Protein AF-A0A1Q3QM34-F1 (afdb_monomer_lite)

Sequence (555 aa):
MDGWGSFLEDLDLDERAAVSDAIVGPKETISMYEAEGIQIRPLLKYAGGWVENLDTGSSSNAEGMRSFNSLGDMFSSVSDQIFGANLDAGKVMGLAPYGKPTIPIEEFLVIEDGHLRFTSLVTQRFPHNQRYPNQLHEYYNLASSVQRALEYAMMYLVRQLRAISNSDNLAMAGGVALNGITNERIVRESGFKNVYIIPAAEDSGTAIGAALFADWQLNSRNRYIRLTRDSLGRSYTSATIRNAIESTPFLVKQETKNSIEAAVDLLCEGKIIGWFSGGCELGPRALGQRSILCDARGADAKNILNSRVKYREDFRPFAPVVLANHAPEWFDLEDVEVESPFMLRVVPVREDKRSLIPAVVHVDGTGRLQTVTKELNGTYYAVVKRFFERTGVPILLNTSLNTRGEPVVETPEDALWCLLMSGLDACVFDGFVVTKEASYPHPLELVPALIGDAVQIEPRPDVPTDLVVSWQTQWGEAVYALPSPLPDRYEVLVAVLREIDGISNGWTILEKINGKPGRALAPESFIGMLAQLRRMGTIAFCVDRPDHRVALASV

Radius of gyration: 25.0 Å; chains: 1; bounding box: 58×66×66 Å

Structure (mmCIF, N/CA/C/O backbone):
data_AF-A0A1Q3QM34-F1
#
_entry.id   AF-A0A1Q3QM34-F1
#
loop_
_atom_site.group_PDB
_atom_site.id
_atom_site.type_symbol
_atom_site.label_atom_id
_atom_site.label_alt_id
_atom_site.label_comp_id
_atom_site.label_asym_id
_atom_site.label_entity_id
_atom_site.label_seq_id
_atom_site.pdbx_PDB_ins_code
_atom_site.Cartn_x
_atom_site.Cartn_y
_atom_site.Cartn_z
_atom_site.occupancy
_atom_site.B_iso_or_equiv
_atom_site.auth_seq_id
_atom_site.auth_comp_id
_atom_site.auth_asym_id
_atom_site.auth_atom_id
_atom_site.pdbx_PDB_model_num
ATOM 1 N N . MET A 1 1 ? 31.290 10.837 0.625 1.00 38.88 1 MET A N 1
ATOM 2 C CA . MET A 1 1 ? 30.000 10.885 -0.076 1.00 38.88 1 MET A CA 1
ATOM 3 C C . MET A 1 1 ? 29.103 11.839 0.681 1.00 38.88 1 MET A C 1
ATOM 5 O O . MET A 1 1 ? 28.551 11.467 1.706 1.00 38.88 1 MET A O 1
ATOM 9 N N . ASP A 1 2 ? 29.071 13.096 0.261 1.00 36.88 2 ASP A N 1
ATOM 10 C CA . ASP A 1 2 ? 28.149 14.108 0.789 1.00 36.88 2 ASP A CA 1
ATOM 11 C C . ASP A 1 2 ? 26.770 14.036 0.106 1.00 36.88 2 ASP A C 1
ATOM 13 O O . ASP A 1 2 ? 25.846 14.709 0.547 1.00 36.88 2 ASP A O 1
ATOM 17 N N . GLY A 1 3 ? 26.611 13.190 -0.923 1.00 39.66 3 GLY A N 1
ATOM 18 C CA . GLY A 1 3 ? 25.370 13.042 -1.689 1.00 39.66 3 GLY A CA 1
ATOM 19 C C . GLY A 1 3 ? 25.139 14.167 -2.703 1.00 39.66 3 GLY A C 1
ATOM 20 O O . GLY A 1 3 ? 24.062 14.233 -3.291 1.00 39.66 3 GLY A O 1
ATOM 21 N N . TRP A 1 4 ? 26.135 15.037 -2.904 1.00 43.22 4 TRP A N 1
ATOM 22 C CA . TRP A 1 4 ? 26.085 16.193 -3.805 1.00 43.22 4 TRP A CA 1
ATOM 23 C C . TRP A 1 4 ? 27.132 16.129 -4.936 1.00 43.22 4 TRP A C 1
ATOM 25 O O . TRP A 1 4 ? 27.200 17.047 -5.753 1.00 43.22 4 TRP A O 1
ATOM 35 N N . GLY A 1 5 ? 27.927 15.054 -5.004 1.00 52.59 5 GLY A N 1
ATOM 36 C CA . GLY A 1 5 ? 28.890 14.783 -6.076 1.00 52.59 5 GLY A CA 1
ATOM 37 C C . GLY A 1 5 ? 28.253 14.287 -7.380 1.00 52.59 5 GLY A C 1
ATOM 38 O O . GLY A 1 5 ? 27.069 13.949 -7.443 1.00 52.59 5 GLY A O 1
ATOM 39 N N . SER A 1 6 ? 29.046 14.251 -8.455 1.00 63.41 6 SER A N 1
ATOM 40 C CA . SER A 1 6 ? 28.640 13.608 -9.709 1.00 63.41 6 SER A CA 1
ATOM 41 C C . SER A 1 6 ? 28.447 12.110 -9.469 1.00 63.41 6 SER A C 1
ATOM 43 O O . SER A 1 6 ? 29.371 11.460 -8.989 1.00 63.41 6 SER A O 1
ATOM 45 N N . PHE A 1 7 ? 27.295 11.543 -9.856 1.00 69.69 7 PHE A N 1
ATOM 46 C CA . PHE A 1 7 ? 27.020 10.098 -9.774 1.00 69.69 7 PHE A CA 1
ATOM 47 C C . PHE A 1 7 ? 28.215 9.250 -10.215 1.00 69.69 7 PHE A C 1
ATOM 49 O O . PHE A 1 7 ? 28.603 8.324 -9.518 1.00 69.69 7 PHE A O 1
ATOM 56 N N . LEU A 1 8 ? 28.840 9.616 -11.338 1.00 70.75 8 LEU A N 1
ATOM 57 C CA . LEU A 1 8 ? 29.972 8.885 -11.906 1.00 70.75 8 LEU A CA 1
ATOM 58 C C . LEU A 1 8 ? 31.236 8.956 -11.043 1.00 70.75 8 LEU A C 1
ATOM 60 O O . LEU A 1 8 ? 32.053 8.040 -11.088 1.00 70.75 8 LEU A O 1
ATOM 64 N N . GLU A 1 9 ? 31.428 10.038 -10.290 1.00 74.75 9 GLU A N 1
ATOM 65 C CA . GLU A 1 9 ? 32.589 10.204 -9.414 1.00 74.75 9 GLU A CA 1
ATOM 66 C C . GLU A 1 9 ? 32.507 9.287 -8.192 1.00 74.75 9 GLU A C 1
ATOM 68 O O . GLU A 1 9 ? 33.543 8.771 -7.773 1.00 74.75 9 GLU A O 1
ATOM 73 N N . ASP A 1 10 ? 31.294 9.020 -7.702 1.00 72.94 10 ASP A N 1
ATOM 74 C CA . ASP A 1 10 ? 31.033 8.127 -6.568 1.00 72.94 10 ASP A CA 1
ATOM 75 C C . ASP A 1 10 ? 31.104 6.629 -6.939 1.00 72.94 10 ASP A C 1
ATOM 77 O O . ASP A 1 10 ? 31.185 5.778 -6.052 1.00 72.94 10 ASP A O 1
ATOM 81 N N . LEU A 1 11 ? 31.113 6.287 -8.235 1.00 79.25 11 LEU A N 1
ATOM 82 C CA . LEU A 1 11 ? 31.228 4.904 -8.710 1.00 79.25 11 LEU A CA 1
ATOM 83 C C . LEU A 1 11 ? 32.679 4.410 -8.746 1.00 79.25 11 LEU A C 1
ATOM 85 O O . LEU A 1 11 ? 33.580 5.123 -9.209 1.00 79.25 11 LEU A O 1
ATOM 89 N N . ASP A 1 12 ? 32.885 3.148 -8.359 1.00 83.88 12 ASP A N 1
ATOM 90 C CA . ASP A 1 12 ? 34.132 2.422 -8.611 1.00 83.88 12 ASP A CA 1
ATOM 91 C C . ASP A 1 12 ? 34.282 2.003 -10.091 1.00 83.88 12 ASP A C 1
ATOM 93 O O . ASP A 1 12 ? 33.466 2.348 -10.948 1.00 83.88 12 ASP A O 1
ATOM 97 N N . LEU A 1 13 ? 35.374 1.310 -10.431 1.00 85.06 13 LEU A N 1
ATOM 98 C CA . LEU A 1 13 ? 35.667 0.938 -11.820 1.00 85.06 13 LEU A CA 1
ATOM 99 C C . LEU A 1 13 ? 34.642 -0.036 -12.419 1.00 85.06 13 LEU A C 1
ATOM 101 O O . LEU A 1 13 ? 34.294 0.121 -13.590 1.00 85.06 13 LEU A O 1
ATOM 105 N N . ASP A 1 14 ? 34.161 -1.004 -11.640 1.00 83.94 14 ASP A N 1
ATOM 106 C CA . ASP A 1 14 ? 33.207 -2.010 -12.113 1.00 83.94 14 ASP A CA 1
ATOM 107 C C . ASP A 1 14 ? 31.819 -1.376 -12.277 1.00 83.94 14 ASP A C 1
ATOM 109 O O . ASP A 1 14 ? 31.135 -1.585 -13.281 1.00 83.94 14 ASP A O 1
ATOM 113 N N . GLU A 1 15 ? 31.438 -0.516 -11.335 1.00 85.94 15 GLU A N 1
ATOM 114 C CA . GLU A 1 15 ? 30.215 0.281 -11.374 1.00 85.94 15 GLU A CA 1
ATOM 115 C C . GLU A 1 15 ? 30.186 1.235 -12.576 1.00 85.94 15 GLU A C 1
ATOM 117 O O . GLU A 1 15 ? 29.173 1.304 -13.275 1.00 85.94 15 GLU A O 1
ATOM 122 N N . ARG A 1 16 ? 31.299 1.922 -12.876 1.00 84.12 16 ARG A N 1
ATOM 123 C CA . ARG A 1 16 ? 31.419 2.784 -14.068 1.00 84.12 16 ARG A CA 1
ATOM 124 C C . ARG A 1 16 ? 31.310 1.992 -15.364 1.00 84.12 16 ARG A C 1
ATOM 126 O O . ARG A 1 16 ? 30.673 2.4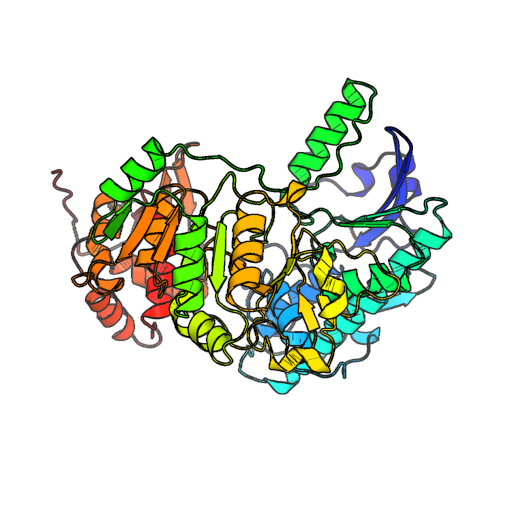69 -16.297 1.00 84.12 16 ARG A O 1
ATOM 133 N N . ALA A 1 17 ? 31.914 0.806 -15.428 1.00 84.31 17 ALA A N 1
ATOM 134 C CA . ALA A 1 17 ? 31.863 -0.047 -16.614 1.00 84.31 17 ALA A CA 1
ATOM 135 C C . ALA A 1 17 ? 30.449 -0.578 -16.910 1.00 84.31 17 ALA A C 1
ATOM 137 O O . ALA A 1 17 ? 30.144 -0.899 -18.055 1.00 84.31 17 ALA A O 1
ATOM 138 N N . ALA A 1 18 ? 29.586 -0.655 -15.894 1.00 84.81 18 ALA A N 1
ATOM 139 C CA . ALA A 1 18 ? 28.189 -1.045 -16.044 1.00 84.81 18 ALA A CA 1
ATOM 140 C C . ALA A 1 18 ? 27.263 0.115 -16.457 1.00 84.81 18 ALA A C 1
ATOM 142 O O . ALA A 1 18 ? 26.093 -0.123 -16.769 1.00 84.81 18 ALA A O 1
ATOM 143 N N . VAL A 1 19 ? 27.733 1.368 -16.447 1.00 81.88 19 VAL A N 1
ATOM 144 C CA . VAL A 1 19 ? 26.929 2.509 -16.905 1.00 81.88 19 VAL A CA 1
ATOM 145 C C . VAL A 1 19 ? 26.725 2.407 -18.408 1.00 81.88 19 VAL A C 1
ATOM 147 O O . VAL A 1 19 ? 27.680 2.331 -19.173 1.00 81.88 19 VAL A O 1
ATOM 150 N N . SER A 1 20 ? 25.464 2.412 -18.838 1.00 74.12 20 SER A N 1
ATOM 151 C CA . SER A 1 20 ? 25.137 2.378 -20.259 1.00 74.12 20 SER A CA 1
ATOM 152 C C . SER A 1 20 ? 25.680 3.631 -20.961 1.00 74.12 20 SER A C 1
ATOM 154 O O . SER A 1 20 ? 25.539 4.729 -20.421 1.00 74.12 20 SER A O 1
ATOM 156 N N . ASP A 1 21 ? 26.212 3.486 -22.180 1.00 60.97 21 ASP A N 1
ATOM 157 C CA . ASP A 1 21 ? 26.862 4.564 -22.953 1.00 60.97 21 ASP A CA 1
ATOM 158 C C . ASP A 1 21 ? 25.979 5.814 -23.182 1.00 60.97 21 ASP A C 1
ATOM 160 O O . ASP A 1 21 ? 26.475 6.902 -23.481 1.00 60.97 21 ASP A O 1
ATOM 164 N N . ALA A 1 22 ? 24.661 5.693 -23.004 1.00 54.59 22 ALA A N 1
ATOM 165 C CA . ALA A 1 22 ? 23.709 6.797 -23.023 1.00 54.59 22 ALA A CA 1
ATOM 166 C C . ALA A 1 22 ? 23.582 7.463 -21.637 1.00 54.59 22 ALA A C 1
ATOM 168 O O . ALA A 1 22 ? 22.594 7.270 -20.927 1.00 54.59 22 ALA A O 1
ATOM 169 N N . ILE A 1 23 ? 24.565 8.277 -21.241 1.00 55.28 23 ILE A N 1
ATOM 170 C CA . ILE A 1 23 ? 24.423 9.149 -20.065 1.00 55.28 23 ILE A CA 1
ATOM 171 C C . ILE A 1 23 ? 23.547 10.343 -20.454 1.00 55.28 23 ILE A C 1
ATOM 173 O O . ILE A 1 23 ? 23.990 11.250 -21.155 1.00 55.28 23 ILE A O 1
ATOM 177 N N . VAL A 1 24 ? 22.301 10.358 -19.979 1.00 54.47 24 VAL A N 1
ATOM 178 C CA . VAL A 1 24 ? 21.372 11.490 -20.174 1.00 54.47 24 VAL A CA 1
ATOM 179 C C . VAL A 1 24 ? 21.304 12.370 -18.913 1.00 54.47 24 VAL A C 1
ATOM 181 O O . VAL A 1 24 ? 20.490 13.288 -18.825 1.00 54.47 24 VAL A O 1
ATOM 184 N N . GLY A 1 25 ? 22.162 12.126 -17.914 1.00 61.66 25 GLY A N 1
ATOM 185 C CA . GLY A 1 25 ? 22.171 12.950 -16.714 1.00 61.66 25 GLY A CA 1
ATOM 186 C C . GLY A 1 25 ? 23.043 12.515 -15.544 1.00 61.66 25 GLY A C 1
ATOM 187 O O . GLY A 1 25 ? 23.755 11.519 -15.640 1.00 61.66 25 GLY A O 1
ATOM 188 N N . PRO A 1 26 ? 23.002 13.277 -14.434 1.00 60.53 26 PRO A N 1
ATOM 189 C CA . PRO A 1 26 ? 23.952 13.137 -13.339 1.00 60.53 26 PRO A CA 1
ATOM 190 C C . PRO A 1 26 ? 23.482 12.218 -12.207 1.00 60.53 26 PRO A C 1
ATOM 192 O O . PRO A 1 26 ? 24.136 12.211 -11.169 1.00 60.53 26 PRO A O 1
ATOM 195 N N . LYS A 1 27 ? 22.362 11.489 -12.342 1.00 69.56 27 LYS A N 1
ATOM 196 C CA . LYS A 1 27 ? 21.857 10.585 -11.293 1.00 69.56 27 LYS A CA 1
ATOM 197 C C . LYS A 1 27 ? 21.493 9.211 -11.835 1.00 69.56 27 LYS A C 1
ATOM 199 O O . LYS A 1 27 ? 20.912 9.086 -12.908 1.00 69.56 27 LYS A O 1
ATOM 204 N N . GLU A 1 28 ? 21.784 8.182 -11.053 1.00 80.19 28 GLU A N 1
ATOM 205 C CA . GLU A 1 28 ? 21.288 6.829 -11.288 1.00 80.19 28 GLU A CA 1
ATOM 206 C C . GLU A 1 28 ? 19.767 6.767 -11.139 1.00 80.19 28 GLU A C 1
ATOM 208 O O . GLU A 1 28 ? 19.211 7.350 -10.210 1.00 80.19 28 GLU A O 1
ATOM 213 N N . THR A 1 29 ? 19.091 6.035 -12.024 1.00 85.31 29 THR A N 1
ATOM 214 C CA . THR A 1 29 ? 17.635 5.817 -11.917 1.00 85.31 29 THR A CA 1
ATOM 215 C C . THR A 1 29 ? 17.243 4.346 -11.966 1.00 85.31 29 THR A C 1
ATOM 217 O O . THR A 1 29 ? 16.207 3.970 -11.419 1.00 85.31 29 THR A O 1
ATOM 220 N N . ILE A 1 30 ? 18.052 3.506 -12.615 1.00 90.25 30 ILE A N 1
ATOM 221 C CA . ILE A 1 30 ? 17.850 2.059 -12.701 1.00 90.25 30 ILE A CA 1
ATOM 222 C C . ILE A 1 30 ? 19.216 1.390 -12.595 1.00 90.25 30 ILE A C 1
ATOM 224 O O . ILE A 1 30 ? 20.129 1.746 -13.341 1.00 90.25 30 ILE A O 1
ATOM 228 N N . SER A 1 31 ? 19.306 0.367 -11.749 1.00 91.50 31 SER A N 1
ATOM 229 C CA . SER A 1 31 ? 20.477 -0.498 -11.646 1.00 91.50 31 SER A CA 1
ATOM 230 C C . SER A 1 31 ? 20.104 -1.964 -11.682 1.00 91.50 31 SER A C 1
ATOM 232 O O . SER A 1 31 ? 19.146 -2.407 -11.048 1.00 91.50 31 SER A O 1
ATOM 234 N N . MET A 1 32 ? 20.904 -2.718 -12.421 1.00 93.94 32 MET A N 1
ATOM 235 C CA . MET A 1 32 ? 20.841 -4.162 -12.527 1.00 93.94 32 MET A CA 1
ATOM 236 C C . MET A 1 32 ? 22.124 -4.749 -11.971 1.00 93.94 32 MET A C 1
ATOM 238 O O . MET A 1 32 ? 23.221 -4.325 -12.336 1.00 93.94 32 MET A O 1
ATOM 242 N N . TYR A 1 33 ? 21.970 -5.759 -11.129 1.00 94.19 33 TYR A N 1
ATOM 243 C CA . TYR A 1 33 ? 23.073 -6.430 -10.467 1.00 94.19 33 TYR A CA 1
ATOM 244 C C . TYR A 1 33 ? 22.939 -7.942 -10.604 1.00 94.19 33 TYR A C 1
ATOM 246 O O . TYR A 1 33 ? 21.831 -8.477 -10.672 1.00 94.19 33 TYR A O 1
ATOM 254 N N . GLU A 1 34 ? 24.074 -8.628 -10.575 1.00 93.88 34 GLU A N 1
ATOM 255 C CA . GLU A 1 34 ? 24.158 -10.047 -10.263 1.00 93.88 34 GLU A CA 1
ATOM 256 C C . GLU A 1 34 ? 24.662 -10.204 -8.831 1.00 93.88 34 GLU A C 1
ATOM 258 O O . GLU A 1 34 ? 25.640 -9.568 -8.442 1.00 93.88 34 GLU A O 1
ATOM 263 N N . ALA A 1 35 ? 24.000 -11.045 -8.041 1.00 90.06 35 ALA A N 1
ATOM 264 C CA . ALA A 1 35 ? 24.425 -11.346 -6.682 1.00 90.06 35 ALA A CA 1
ATOM 265 C C . ALA A 1 35 ? 24.842 -12.816 -6.573 1.00 90.06 35 ALA A C 1
ATOM 267 O O . ALA A 1 35 ? 24.052 -13.710 -6.881 1.00 90.06 35 ALA A O 1
ATOM 268 N N . GLU A 1 36 ? 26.059 -13.063 -6.086 1.00 87.75 36 GLU A N 1
ATOM 269 C CA . GLU A 1 36 ? 26.588 -14.404 -5.824 1.00 87.75 36 GLU A CA 1
ATOM 270 C C . GLU A 1 36 ? 27.336 -14.427 -4.483 1.00 87.75 36 GLU A C 1
ATOM 272 O O . GLU A 1 36 ? 28.314 -13.710 -4.260 1.00 87.75 36 GLU A O 1
ATOM 277 N N . GLY A 1 37 ? 26.866 -15.255 -3.545 1.00 85.88 37 GLY A N 1
ATOM 278 C CA . GLY A 1 37 ? 27.430 -15.322 -2.197 1.00 85.88 37 GLY A CA 1
ATOM 279 C C . GLY A 1 37 ? 27.282 -13.996 -1.444 1.00 85.88 37 GLY A C 1
ATOM 280 O O . GLY A 1 37 ? 26.182 -13.649 -1.021 1.00 85.88 37 GLY A O 1
ATOM 281 N N . ILE A 1 38 ? 28.397 -13.290 -1.239 1.00 84.88 38 ILE A N 1
ATOM 282 C CA . ILE A 1 38 ? 28.466 -11.959 -0.599 1.00 84.88 38 ILE A CA 1
ATOM 283 C C . ILE A 1 38 ? 28.790 -10.836 -1.596 1.00 84.88 38 ILE A C 1
ATOM 285 O O . ILE A 1 38 ? 28.931 -9.684 -1.192 1.00 84.88 38 ILE A O 1
ATOM 289 N N . GLN A 1 39 ? 28.969 -11.177 -2.872 1.00 86.00 39 GLN A N 1
ATOM 290 C CA . GLN A 1 39 ? 29.333 -10.235 -3.921 1.00 86.00 39 GLN A CA 1
ATOM 291 C C . GLN A 1 39 ? 28.073 -9.739 -4.625 1.00 86.00 39 GLN A C 1
ATOM 293 O O . GLN A 1 39 ? 27.174 -10.525 -4.934 1.00 86.00 39 GLN A O 1
ATOM 298 N N . ILE A 1 40 ? 28.031 -8.437 -4.886 1.00 89.00 40 ILE A N 1
ATOM 299 C CA . ILE A 1 40 ? 27.043 -7.793 -5.746 1.00 89.00 40 ILE A CA 1
ATOM 300 C C . ILE A 1 40 ? 27.841 -7.157 -6.876 1.00 89.00 40 ILE A C 1
ATOM 302 O O . ILE A 1 40 ? 28.667 -6.285 -6.627 1.00 89.00 40 ILE A O 1
ATOM 306 N N . ARG A 1 41 ? 27.627 -7.627 -8.102 1.00 91.06 41 ARG A N 1
ATOM 307 C CA . ARG A 1 41 ? 28.327 -7.161 -9.295 1.00 91.06 41 ARG A CA 1
ATOM 308 C C . ARG A 1 41 ? 27.367 -6.351 -10.162 1.00 91.06 41 ARG A C 1
ATOM 310 O O . ARG A 1 41 ? 26.316 -6.887 -10.528 1.00 91.06 41 ARG A O 1
ATOM 317 N N . PRO A 1 42 ? 27.686 -5.099 -10.510 1.00 92.38 42 PRO A N 1
ATOM 318 C CA . PRO A 1 42 ? 26.853 -4.317 -11.410 1.00 92.38 42 PRO A CA 1
ATOM 319 C C . PRO A 1 42 ? 26.893 -4.925 -12.817 1.00 92.38 42 PRO A C 1
ATOM 321 O O . PRO A 1 42 ? 27.940 -5.345 -13.306 1.00 92.38 42 PRO A O 1
ATOM 324 N N . LEU A 1 43 ? 25.726 -5.017 -13.452 1.00 91.25 43 LEU A N 1
ATOM 325 C CA . LEU A 1 43 ? 25.570 -5.530 -14.815 1.00 91.25 43 LEU A CA 1
ATOM 326 C C . LEU A 1 43 ? 25.235 -4.415 -15.798 1.00 91.25 43 LEU A C 1
ATOM 328 O O . LEU A 1 43 ? 25.795 -4.362 -16.888 1.00 91.25 43 LEU A O 1
ATOM 332 N N . LEU A 1 44 ? 24.282 -3.559 -15.424 1.00 89.12 44 LEU A N 1
ATOM 333 C CA . LEU A 1 44 ? 23.804 -2.476 -16.271 1.00 89.12 44 LEU A CA 1
ATOM 334 C C . LEU A 1 44 ? 23.183 -1.371 -15.422 1.00 89.12 44 LEU A C 1
ATOM 336 O O . LEU A 1 44 ? 22.391 -1.649 -14.521 1.00 89.12 44 LEU A O 1
ATOM 340 N N . LYS A 1 45 ? 23.498 -0.119 -15.744 1.00 87.19 45 LYS A N 1
ATOM 341 C CA . LYS A 1 45 ? 22.962 1.066 -15.073 1.00 87.19 45 LYS A CA 1
ATOM 342 C C . LYS A 1 45 ? 22.471 2.089 -16.074 1.00 87.19 45 LYS A C 1
ATOM 344 O O . LYS A 1 45 ? 23.141 2.371 -17.066 1.00 87.19 45 LYS A O 1
ATOM 349 N N . TYR A 1 46 ? 21.324 2.679 -15.769 1.00 81.69 46 TYR A N 1
ATOM 350 C CA . TYR A 1 46 ? 20.764 3.797 -16.516 1.00 81.69 46 TYR A CA 1
ATOM 351 C C . TYR A 1 46 ? 20.838 5.062 -15.666 1.00 81.69 46 TYR A C 1
ATOM 353 O O . TYR A 1 46 ? 20.296 5.121 -14.556 1.00 81.69 46 TYR A O 1
ATOM 361 N N . ALA A 1 47 ? 21.482 6.087 -16.218 1.00 72.50 47 ALA A N 1
ATOM 362 C CA . ALA A 1 47 ? 21.535 7.416 -15.628 1.00 72.50 47 ALA A CA 1
ATOM 363 C C . ALA A 1 47 ? 20.465 8.324 -16.255 1.00 72.50 47 ALA A C 1
ATOM 365 O O . ALA A 1 47 ? 20.336 8.394 -17.478 1.00 72.50 47 ALA A O 1
ATOM 366 N N . GLY A 1 48 ? 19.705 9.017 -15.409 1.00 64.00 48 GLY A N 1
ATOM 367 C CA . GLY A 1 48 ? 18.711 10.017 -15.788 1.00 64.00 48 GLY A CA 1
ATOM 368 C C . GLY A 1 48 ? 19.175 11.446 -15.488 1.00 64.00 48 GLY A C 1
ATOM 369 O O . GLY A 1 48 ? 20.006 11.690 -14.608 1.00 64.00 48 GLY A O 1
ATOM 370 N N . GLY A 1 49 ? 18.635 12.402 -16.247 1.00 52.28 49 GLY A N 1
ATOM 371 C CA . GLY A 1 49 ? 18.789 13.852 -16.054 1.00 52.28 49 GLY A CA 1
ATOM 372 C C . GLY A 1 49 ? 18.042 14.377 -14.840 1.00 52.28 49 GLY A C 1
ATOM 373 O O . GLY A 1 49 ? 16.942 13.913 -14.549 1.00 52.28 49 GLY A O 1
ATOM 374 N N . TRP A 1 50 ? 18.578 15.423 -14.200 1.00 42.97 50 TRP A N 1
ATOM 375 C CA . TRP A 1 50 ? 17.727 16.329 -13.429 1.00 42.97 50 TRP A CA 1
ATOM 376 C C . TRP A 1 50 ? 16.609 16.820 -14.346 1.00 42.97 50 TRP A C 1
ATOM 378 O O . TRP A 1 50 ? 16.871 17.341 -15.430 1.00 42.97 50 TRP A O 1
ATOM 388 N N . VAL A 1 51 ? 15.362 16.681 -13.913 1.00 46.66 51 VAL A N 1
ATOM 389 C CA . VAL A 1 51 ? 14.340 17.619 -14.361 1.00 46.66 51 VAL A CA 1
ATOM 390 C C . VAL A 1 51 ? 14.575 18.871 -13.526 1.00 46.66 51 VAL A C 1
ATOM 392 O O . VAL A 1 51 ? 14.334 18.859 -12.315 1.00 46.66 51 VAL A O 1
ATOM 395 N N . GLU A 1 52 ? 15.081 19.941 -14.140 1.00 41.06 52 GLU A N 1
ATOM 396 C CA . GLU A 1 52 ? 14.939 21.271 -13.548 1.00 41.06 52 GLU A CA 1
ATOM 397 C C . GLU A 1 52 ? 13.445 21.437 -13.215 1.00 41.06 52 GLU A C 1
ATOM 399 O O . GLU A 1 52 ? 12.617 21.378 -14.122 1.00 41.06 52 GLU A O 1
ATOM 404 N N . ASN A 1 53 ? 13.111 21.564 -11.920 1.00 41.94 53 ASN A N 1
ATOM 405 C CA . ASN A 1 53 ? 11.765 21.678 -11.315 1.00 41.94 53 ASN A CA 1
ATOM 406 C C . ASN A 1 53 ? 11.160 20.460 -10.578 1.00 41.94 53 ASN A C 1
ATOM 408 O O . ASN A 1 53 ? 9.997 20.555 -10.185 1.00 41.94 53 ASN A O 1
ATOM 412 N N . LEU A 1 54 ? 11.865 19.353 -10.314 1.00 43.06 54 LEU A N 1
ATOM 413 C CA . LEU A 1 54 ? 11.349 18.339 -9.359 1.00 43.06 54 LEU A CA 1
ATOM 414 C C . LEU A 1 54 ? 11.875 18.522 -7.927 1.00 43.06 54 LEU A C 1
ATOM 416 O O . LEU A 1 54 ? 11.144 18.239 -6.977 1.00 43.06 54 LEU A O 1
ATOM 420 N N . ASP A 1 55 ? 13.065 19.107 -7.765 1.00 36.75 55 ASP A N 1
ATOM 421 C CA . ASP A 1 55 ? 13.597 19.500 -6.458 1.00 36.75 55 ASP A CA 1
ATOM 422 C C . ASP A 1 55 ? 13.111 20.892 -6.076 1.00 36.75 55 ASP A C 1
ATOM 424 O O . ASP A 1 55 ? 13.728 21.925 -6.301 1.00 36.75 55 ASP A O 1
ATOM 428 N N . THR A 1 56 ? 11.915 20.907 -5.527 1.00 35.22 56 THR A N 1
ATOM 429 C CA . THR A 1 56 ? 11.606 21.557 -4.260 1.00 35.22 56 THR A CA 1
ATOM 430 C C . THR A 1 56 ? 10.215 21.061 -3.925 1.00 35.22 56 THR A C 1
ATOM 432 O O . THR A 1 56 ? 9.370 20.899 -4.803 1.00 35.22 56 THR A O 1
ATOM 435 N N . GLY A 1 57 ? 9.898 20.925 -2.645 1.00 38.62 57 GLY A N 1
ATOM 436 C CA . GLY A 1 57 ? 8.508 20.889 -2.207 1.00 38.62 57 GLY A CA 1
ATOM 437 C C . GLY A 1 57 ? 7.707 22.139 -2.615 1.00 38.62 57 GLY A C 1
ATOM 438 O O . GLY A 1 57 ? 6.683 22.388 -1.998 1.00 38.62 57 GLY A O 1
ATOM 439 N N . SER A 1 58 ? 8.121 22.937 -3.605 1.00 37.47 58 SER A N 1
ATOM 440 C CA . SER A 1 58 ? 7.333 23.994 -4.200 1.00 37.47 58 SER A CA 1
ATOM 441 C C . SER A 1 58 ? 6.438 23.419 -5.304 1.00 37.47 58 SER A C 1
ATOM 443 O O . SER A 1 58 ? 6.851 22.868 -6.327 1.00 37.47 58 SER A O 1
ATOM 445 N N . SER A 1 59 ? 5.143 23.593 -5.091 1.00 41.81 59 SER A N 1
ATOM 446 C CA . SER A 1 59 ? 4.227 23.943 -6.163 1.00 41.81 59 SER A CA 1
ATOM 447 C C . SER A 1 59 ? 4.747 25.228 -6.826 1.00 41.81 59 SER A C 1
ATOM 449 O O . SER A 1 59 ? 4.292 26.320 -6.498 1.00 41.81 59 SER A O 1
ATOM 451 N N . SER A 1 60 ? 5.777 25.139 -7.669 1.00 42.19 60 SER A N 1
ATOM 452 C CA . SER A 1 60 ? 6.128 26.246 -8.547 1.00 42.19 60 SER A CA 1
ATOM 453 C C . SER A 1 60 ? 5.038 26.353 -9.610 1.00 42.19 60 SER A C 1
ATOM 455 O O . SER A 1 60 ? 4.542 25.345 -10.113 1.00 42.19 60 SER A O 1
ATOM 457 N N . ASN A 1 61 ? 4.639 27.589 -9.895 1.00 48.34 61 ASN A N 1
ATOM 458 C CA . ASN A 1 61 ? 3.560 28.028 -10.784 1.00 48.34 61 ASN A CA 1
ATOM 459 C C . ASN A 1 61 ? 3.731 27.631 -12.269 1.00 48.34 61 ASN A C 1
ATOM 461 O O . ASN A 1 61 ? 3.302 28.369 -13.153 1.00 48.34 61 ASN A O 1
ATOM 465 N N . ALA A 1 62 ? 4.388 26.511 -12.577 1.00 57.50 62 ALA A N 1
ATOM 466 C CA . ALA A 1 62 ? 4.460 25.994 -13.932 1.00 57.50 62 ALA A CA 1
ATOM 467 C C . ALA A 1 62 ? 3.057 25.539 -14.366 1.00 57.50 62 ALA A C 1
ATOM 469 O O . ALA A 1 62 ? 2.408 24.731 -13.696 1.00 57.50 62 ALA A O 1
ATOM 470 N N . GLU A 1 63 ? 2.560 26.104 -15.464 1.00 74.25 63 GLU A N 1
ATOM 471 C CA . GLU A 1 63 ? 1.341 25.623 -16.105 1.00 74.25 63 GLU A CA 1
ATOM 472 C C . GLU A 1 63 ? 1.621 24.293 -16.811 1.00 74.25 63 GLU A C 1
ATOM 474 O O . GLU A 1 63 ? 2.524 24.203 -17.641 1.00 74.25 63 GLU A O 1
ATOM 479 N N . GLY A 1 64 ? 0.826 23.270 -16.488 1.00 84.38 64 GLY A N 1
ATOM 480 C CA . GLY A 1 64 ? 0.827 21.994 -17.195 1.00 84.38 64 GLY A CA 1
ATOM 481 C C . GLY A 1 64 ? 1.702 20.899 -16.590 1.00 84.38 64 GLY A C 1
ATOM 482 O O . GLY A 1 64 ? 2.331 21.051 -15.542 1.00 84.38 64 GLY A O 1
ATOM 483 N N . MET A 1 65 ? 1.688 19.749 -17.260 1.00 91.25 65 MET A N 1
ATOM 484 C CA . MET A 1 65 ? 2.357 18.533 -16.810 1.00 91.25 65 MET A CA 1
ATOM 485 C C . MET A 1 65 ? 3.879 18.671 -16.919 1.00 91.25 65 MET A C 1
ATOM 487 O O . MET A 1 65 ? 4.404 19.120 -17.937 1.00 91.25 65 MET A O 1
ATOM 491 N N . ARG A 1 66 ? 4.603 18.233 -15.884 1.00 88.44 66 ARG A N 1
ATOM 492 C CA . ARG A 1 66 ? 6.069 18.341 -15.822 1.00 88.44 66 ARG A CA 1
ATOM 493 C C . ARG A 1 66 ? 6.754 17.283 -16.693 1.00 88.44 66 ARG A C 1
ATOM 495 O O . ARG A 1 66 ? 6.295 16.144 -16.781 1.00 88.44 66 ARG A O 1
ATOM 502 N N . SER A 1 67 ? 7.892 17.626 -17.285 1.00 88.50 67 SER A N 1
ATOM 503 C CA . SER A 1 67 ? 8.764 16.635 -17.930 1.00 88.50 67 SER A CA 1
ATOM 504 C C . SER A 1 67 ? 9.327 15.638 -16.913 1.00 88.50 67 SER A C 1
ATOM 506 O O . SER A 1 67 ? 9.339 15.893 -15.708 1.00 88.50 67 SER A O 1
ATOM 508 N N . PHE A 1 68 ? 9.796 14.494 -17.397 1.00 87.81 68 PHE A N 1
ATOM 509 C CA . PHE A 1 68 ? 10.324 13.407 -16.577 1.00 87.81 68 PHE A CA 1
ATOM 510 C C . PHE A 1 68 ? 11.466 12.680 -17.289 1.00 87.81 68 PHE A C 1
ATOM 512 O O . PHE A 1 68 ? 11.456 12.544 -18.510 1.00 87.81 68 PHE A O 1
ATOM 519 N N . ASN A 1 69 ? 12.425 12.180 -16.504 1.00 85.56 69 ASN A N 1
ATOM 520 C CA . ASN A 1 69 ? 13.624 11.491 -17.000 1.00 85.56 69 ASN A CA 1
ATOM 521 C C . ASN A 1 69 ? 13.883 10.145 -16.298 1.00 85.56 69 ASN A C 1
ATOM 523 O O . ASN A 1 69 ? 14.970 9.581 -16.409 1.00 85.56 69 ASN A O 1
ATOM 527 N N . SER A 1 70 ? 12.896 9.630 -15.565 1.00 89.19 70 SER A N 1
ATOM 528 C CA . SER A 1 70 ? 12.939 8.317 -14.924 1.00 89.19 70 SER A CA 1
ATOM 529 C C . SER A 1 70 ? 11.545 7.684 -14.902 1.00 89.19 70 SER A C 1
ATOM 531 O O . SER A 1 70 ? 10.532 8.370 -15.059 1.00 89.19 70 SER A O 1
ATOM 533 N N . LEU A 1 71 ? 11.470 6.367 -14.677 1.00 93.19 71 LEU A N 1
ATOM 534 C CA . LEU A 1 71 ? 10.184 5.668 -14.535 1.00 93.19 71 LEU A CA 1
ATOM 535 C C . LEU A 1 71 ? 9.396 6.156 -13.311 1.00 93.19 71 LEU A C 1
ATOM 537 O O . LEU A 1 71 ? 8.169 6.243 -13.365 1.00 93.19 71 LEU A O 1
ATOM 541 N N . GLY A 1 72 ? 10.103 6.485 -12.224 1.00 92.75 72 GLY A N 1
ATOM 542 C CA . GLY A 1 72 ? 9.508 7.074 -11.026 1.00 92.75 72 GLY A CA 1
ATOM 543 C C . GLY A 1 72 ? 8.932 8.457 -11.319 1.00 92.75 72 GLY A C 1
ATOM 544 O O . GLY A 1 72 ? 7.750 8.689 -11.073 1.00 92.75 72 GLY A O 1
ATOM 545 N N . ASP A 1 73 ? 9.725 9.338 -11.935 1.00 89.88 73 ASP A N 1
ATOM 546 C CA . ASP A 1 73 ? 9.304 10.704 -12.273 1.00 89.88 73 ASP A CA 1
ATOM 547 C C . ASP A 1 73 ? 8.158 10.729 -13.277 1.00 89.88 73 ASP A C 1
ATOM 549 O O . ASP A 1 73 ? 7.282 11.582 -13.184 1.00 89.88 73 ASP A O 1
ATOM 553 N N . MET A 1 74 ? 8.123 9.778 -14.211 1.00 94.12 74 MET A N 1
ATOM 554 C CA . MET A 1 74 ? 7.018 9.623 -15.154 1.00 94.12 74 MET A CA 1
ATOM 555 C C . MET A 1 74 ? 5.686 9.431 -14.416 1.00 94.12 74 MET A C 1
ATOM 557 O O . MET A 1 74 ? 4.700 10.106 -14.715 1.00 94.12 74 MET A O 1
ATOM 561 N N . PHE A 1 75 ? 5.658 8.552 -13.410 1.00 95.50 75 PHE A N 1
ATOM 562 C CA . PHE A 1 75 ? 4.473 8.341 -12.575 1.00 95.50 75 PHE A CA 1
ATOM 563 C C . PHE A 1 75 ? 4.188 9.537 -11.658 1.00 95.50 75 PHE A C 1
ATOM 565 O O . PHE A 1 75 ? 3.029 9.933 -11.515 1.00 95.50 75 PHE A O 1
ATOM 572 N N . SER A 1 76 ? 5.226 10.133 -11.069 1.00 92.81 76 SER A N 1
ATOM 573 C CA . SER A 1 76 ? 5.115 11.316 -10.208 1.00 92.81 76 SER A CA 1
ATOM 574 C C . SER A 1 76 ? 4.573 12.533 -10.959 1.00 92.81 76 SER A C 1
ATOM 576 O O . SER A 1 76 ? 3.738 13.256 -10.422 1.00 92.81 76 SER A O 1
ATOM 578 N N . SER A 1 77 ? 4.981 12.738 -12.213 1.00 93.12 77 SER A N 1
ATOM 579 C CA . SER A 1 77 ? 4.500 13.827 -13.066 1.00 93.12 77 SER A CA 1
ATOM 580 C C . SER A 1 77 ? 3.027 13.649 -13.432 1.00 93.12 77 SER A C 1
ATOM 582 O O . SER A 1 77 ? 2.238 14.586 -13.309 1.00 93.12 77 SER A O 1
ATOM 584 N N . VAL A 1 78 ? 2.609 12.429 -13.792 1.00 96.12 78 VAL A N 1
ATOM 585 C CA . VAL A 1 78 ? 1.182 12.139 -14.006 1.00 96.12 78 VAL A CA 1
ATOM 586 C C . VAL A 1 78 ? 0.386 12.331 -12.715 1.00 96.12 78 VAL A C 1
ATOM 588 O O . VAL A 1 78 ? -0.712 12.884 -12.743 1.00 96.12 78 VAL A O 1
ATOM 591 N N . SER A 1 79 ? 0.938 11.918 -11.573 1.00 94.62 79 SER A N 1
ATOM 592 C CA . SER A 1 79 ? 0.312 12.137 -10.269 1.00 94.62 79 SER A CA 1
ATOM 593 C C . SER A 1 79 ? 0.122 13.626 -9.970 1.00 94.62 79 SER A C 1
ATOM 595 O O . SER A 1 79 ? -0.963 14.030 -9.554 1.00 94.62 79 SER A O 1
ATOM 597 N N . ASP A 1 80 ? 1.133 14.453 -10.234 1.00 91.25 80 ASP A N 1
ATOM 598 C CA . ASP A 1 80 ? 1.050 15.905 -10.069 1.00 91.25 80 ASP A CA 1
ATOM 599 C C . ASP A 1 80 ? 0.024 16.531 -11.026 1.00 91.25 80 ASP A C 1
ATOM 601 O O . ASP A 1 80 ? -0.829 17.311 -10.603 1.00 91.25 80 ASP A O 1
ATOM 605 N N . GLN A 1 81 ? 0.004 16.113 -12.293 1.00 93.94 81 GLN A N 1
ATOM 606 C CA . GLN A 1 81 ? -0.979 16.596 -13.263 1.00 93.94 81 GLN A CA 1
ATOM 607 C C . GLN A 1 81 ? -2.422 16.265 -12.854 1.00 93.94 81 GLN A C 1
ATOM 609 O O . GLN A 1 81 ? -3.309 17.109 -12.995 1.00 93.94 81 GLN A O 1
ATOM 614 N N . ILE A 1 82 ? -2.672 15.047 -12.365 1.00 94.12 82 ILE A N 1
ATOM 615 C CA . ILE A 1 82 ? -4.024 14.593 -12.016 1.00 94.12 82 ILE A CA 1
ATOM 616 C C . ILE A 1 82 ? -4.450 15.141 -10.647 1.00 94.12 82 ILE A C 1
ATOM 618 O O . ILE A 1 82 ? -5.575 15.618 -10.504 1.00 94.12 82 ILE A O 1
ATOM 622 N N . PHE A 1 83 ? -3.582 15.083 -9.636 1.00 90.00 83 PHE A N 1
ATOM 623 C CA . PHE A 1 83 ? -3.949 15.321 -8.233 1.00 90.00 83 PHE A CA 1
ATOM 624 C C . PHE A 1 83 ? -3.303 16.563 -7.608 1.00 90.00 83 PHE A C 1
ATOM 626 O O . PHE A 1 83 ? -3.697 16.952 -6.511 1.00 90.00 83 PHE A O 1
ATOM 633 N N . GLY A 1 84 ? -2.328 17.190 -8.270 1.00 86.81 84 GLY A N 1
ATOM 634 C CA . GLY A 1 84 ? -1.532 18.284 -7.700 1.00 86.81 84 GLY A CA 1
ATOM 635 C C . GLY A 1 84 ? -0.570 17.816 -6.606 1.00 86.81 84 GLY A C 1
ATOM 636 O O . GLY A 1 84 ? -0.211 18.597 -5.726 1.00 86.81 84 GLY A O 1
ATOM 637 N N . ALA A 1 85 ? -0.227 16.525 -6.606 1.00 83.75 85 ALA A N 1
ATOM 638 C CA . ALA A 1 85 ? 0.684 15.911 -5.653 1.00 83.75 85 ALA A CA 1
ATOM 639 C C . ALA A 1 85 ? 1.558 14.864 -6.353 1.00 83.75 85 ALA A C 1
ATOM 641 O O . ALA A 1 85 ? 1.051 13.898 -6.925 1.00 83.75 85 ALA A O 1
ATOM 642 N N . ASN A 1 86 ? 2.877 15.013 -6.253 1.00 80.81 86 ASN A N 1
ATOM 643 C CA . ASN A 1 86 ? 3.858 14.109 -6.861 1.00 80.81 86 ASN A CA 1
ATOM 644 C C . ASN A 1 86 ? 4.039 12.781 -6.095 1.00 80.81 86 ASN A C 1
ATOM 646 O O . ASN A 1 86 ? 4.443 11.787 -6.686 1.00 80.81 86 ASN A O 1
ATOM 650 N N . LEU A 1 87 ? 3.689 12.727 -4.805 1.00 82.62 87 LEU A N 1
ATOM 651 C CA . LEU A 1 87 ? 3.814 11.523 -3.962 1.00 82.62 87 LEU A CA 1
ATOM 652 C C . LEU A 1 87 ? 2.594 10.581 -4.020 1.00 82.62 87 LEU A C 1
ATOM 654 O O . LEU A 1 87 ? 2.539 9.574 -3.316 1.00 82.62 87 LEU A O 1
ATOM 658 N N . ASP A 1 88 ? 1.613 10.881 -4.870 1.00 85.75 88 ASP A N 1
ATOM 659 C CA . ASP A 1 88 ? 0.355 10.136 -4.990 1.00 85.75 88 ASP A CA 1
ATOM 660 C C . ASP A 1 88 ? 0.373 9.100 -6.139 1.00 85.75 88 ASP A C 1
ATOM 662 O O . ASP A 1 88 ? -0.677 8.655 -6.606 1.00 85.75 88 ASP A O 1
ATOM 666 N N . ALA A 1 89 ? 1.551 8.622 -6.560 1.00 89.75 89 ALA A N 1
ATOM 667 C CA . ALA A 1 89 ? 1.715 7.634 -7.639 1.00 89.75 89 ALA A CA 1
ATOM 668 C C . ALA A 1 89 ? 0.850 6.363 -7.457 1.00 89.75 89 ALA A C 1
ATOM 670 O O . ALA A 1 89 ? 0.313 5.805 -8.417 1.00 89.75 89 ALA A O 1
ATOM 671 N N . GLY A 1 90 ? 0.620 5.930 -6.212 1.00 91.31 90 GLY A N 1
ATOM 672 C CA . GLY A 1 90 ? -0.293 4.822 -5.910 1.00 91.31 90 GLY A CA 1
ATOM 673 C C . GLY A 1 90 ? -1.769 5.111 -6.234 1.00 91.31 90 GLY A C 1
ATOM 674 O O . GLY A 1 90 ? -2.532 4.176 -6.478 1.00 91.31 90 GLY A O 1
ATOM 675 N N . LYS A 1 91 ? -2.193 6.384 -6.249 1.00 93.62 91 LYS A N 1
ATOM 676 C CA . LYS A 1 91 ? -3.517 6.797 -6.741 1.00 93.62 91 LYS A CA 1
ATOM 677 C C . LYS A 1 91 ? -3.601 6.674 -8.255 1.00 93.62 91 LYS A C 1
ATOM 679 O O . LYS A 1 91 ? -4.613 6.174 -8.726 1.00 93.62 91 LYS A O 1
ATOM 684 N N . VAL A 1 92 ? -2.550 7.051 -8.988 1.00 96.94 92 VAL A N 1
ATOM 685 C CA . VAL A 1 92 ? -2.483 6.867 -10.450 1.00 96.94 92 VAL A CA 1
ATOM 686 C C . VAL A 1 92 ? -2.663 5.390 -10.801 1.00 96.94 92 VAL A C 1
ATOM 688 O O . VAL A 1 92 ? -3.528 5.054 -11.604 1.00 96.94 92 VAL A O 1
ATOM 691 N N . MET A 1 93 ? -1.949 4.497 -10.105 1.00 96.69 93 MET A N 1
ATOM 692 C CA . MET A 1 93 ? -2.117 3.045 -10.258 1.00 96.69 93 MET A CA 1
ATOM 693 C C . MET A 1 93 ? -3.561 2.590 -9.973 1.00 96.69 93 MET A C 1
ATOM 695 O O . MET A 1 93 ? -4.105 1.774 -10.706 1.00 96.69 93 MET A O 1
ATOM 699 N N . GLY A 1 94 ? -4.205 3.121 -8.926 1.00 95.19 94 GLY A N 1
ATOM 700 C CA . GLY A 1 94 ? -5.604 2.802 -8.606 1.00 95.19 94 GLY A CA 1
ATOM 701 C C . GLY A 1 94 ? -6.631 3.395 -9.579 1.00 95.19 94 GLY A C 1
ATOM 702 O O . GLY A 1 94 ? -7.741 2.878 -9.675 1.00 95.19 94 GLY A O 1
ATOM 703 N N . LEU A 1 95 ? -6.274 4.466 -10.290 1.00 96.69 95 LEU A N 1
ATOM 704 C CA . LEU A 1 95 ? -7.119 5.139 -11.275 1.00 96.69 95 LEU A CA 1
ATOM 705 C C . LEU A 1 95 ? -7.042 4.470 -12.655 1.00 96.69 95 LEU A C 1
ATOM 707 O O . LEU A 1 95 ? -8.023 4.474 -13.392 1.00 96.69 95 LEU A O 1
ATOM 711 N N . ALA A 1 96 ? -5.895 3.876 -12.995 1.00 97.62 96 ALA A N 1
ATOM 712 C CA . ALA A 1 96 ? -5.622 3.285 -14.305 1.00 97.62 96 ALA A CA 1
ATOM 713 C C . ALA A 1 96 ? -6.698 2.297 -14.819 1.00 97.62 96 ALA A C 1
ATOM 715 O O . ALA A 1 96 ? -7.042 2.390 -16.002 1.00 97.62 96 ALA A O 1
ATOM 716 N N . PRO A 1 97 ? -7.298 1.418 -13.985 1.00 97.00 97 PRO A N 1
ATOM 717 C CA . PRO A 1 97 ? -8.361 0.502 -14.418 1.00 97.00 97 PRO A CA 1
ATOM 718 C C . PRO A 1 97 ? -9.661 1.170 -14.894 1.00 97.00 97 PRO A C 1
ATOM 720 O O . PRO A 1 97 ? -10.482 0.522 -15.537 1.00 97.00 97 PRO A O 1
ATOM 723 N N . TYR A 1 98 ? -9.877 2.452 -14.581 1.00 96.94 98 TYR A N 1
ATOM 724 C CA . TYR A 1 98 ? -11.075 3.193 -14.994 1.00 96.94 98 TYR A CA 1
ATOM 725 C C . TYR A 1 98 ? -10.978 3.754 -16.421 1.00 96.94 98 TYR A C 1
ATOM 727 O O . TYR A 1 98 ? -11.980 4.214 -16.974 1.00 96.94 98 TYR A O 1
ATOM 735 N N . GLY A 1 99 ? -9.783 3.747 -17.016 1.00 96.94 99 GLY A N 1
ATOM 736 C CA . GLY A 1 99 ? -9.523 4.308 -18.338 1.00 96.94 99 GLY A CA 1
ATOM 737 C C . GLY A 1 99 ? -9.153 3.284 -19.394 1.00 96.94 99 GLY A C 1
ATOM 738 O O . GLY A 1 99 ? -9.153 2.075 -19.172 1.00 96.94 99 GLY A O 1
ATOM 739 N N . LYS A 1 100 ? -8.807 3.800 -20.572 1.00 97.69 100 LYS A N 1
ATOM 740 C CA . LYS A 1 100 ? -8.213 3.036 -21.670 1.00 97.69 100 LYS A CA 1
ATOM 741 C C . LYS A 1 100 ? -6.840 3.626 -22.010 1.00 97.69 100 LYS A C 1
ATOM 743 O O . LYS A 1 100 ? -6.701 4.849 -21.985 1.00 97.69 100 LYS A O 1
ATOM 748 N N . PRO A 1 101 ? -5.841 2.803 -22.368 1.00 97.56 101 PRO A N 1
ATOM 749 C CA . PRO A 1 101 ? -4.515 3.291 -22.728 1.00 97.56 101 PRO A CA 1
ATOM 750 C C . PRO A 1 101 ? -4.542 3.876 -24.149 1.00 97.56 101 PRO A C 1
ATOM 752 O O . PRO A 1 101 ? -4.218 3.194 -25.118 1.00 97.56 101 PRO A O 1
ATOM 755 N N . THR A 1 102 ? -5.028 5.111 -24.292 1.00 98.00 102 THR A N 1
ATOM 756 C CA . THR A 1 102 ? -5.216 5.781 -25.590 1.00 98.00 102 THR A CA 1
ATOM 757 C C . THR A 1 102 ? -4.028 6.633 -26.024 1.00 98.00 102 THR A C 1
ATOM 759 O O . THR A 1 102 ? -3.974 7.024 -27.187 1.00 98.00 102 THR A O 1
ATOM 762 N N . ILE A 1 103 ? -3.115 6.969 -25.109 1.00 98.44 103 ILE A N 1
ATOM 763 C CA . ILE A 1 103 ? -1.905 7.736 -25.423 1.00 98.44 103 ILE A CA 1
ATOM 764 C C . ILE A 1 103 ? -0.800 6.739 -25.818 1.00 98.44 103 ILE A C 1
ATOM 766 O O . ILE A 1 103 ? -0.568 5.788 -25.064 1.00 98.44 103 ILE A O 1
ATOM 770 N N . PRO A 1 104 ? -0.135 6.920 -26.976 1.00 98.38 104 PRO A N 1
ATOM 771 C CA . PRO A 1 104 ? 0.973 6.070 -27.409 1.00 98.38 104 PRO A CA 1
ATOM 772 C C . PRO A 1 104 ? 2.105 6.010 -26.377 1.00 98.38 104 PRO A C 1
ATOM 774 O O . PRO A 1 104 ? 2.401 6.999 -25.706 1.00 98.38 104 PRO A O 1
ATOM 777 N N . ILE A 1 105 ? 2.764 4.855 -26.266 1.00 98.19 105 ILE A N 1
ATOM 778 C CA . ILE A 1 105 ? 3.871 4.652 -25.314 1.00 98.19 105 ILE A CA 1
ATOM 779 C C . ILE A 1 105 ? 5.041 5.585 -25.649 1.00 98.19 105 ILE A C 1
ATOM 781 O O . ILE A 1 105 ? 5.680 6.112 -24.743 1.00 98.19 105 ILE A O 1
ATOM 785 N N . GLU A 1 106 ? 5.256 5.844 -26.938 1.00 96.56 106 GLU A N 1
ATOM 786 C CA . GLU A 1 106 ? 6.315 6.681 -27.505 1.00 96.56 106 GLU A CA 1
ATOM 787 C C . GLU A 1 106 ? 6.243 8.136 -27.024 1.00 96.56 106 GLU A C 1
ATOM 789 O O . GLU A 1 106 ? 7.249 8.847 -27.027 1.00 96.56 106 GLU A O 1
ATOM 794 N N . GLU A 1 107 ? 5.071 8.588 -26.568 1.00 97.12 107 GLU A N 1
ATOM 795 C CA . GLU A 1 107 ? 4.923 9.912 -25.963 1.00 97.12 107 GLU A CA 1
ATOM 796 C C . GLU A 1 107 ? 5.437 9.994 -24.522 1.00 97.12 107 GLU A C 1
ATOM 798 O O . GLU A 1 107 ? 5.654 11.089 -23.998 1.00 97.12 107 GLU A O 1
ATOM 803 N N . PHE A 1 108 ? 5.632 8.844 -23.882 1.00 96.25 108 PHE A N 1
ATOM 804 C CA . PHE A 1 108 ? 6.270 8.742 -22.579 1.00 96.25 108 PHE A CA 1
ATOM 805 C C . PHE A 1 108 ? 7.747 8.389 -22.736 1.00 96.25 108 PHE A C 1
ATOM 807 O O . PHE A 1 108 ? 8.620 9.071 -22.196 1.00 96.25 108 PHE A O 1
ATOM 814 N N . LEU A 1 109 ? 8.028 7.315 -23.472 1.00 93.50 109 LEU A N 1
ATOM 815 C CA . LEU A 1 109 ? 9.362 6.752 -23.612 1.00 93.50 109 LEU A CA 1
ATOM 816 C C . LEU A 1 109 ? 9.509 5.937 -24.894 1.00 93.50 109 LEU A C 1
ATOM 818 O O . LEU A 1 109 ? 8.545 5.392 -25.425 1.00 93.50 109 LEU A O 1
ATOM 822 N N . VAL A 1 110 ? 10.747 5.796 -25.344 1.00 92.19 110 VAL A N 1
ATOM 823 C CA . VAL A 1 110 ? 11.147 4.952 -26.471 1.00 92.19 110 VAL A CA 1
ATOM 824 C C . VAL A 1 110 ? 12.329 4.074 -26.073 1.00 92.19 110 VAL A C 1
ATOM 826 O O . VAL A 1 110 ? 13.026 4.345 -25.092 1.00 92.19 110 VAL A O 1
ATOM 829 N N . ILE A 1 111 ? 12.544 3.005 -26.836 1.00 89.38 111 ILE A N 1
ATOM 830 C CA . ILE A 1 111 ? 13.763 2.201 -26.763 1.00 89.38 111 ILE A CA 1
ATOM 831 C C . ILE A 1 111 ? 14.564 2.502 -28.026 1.00 89.38 111 ILE A C 1
ATOM 833 O O . ILE A 1 111 ? 14.139 2.138 -29.120 1.00 89.38 111 ILE A O 1
ATOM 837 N N . GLU A 1 112 ? 15.708 3.159 -27.873 1.00 84.06 112 GLU A N 1
ATOM 838 C CA . GLU A 1 112 ? 16.618 3.512 -28.967 1.00 84.06 112 GLU A CA 1
ATOM 839 C C . GLU A 1 112 ? 17.986 2.898 -28.685 1.00 84.06 112 GLU A C 1
ATOM 841 O O . GLU A 1 112 ? 18.527 3.063 -27.593 1.00 84.06 112 GLU A O 1
ATOM 846 N N . ASP A 1 113 ? 18.520 2.144 -29.648 1.00 81.56 113 ASP A N 1
ATOM 847 C CA . ASP A 1 113 ? 19.816 1.454 -29.546 1.00 81.56 113 ASP A CA 1
ATOM 848 C C . ASP A 1 113 ? 19.963 0.560 -28.300 1.00 81.56 113 ASP A C 1
ATOM 850 O O . ASP A 1 113 ? 21.048 0.371 -27.767 1.00 81.56 113 ASP A O 1
ATOM 854 N N . GLY A 1 114 ? 18.854 -0.006 -27.817 1.00 80.00 114 GLY A N 1
ATOM 855 C CA . GLY A 1 114 ? 18.836 -0.832 -26.608 1.00 80.00 114 GLY A CA 1
ATOM 856 C C . GLY A 1 114 ? 18.649 -0.047 -25.301 1.00 80.00 114 GLY A C 1
ATOM 857 O O . GLY A 1 114 ? 18.507 -0.652 -24.236 1.00 80.00 114 GLY A O 1
ATOM 858 N N . HIS A 1 115 ? 18.555 1.281 -25.362 1.00 79.38 115 HIS A N 1
ATOM 859 C CA . HIS A 1 115 ? 18.440 2.145 -24.192 1.00 79.38 115 HIS A CA 1
ATOM 860 C C . HIS A 1 115 ? 17.035 2.730 -24.042 1.00 79.38 115 HIS A C 1
ATOM 862 O O . HIS A 1 115 ? 16.414 3.148 -25.018 1.00 79.38 115 HIS A O 1
ATOM 868 N N . LEU A 1 116 ? 16.547 2.809 -22.800 1.00 85.44 116 LEU A N 1
ATOM 869 C CA . LEU A 1 116 ? 15.343 3.577 -22.486 1.00 85.44 116 LEU A CA 1
ATOM 870 C C . LEU A 1 116 ? 15.639 5.074 -22.586 1.00 85.44 116 LEU A C 1
ATOM 872 O O . LEU A 1 116 ? 16.561 5.570 -21.940 1.00 85.44 116 LEU A O 1
ATOM 876 N N . ARG A 1 117 ? 14.817 5.798 -23.346 1.00 85.94 117 ARG A N 1
ATOM 877 C CA . ARG A 1 117 ? 14.837 7.262 -23.419 1.00 85.94 117 ARG A CA 1
ATOM 878 C C . ARG A 1 117 ? 13.451 7.816 -23.146 1.00 85.94 117 ARG A C 1
ATOM 880 O O . ARG A 1 117 ? 12.474 7.359 -23.731 1.00 85.94 117 ARG A O 1
ATOM 887 N N . PHE A 1 118 ? 13.367 8.806 -22.266 1.00 88.62 118 PHE A N 1
ATOM 888 C CA . PHE A 1 118 ? 12.114 9.472 -21.920 1.00 88.62 118 PHE A CA 1
ATOM 889 C C . PHE A 1 118 ? 11.882 10.641 -22.872 1.00 88.62 118 PHE A C 1
ATOM 891 O O . PHE A 1 118 ? 12.741 11.507 -23.012 1.00 88.62 118 PHE A O 1
ATOM 898 N N . THR A 1 119 ? 10.736 10.657 -23.550 1.00 89.31 119 THR A N 1
ATOM 899 C CA . THR A 1 119 ? 10.429 11.679 -24.561 1.00 89.31 119 THR A CA 1
ATOM 900 C C . THR A 1 119 ? 9.645 12.844 -23.968 1.00 89.31 119 THR A C 1
ATOM 902 O O . THR A 1 119 ? 9.736 13.962 -24.469 1.00 89.31 119 THR A O 1
ATOM 905 N N . SER A 1 120 ? 8.879 12.597 -22.896 1.00 89.38 120 SER A N 1
ATOM 906 C CA . SER A 1 120 ? 7.996 13.579 -22.250 1.00 89.38 120 SER A CA 1
ATOM 907 C C . SER A 1 120 ? 7.018 14.284 -23.209 1.00 89.38 120 SER A C 1
ATOM 909 O O . SER A 1 120 ? 6.432 15.297 -22.835 1.00 89.38 120 SER A O 1
ATOM 911 N N . LEU A 1 121 ? 6.783 13.781 -24.428 1.00 92.75 121 LEU A N 1
ATOM 912 C CA . LEU A 1 121 ? 5.895 14.426 -25.410 1.00 92.75 121 LEU A CA 1
ATOM 913 C C . LEU A 1 121 ? 4.449 14.503 -24.913 1.00 92.75 121 LEU A C 1
ATOM 915 O O . LEU A 1 121 ? 3.746 15.460 -25.231 1.00 92.75 121 LEU A O 1
ATOM 919 N N . VAL A 1 122 ? 4.041 13.552 -24.066 1.00 95.50 122 VAL A N 1
ATOM 920 C CA . VAL A 1 122 ? 2.725 13.536 -23.416 1.00 95.50 122 VAL A CA 1
ATOM 921 C C . VAL A 1 122 ? 2.424 14.844 -22.680 1.00 95.50 122 VAL A C 1
ATOM 923 O O . VAL A 1 122 ? 1.272 15.267 -22.636 1.00 95.50 122 VAL A O 1
ATOM 926 N N . THR A 1 123 ? 3.446 15.530 -22.154 1.00 93.00 123 THR A N 1
ATOM 927 C CA . THR A 1 123 ? 3.289 16.807 -21.434 1.00 93.00 123 THR A CA 1
ATOM 928 C C . THR A 1 123 ? 2.617 17.884 -22.285 1.00 93.00 123 THR A C 1
ATOM 930 O O . THR A 1 123 ? 1.824 18.669 -21.773 1.00 93.00 123 THR A O 1
ATOM 933 N N . GLN A 1 124 ? 2.833 17.863 -23.605 1.00 93.25 124 GLN A N 1
ATOM 934 C CA . GLN A 1 124 ? 2.242 18.816 -24.549 1.00 93.25 124 GLN A CA 1
ATOM 935 C C . GLN A 1 124 ? 0.718 18.669 -24.658 1.00 93.25 124 GLN A C 1
ATOM 937 O O . GLN A 1 124 ? 0.037 19.611 -25.061 1.00 93.25 124 GLN A O 1
ATOM 942 N N . ARG A 1 125 ? 0.167 17.504 -24.287 1.00 94.25 125 ARG A N 1
ATOM 943 C CA . ARG A 1 125 ? -1.285 17.272 -24.228 1.00 94.25 125 ARG A CA 1
ATOM 944 C C . ARG A 1 125 ? -1.936 17.939 -23.022 1.00 94.25 125 ARG A C 1
ATOM 946 O O . ARG A 1 125 ? -3.131 18.201 -23.061 1.00 94.25 125 ARG A O 1
ATOM 953 N N . PHE A 1 126 ? -1.157 18.236 -21.984 1.00 94.00 126 PHE A N 1
ATOM 954 C CA . PHE A 1 126 ? -1.643 18.749 -20.707 1.00 94.00 126 PHE A CA 1
ATOM 955 C C . PHE A 1 126 ? -0.982 20.090 -20.355 1.00 94.00 126 PHE A C 1
ATOM 957 O O . PHE A 1 126 ? -0.303 20.182 -19.335 1.00 94.00 126 PHE A O 1
ATOM 964 N N . PRO A 1 127 ? -1.192 21.165 -21.140 1.00 91.25 127 PRO A N 1
ATOM 965 C CA . PRO A 1 127 ? -0.623 22.489 -20.866 1.00 91.25 127 PRO A CA 1
ATOM 966 C C . PRO A 1 127 ? -1.358 23.236 -19.734 1.00 91.25 127 PRO A C 1
ATOM 968 O O . PRO A 1 127 ? -1.289 24.456 -19.647 1.00 91.25 127 PRO A O 1
ATOM 971 N N . HIS A 1 128 ? -2.140 22.538 -18.904 1.00 89.88 128 HIS A N 1
ATOM 972 C CA . HIS A 1 128 ? -3.058 23.142 -17.940 1.00 89.88 128 HIS A CA 1
ATOM 973 C C . HIS A 1 128 ? -2.936 22.547 -16.538 1.00 89.88 128 HIS A C 1
ATOM 975 O O . HIS A 1 128 ? -2.618 21.372 -16.349 1.00 89.88 128 HIS A O 1
ATOM 981 N N . ASN A 1 129 ? -3.381 23.313 -15.544 1.00 87.19 129 ASN A N 1
ATOM 982 C CA . ASN A 1 129 ? -3.405 22.889 -14.145 1.00 87.19 129 ASN A CA 1
ATOM 983 C C . ASN A 1 129 ? -4.775 22.414 -13.632 1.00 87.19 129 ASN A C 1
ATOM 985 O O . ASN A 1 129 ? -5.031 22.443 -12.431 1.00 87.19 129 ASN A O 1
ATOM 989 N N . GLN A 1 130 ? -5.666 21.956 -14.521 1.00 89.69 130 GLN A N 1
ATOM 990 C CA . GLN A 1 130 ? -6.883 21.261 -14.086 1.00 89.69 130 GLN A CA 1
ATOM 991 C C . GLN A 1 130 ? -6.511 20.004 -13.279 1.00 89.69 130 GLN A C 1
ATOM 993 O O . GLN A 1 130 ? -5.428 19.442 -13.456 1.00 89.69 130 GLN A O 1
ATOM 998 N N . ARG A 1 131 ? -7.382 19.617 -12.342 1.00 89.38 131 ARG A N 1
ATOM 999 C CA . ARG A 1 131 ? -7.163 18.515 -11.391 1.00 89.38 131 ARG A CA 1
ATOM 1000 C C . ARG A 1 131 ? -8.415 17.665 -11.266 1.00 89.38 131 ARG A C 1
ATOM 1002 O O . ARG A 1 131 ? -9.525 18.172 -11.436 1.00 89.38 131 ARG A O 1
ATOM 1009 N N . TYR A 1 132 ? -8.235 16.396 -10.923 1.00 88.88 132 TYR A N 1
ATOM 1010 C CA . TYR A 1 132 ? -9.316 15.473 -10.608 1.00 88.88 132 TYR A CA 1
ATOM 1011 C C . TYR A 1 132 ? -10.274 16.090 -9.567 1.00 88.88 132 TYR A C 1
ATOM 1013 O O . TYR A 1 132 ? -9.804 16.656 -8.577 1.00 88.88 132 TYR A O 1
ATOM 1021 N N . PRO A 1 133 ? -11.605 15.968 -9.742 1.00 88.19 133 PRO A N 1
ATOM 1022 C CA . PRO A 1 133 ? -12.306 15.186 -10.770 1.00 88.19 133 PRO A CA 1
ATOM 1023 C C . PRO A 1 133 ? -12.601 15.937 -12.085 1.00 88.19 133 PRO A C 1
ATOM 1025 O O . PRO A 1 133 ? -13.313 15.401 -12.935 1.00 88.19 133 PRO A O 1
ATOM 1028 N N . ASN A 1 134 ? -12.077 17.151 -12.291 1.00 87.50 134 ASN A N 1
ATOM 1029 C CA . ASN A 1 134 ? -12.185 17.825 -13.592 1.00 87.50 134 ASN A CA 1
ATOM 1030 C C . ASN A 1 134 ? -11.420 17.012 -14.654 1.00 87.50 134 ASN A C 1
ATOM 1032 O O . ASN A 1 134 ? -10.443 16.355 -14.316 1.00 87.50 134 ASN A O 1
ATOM 1036 N N . GLN A 1 135 ? -11.867 17.015 -15.916 1.00 87.50 135 GLN A N 1
ATOM 1037 C CA . GLN A 1 135 ? -11.299 16.181 -16.999 1.00 87.50 135 GLN A CA 1
ATOM 1038 C C . GLN A 1 135 ? -11.281 14.669 -16.710 1.00 87.50 135 GLN A C 1
ATOM 1040 O O . GLN A 1 135 ? -10.380 13.943 -17.127 1.00 87.50 135 GLN A O 1
ATOM 1045 N N . LEU A 1 136 ? -12.304 14.168 -16.011 1.00 91.69 136 LEU A N 1
ATOM 1046 C CA . LEU A 1 136 ? -12.366 12.795 -15.500 1.00 91.69 136 LEU A CA 1
ATOM 1047 C C . LEU A 1 136 ? -11.931 11.714 -16.508 1.00 91.69 136 LEU A C 1
ATOM 1049 O O . LEU A 1 136 ? -11.037 10.921 -16.219 1.00 91.69 136 LEU A O 1
ATOM 1053 N N . HIS A 1 137 ? -12.541 11.689 -17.697 1.00 93.69 137 HIS A N 1
ATOM 1054 C CA . HIS A 1 137 ? -12.243 10.680 -18.720 1.00 93.69 137 HIS A CA 1
ATOM 1055 C C . HIS A 1 137 ? -10.826 10.801 -19.287 1.00 93.69 137 HIS A C 1
ATOM 1057 O O . HIS A 1 137 ? -10.199 9.791 -19.601 1.00 93.69 137 HIS A O 1
ATOM 1063 N N . GLU A 1 138 ? -10.318 12.025 -19.405 1.00 95.44 138 GLU A N 1
ATOM 1064 C CA . GLU A 1 138 ? -8.958 12.272 -19.866 1.00 95.44 138 GLU A CA 1
ATOM 1065 C C . GLU A 1 138 ? -7.943 11.749 -18.846 1.00 95.44 138 GLU A C 1
ATOM 1067 O O . GLU A 1 138 ? -7.018 11.032 -19.218 1.00 95.44 138 GLU A O 1
ATOM 1072 N N . TYR A 1 139 ? -8.162 11.999 -17.552 1.00 96.94 139 TYR A N 1
ATOM 1073 C CA . TYR A 1 139 ? -7.286 11.506 -16.487 1.00 96.94 139 TYR A CA 1
ATOM 1074 C C . TYR A 1 139 ? -7.375 10.004 -16.261 1.00 96.94 139 TYR A C 1
ATOM 1076 O O . TYR A 1 139 ? -6.359 9.381 -15.954 1.00 96.94 139 TYR A O 1
ATOM 1084 N N . TYR A 1 140 ? -8.540 9.395 -16.479 1.00 97.81 140 TYR A N 1
ATOM 1085 C CA . TYR A 1 140 ? -8.644 7.940 -16.549 1.00 97.81 140 TYR A CA 1
ATOM 1086 C C . TYR A 1 140 ? -7.750 7.385 -17.664 1.00 97.81 140 TYR A C 1
ATOM 1088 O O . TYR A 1 140 ? -6.955 6.473 -17.429 1.00 97.81 140 TYR A O 1
ATOM 1096 N N . ASN A 1 141 ? -7.829 7.955 -18.869 1.00 98.38 141 ASN A N 1
ATOM 1097 C CA . ASN A 1 141 ? -7.019 7.505 -19.998 1.00 98.38 141 ASN A CA 1
ATOM 1098 C C . ASN A 1 141 ? -5.525 7.807 -19.811 1.00 98.38 141 ASN A C 1
ATOM 1100 O O . ASN A 1 141 ? -4.699 6.969 -20.166 1.00 98.38 141 ASN A O 1
ATOM 1104 N N . LEU A 1 142 ? -5.159 8.945 -19.211 1.00 98.50 142 LEU A N 1
ATOM 1105 C CA . LEU A 1 142 ? -3.774 9.278 -18.867 1.00 98.50 142 LEU A CA 1
ATOM 1106 C C . LEU A 1 142 ? -3.197 8.268 -17.867 1.00 98.50 142 LEU A C 1
ATOM 1108 O O . LEU A 1 142 ? -2.133 7.707 -18.122 1.00 98.50 142 LEU A O 1
ATOM 1112 N N . ALA A 1 143 ? -3.918 7.981 -16.777 1.00 98.38 143 ALA A N 1
ATOM 1113 C CA . ALA A 1 143 ? -3.506 6.992 -15.782 1.00 98.38 143 ALA A CA 1
ATOM 1114 C C . ALA A 1 143 ? -3.353 5.590 -16.396 1.00 98.38 143 ALA A C 1
ATOM 1116 O O . ALA A 1 143 ? -2.363 4.905 -16.150 1.00 98.38 143 ALA A O 1
ATOM 1117 N N . SER A 1 144 ? -4.297 5.182 -17.249 1.00 98.62 144 SER A N 1
ATOM 1118 C CA . SER A 1 144 ? -4.237 3.906 -17.971 1.00 98.62 144 SER A CA 1
ATOM 1119 C C . SER A 1 144 ? -3.054 3.842 -18.950 1.00 98.62 144 SER A C 1
ATOM 1121 O O . SER A 1 144 ? -2.358 2.829 -19.034 1.00 98.62 144 SER A O 1
ATOM 1123 N N . SER A 1 145 ? -2.773 4.940 -19.658 1.00 98.81 145 SER A N 1
ATOM 1124 C CA . SER A 1 145 ? -1.690 5.008 -20.647 1.00 98.81 145 SER A CA 1
ATOM 1125 C C . SER A 1 145 ? -0.303 5.019 -20.000 1.00 98.81 145 SER A C 1
ATOM 1127 O O . SER A 1 145 ? 0.571 4.279 -20.447 1.00 98.81 145 SER A O 1
ATOM 1129 N N . VAL A 1 146 ? -0.097 5.776 -18.912 1.00 98.69 146 VAL A N 1
ATOM 1130 C CA . VAL A 1 146 ? 1.193 5.769 -18.197 1.00 98.69 146 VAL A CA 1
ATOM 1131 C C . VAL A 1 146 ? 1.456 4.423 -17.523 1.00 98.69 146 VAL A C 1
ATOM 1133 O O . VAL A 1 146 ? 2.587 3.942 -17.530 1.00 98.69 146 VAL A O 1
ATOM 1136 N N . GLN A 1 147 ? 0.412 3.770 -16.999 1.00 98.75 147 GLN A N 1
ATOM 1137 C CA . GLN A 1 147 ? 0.503 2.416 -16.456 1.00 98.75 147 GLN A CA 1
ATOM 1138 C C . GLN A 1 147 ? 0.946 1.429 -17.551 1.00 98.75 147 GLN A C 1
ATOM 1140 O O . GLN A 1 147 ? 1.894 0.672 -17.347 1.00 98.75 147 GLN A O 1
ATOM 1145 N N . ARG A 1 148 ? 0.375 1.523 -18.762 1.00 98.75 148 ARG A N 1
ATOM 1146 C CA . ARG A 1 148 ? 0.812 0.724 -19.918 1.00 98.75 148 ARG A CA 1
ATOM 1147 C C . ARG A 1 148 ? 2.267 1.002 -20.323 1.00 98.75 148 ARG A C 1
ATOM 1149 O O . ARG A 1 148 ? 2.996 0.050 -20.603 1.00 98.75 148 ARG A O 1
ATOM 1156 N N . ALA A 1 149 ? 2.688 2.267 -20.355 1.00 98.62 149 ALA A N 1
ATOM 1157 C CA . ALA A 1 149 ? 4.066 2.648 -20.671 1.00 98.62 149 ALA A CA 1
ATOM 1158 C C . ALA A 1 149 ? 5.063 2.116 -19.627 1.00 98.62 149 ALA A C 1
ATOM 1160 O O . ALA A 1 149 ? 6.110 1.576 -19.992 1.00 98.62 149 ALA A O 1
ATOM 1161 N N . LEU A 1 150 ? 4.710 2.185 -18.338 1.00 98.50 150 LEU A N 1
ATOM 1162 C CA . LEU A 1 150 ? 5.512 1.623 -17.252 1.00 98.50 150 LEU A CA 1
ATOM 1163 C C . LEU A 1 150 ? 5.672 0.111 -17.399 1.00 98.50 150 LEU A C 1
ATOM 1165 O O . LEU A 1 150 ? 6.789 -0.394 -17.311 1.00 98.50 150 LEU A O 1
ATOM 1169 N N . GLU A 1 151 ? 4.579 -0.619 -17.624 1.00 98.56 151 GLU A N 1
ATOM 1170 C CA . GLU A 1 151 ? 4.660 -2.069 -17.788 1.00 98.56 151 GLU A CA 1
ATOM 1171 C C . GLU A 1 151 ? 5.508 -2.455 -19.006 1.00 98.56 151 GLU A C 1
ATOM 1173 O O . GLU A 1 151 ? 6.284 -3.406 -18.934 1.00 98.56 151 GLU A O 1
ATOM 1178 N N . TYR A 1 152 ? 5.399 -1.716 -20.115 1.00 98.31 152 TYR A N 1
ATOM 1179 C CA . TYR A 1 152 ? 6.231 -1.932 -21.299 1.00 98.31 152 TYR A CA 1
ATOM 1180 C C . TYR A 1 152 ? 7.725 -1.766 -20.986 1.00 98.31 152 TYR A C 1
ATOM 1182 O O . TYR A 1 152 ? 8.513 -2.671 -21.265 1.00 98.31 152 TYR A O 1
ATOM 1190 N N . ALA A 1 153 ? 8.108 -0.655 -20.349 1.00 97.00 153 ALA A N 1
ATOM 1191 C CA . ALA A 1 153 ? 9.499 -0.394 -19.988 1.00 97.00 153 ALA A CA 1
ATOM 1192 C C . ALA A 1 153 ? 10.041 -1.400 -18.963 1.00 97.00 153 ALA A C 1
ATOM 1194 O O . ALA A 1 153 ? 11.147 -1.912 -19.123 1.00 97.00 153 ALA A O 1
ATOM 1195 N N . MET A 1 154 ? 9.257 -1.740 -17.938 1.00 97.69 154 MET A N 1
ATOM 1196 C CA . MET A 1 154 ? 9.667 -2.709 -16.921 1.00 97.69 154 MET A CA 1
ATOM 1197 C C . MET A 1 154 ? 9.839 -4.112 -17.507 1.00 97.69 154 MET A C 1
ATOM 1199 O O . MET A 1 154 ? 10.836 -4.771 -17.220 1.00 97.69 154 MET A O 1
ATOM 1203 N N . MET A 1 155 ? 8.936 -4.555 -18.387 1.00 98.06 155 MET A N 1
ATOM 1204 C CA . MET A 1 155 ? 9.098 -5.841 -19.071 1.00 98.06 155 MET A CA 1
ATOM 1205 C C . MET A 1 155 ? 10.311 -5.853 -20.001 1.00 98.06 155 MET A C 1
ATOM 1207 O O . MET A 1 155 ? 10.985 -6.878 -20.099 1.00 98.06 155 MET A O 1
ATOM 1211 N N . TYR A 1 156 ? 10.625 -4.734 -20.656 1.00 96.19 156 TYR A N 1
ATOM 1212 C CA . TYR A 1 156 ? 11.850 -4.601 -21.440 1.00 96.19 156 TYR A CA 1
ATOM 1213 C C . TYR A 1 156 ? 13.107 -4.760 -20.571 1.00 96.19 156 TYR A C 1
ATOM 1215 O O . TYR A 1 156 ? 13.962 -5.593 -20.874 1.00 96.19 156 TYR A O 1
ATOM 1223 N N . LEU A 1 157 ? 13.187 -4.030 -19.454 1.00 95.25 157 LEU A N 1
ATOM 1224 C CA . LEU A 1 157 ? 14.311 -4.085 -18.513 1.00 95.25 157 LEU A CA 1
ATOM 1225 C C . LEU A 1 157 ? 14.497 -5.477 -17.905 1.00 95.25 157 LEU A C 1
ATOM 1227 O O . LEU A 1 157 ? 15.610 -5.993 -17.857 1.00 95.25 157 LEU A O 1
ATOM 1231 N N . VAL A 1 158 ? 13.408 -6.112 -17.475 1.00 96.81 158 VAL A N 1
ATOM 1232 C CA . VAL A 1 158 ? 13.455 -7.448 -16.870 1.00 96.81 158 VAL A CA 1
ATOM 1233 C C . VAL A 1 158 ? 13.872 -8.510 -17.889 1.00 96.81 158 VAL A C 1
ATOM 1235 O O . VAL A 1 158 ? 14.645 -9.405 -17.551 1.00 96.81 158 VAL A O 1
ATOM 1238 N N . ARG A 1 159 ? 13.424 -8.412 -19.148 1.00 95.06 159 ARG A N 1
ATOM 1239 C CA . ARG A 1 159 ? 13.868 -9.322 -20.218 1.00 95.06 159 ARG A CA 1
ATOM 1240 C C . ARG A 1 159 ? 15.341 -9.130 -20.560 1.00 95.06 159 ARG A C 1
ATOM 1242 O O . ARG A 1 159 ? 16.026 -10.124 -20.784 1.00 95.06 159 ARG A O 1
ATOM 1249 N N . GLN A 1 160 ? 15.834 -7.889 -20.565 1.00 93.19 160 GLN A N 1
ATOM 1250 C CA . GLN A 1 160 ? 17.267 -7.627 -20.693 1.00 93.19 160 GLN A CA 1
ATOM 1251 C C . GLN A 1 160 ? 18.049 -8.284 -19.558 1.00 93.19 160 GLN A C 1
ATOM 1253 O O . GLN A 1 160 ? 18.966 -9.052 -19.830 1.00 93.19 160 GLN A O 1
ATOM 1258 N N . LEU A 1 161 ? 17.637 -8.059 -18.304 1.00 94.88 161 LEU A N 1
ATOM 1259 C CA . LEU A 1 161 ? 18.269 -8.680 -17.142 1.00 94.88 161 LEU A CA 1
ATOM 1260 C C . LEU A 1 161 ? 18.265 -10.209 -17.250 1.00 94.88 161 LEU A C 1
ATOM 1262 O O . LEU A 1 161 ? 19.282 -10.846 -16.994 1.00 94.88 161 LEU A O 1
ATOM 1266 N N . ARG A 1 162 ? 17.152 -10.810 -17.689 1.00 95.31 162 ARG A N 1
ATOM 1267 C CA . ARG A 1 162 ? 17.070 -12.259 -17.908 1.00 95.31 162 ARG A CA 1
ATOM 1268 C C . ARG A 1 162 ? 18.031 -12.751 -18.992 1.00 95.31 162 ARG A C 1
ATOM 1270 O O . ARG A 1 162 ? 18.535 -13.859 -18.872 1.00 95.31 162 ARG A O 1
ATOM 1277 N N . ALA A 1 163 ? 18.275 -11.963 -20.038 1.00 94.00 163 ALA A N 1
ATOM 1278 C CA . ALA A 1 163 ? 19.185 -12.331 -21.122 1.00 94.00 163 ALA A CA 1
ATOM 1279 C C . ALA A 1 163 ? 20.667 -12.277 -20.711 1.00 94.00 163 ALA A C 1
ATOM 1281 O O . ALA A 1 163 ? 21.476 -13.005 -21.281 1.00 94.00 163 ALA A O 1
ATOM 1282 N N . ILE A 1 164 ? 21.015 -11.429 -19.737 1.00 92.31 164 ILE A N 1
ATOM 1283 C CA . ILE A 1 164 ? 22.399 -11.236 -19.268 1.00 92.31 164 ILE A CA 1
ATOM 1284 C C . ILE A 1 164 ? 22.695 -11.913 -17.920 1.00 92.31 164 ILE A C 1
ATOM 1286 O O . ILE A 1 164 ? 23.846 -11.934 -17.494 1.00 92.31 164 ILE A O 1
ATOM 1290 N N . SER A 1 165 ? 21.679 -12.459 -17.246 1.00 90.94 165 SER A N 1
ATOM 1291 C CA . SER A 1 165 ? 21.810 -13.165 -15.969 1.00 90.94 165 SER A CA 1
ATOM 1292 C C . SER A 1 165 ? 21.612 -14.670 -16.135 1.00 90.94 165 SER A C 1
ATOM 1294 O O . SER A 1 165 ? 20.716 -15.120 -16.845 1.00 90.94 165 SER A O 1
ATOM 1296 N N . ASN A 1 166 ? 22.397 -15.458 -15.397 1.00 88.06 166 ASN A N 1
ATOM 1297 C CA . ASN A 1 166 ? 22.236 -16.914 -15.321 1.00 88.06 166 ASN A CA 1
ATOM 1298 C C . ASN A 1 166 ? 21.353 -17.372 -14.140 1.00 88.06 166 ASN A C 1
ATOM 1300 O O . ASN A 1 166 ? 21.151 -18.571 -13.947 1.00 88.06 166 ASN A O 1
ATOM 1304 N N . SER A 1 167 ? 20.835 -16.444 -13.327 1.00 94.19 167 SER A N 1
ATOM 1305 C CA . SER A 1 167 ? 20.050 -16.751 -12.125 1.00 94.19 167 SER A CA 1
ATOM 1306 C C . SER A 1 167 ? 18.584 -16.997 -12.457 1.00 94.19 167 SER A C 1
ATOM 1308 O O . SER A 1 167 ? 17.951 -16.174 -13.103 1.00 94.19 167 SER A O 1
ATOM 1310 N N . ASP A 1 168 ? 17.990 -18.064 -11.924 1.00 94.88 168 ASP A N 1
ATOM 1311 C CA . ASP A 1 168 ? 16.534 -18.285 -11.952 1.00 94.88 168 ASP A CA 1
ATOM 1312 C C . ASP A 1 168 ? 15.747 -17.385 -10.979 1.00 94.88 168 ASP A C 1
ATOM 1314 O O . ASP A 1 168 ? 14.514 -17.399 -10.988 1.00 94.88 168 ASP A O 1
ATOM 1318 N N . ASN A 1 169 ? 16.444 -16.594 -10.159 1.00 94.94 169 ASN A N 1
ATOM 1319 C CA . ASN A 1 169 ? 15.869 -15.723 -9.139 1.00 94.94 169 ASN A CA 1
ATOM 1320 C C . ASN A 1 169 ? 16.014 -14.248 -9.527 1.00 94.94 169 ASN A C 1
ATOM 1322 O O . ASN A 1 169 ? 17.116 -13.807 -9.859 1.00 94.94 169 ASN A O 1
ATOM 1326 N N . LEU A 1 170 ? 14.926 -13.495 -9.388 1.00 96.19 170 LEU A N 1
ATOM 1327 C CA . LEU A 1 170 ? 14.876 -12.043 -9.510 1.00 96.19 170 LEU A CA 1
ATOM 1328 C C . LEU A 1 170 ? 14.513 -11.432 -8.155 1.00 96.19 170 LEU A C 1
ATOM 1330 O O . LEU A 1 170 ? 13.492 -11.785 -7.568 1.00 96.19 170 LEU A O 1
ATOM 1334 N N . ALA A 1 171 ? 15.325 -10.492 -7.677 1.00 94.94 171 ALA A N 1
ATOM 1335 C CA . ALA A 1 171 ? 14.994 -9.644 -6.537 1.00 94.94 171 ALA A CA 1
ATOM 1336 C C . ALA A 1 171 ? 14.770 -8.205 -7.016 1.00 94.94 171 ALA A C 1
ATOM 1338 O O . ALA A 1 171 ? 15.522 -7.714 -7.856 1.00 94.94 171 ALA A O 1
ATOM 1339 N N . MET A 1 172 ? 13.745 -7.534 -6.492 1.00 96.44 172 MET A N 1
ATOM 1340 C CA . MET A 1 172 ? 13.395 -6.164 -6.872 1.00 96.44 172 MET A CA 1
ATOM 1341 C C . MET A 1 172 ? 13.218 -5.256 -5.652 1.00 96.44 172 MET A C 1
ATOM 1343 O O . MET A 1 172 ? 12.633 -5.648 -4.639 1.00 96.44 172 MET A O 1
ATOM 1347 N N . ALA A 1 173 ? 13.694 -4.022 -5.800 1.00 95.44 173 ALA A N 1
ATOM 1348 C CA . ALA A 1 173 ? 13.513 -2.896 -4.889 1.00 95.44 173 ALA A CA 1
ATOM 1349 C C . ALA A 1 173 ? 13.424 -1.588 -5.708 1.00 95.44 173 ALA A C 1
ATOM 1351 O O . ALA A 1 173 ? 13.460 -1.619 -6.940 1.00 95.44 173 ALA A O 1
ATOM 1352 N N . GLY A 1 174 ? 13.295 -0.450 -5.029 1.00 94.88 174 GLY A N 1
ATOM 1353 C CA . GLY A 1 174 ? 13.007 0.862 -5.605 1.00 94.88 174 GLY A CA 1
ATOM 1354 C C . GLY A 1 174 ? 11.506 1.163 -5.614 1.00 94.88 174 GLY A C 1
ATOM 1355 O O . GLY A 1 174 ? 10.680 0.263 -5.765 1.00 94.88 174 GLY A O 1
ATOM 1356 N N . GLY A 1 175 ? 11.124 2.439 -5.490 1.00 94.81 175 GLY A N 1
ATOM 1357 C CA . GLY A 1 175 ? 9.714 2.840 -5.355 1.00 94.81 175 GLY A CA 1
ATOM 1358 C C . GLY A 1 175 ? 8.796 2.357 -6.490 1.00 94.81 175 GLY A C 1
ATOM 1359 O O . GLY A 1 175 ? 7.627 2.051 -6.258 1.00 94.81 175 GLY A O 1
ATOM 1360 N N . VAL A 1 176 ? 9.328 2.194 -7.708 1.00 96.62 176 VAL A N 1
ATOM 1361 C CA . VAL A 1 176 ? 8.594 1.626 -8.856 1.00 96.62 176 VAL A CA 1
ATOM 1362 C C . VAL A 1 176 ? 8.179 0.167 -8.615 1.00 96.62 176 VAL A C 1
ATOM 1364 O O . VAL A 1 176 ? 7.114 -0.250 -9.072 1.00 96.62 176 VAL A O 1
ATOM 1367 N N . ALA A 1 177 ? 8.952 -0.599 -7.839 1.00 97.19 177 ALA A N 1
ATOM 1368 C CA . ALA A 1 177 ? 8.639 -1.985 -7.489 1.00 97.19 177 ALA A CA 1
ATOM 1369 C C . ALA A 1 177 ? 7.455 -2.118 -6.506 1.00 97.19 177 ALA A C 1
ATOM 1371 O O . ALA A 1 177 ? 7.008 -3.228 -6.226 1.00 97.19 177 ALA A O 1
ATOM 1372 N N . LEU A 1 178 ? 6.865 -1.012 -6.033 1.00 96.75 178 LEU A N 1
ATOM 1373 C CA . LEU A 1 178 ? 5.564 -1.028 -5.350 1.00 96.75 178 LEU A CA 1
ATOM 1374 C C . LEU A 1 178 ? 4.365 -1.178 -6.302 1.00 96.75 178 LEU A C 1
ATOM 1376 O O . LEU A 1 178 ? 3.224 -1.311 -5.833 1.00 96.75 178 LEU A O 1
ATOM 1380 N N . ASN A 1 179 ? 4.583 -1.118 -7.622 1.00 97.81 179 ASN A N 1
ATOM 1381 C CA . ASN A 1 179 ? 3.519 -1.234 -8.611 1.00 97.81 179 ASN A CA 1
ATOM 1382 C C . ASN A 1 179 ? 3.071 -2.695 -8.769 1.00 97.81 179 ASN A C 1
ATOM 1384 O O . ASN A 1 179 ? 3.630 -3.468 -9.544 1.00 97.81 179 ASN A O 1
ATOM 1388 N N . GLY A 1 180 ? 2.020 -3.064 -8.034 1.00 97.06 180 GLY A N 1
ATOM 1389 C CA . GLY A 1 180 ? 1.524 -4.439 -8.005 1.00 97.06 180 GLY A CA 1
ATOM 1390 C C . GLY A 1 180 ? 0.920 -4.943 -9.320 1.00 97.06 180 GLY A C 1
ATOM 1391 O O . GLY A 1 180 ? 0.853 -6.156 -9.508 1.00 97.06 180 GLY A O 1
ATOM 1392 N N . ILE A 1 181 ? 0.504 -4.042 -10.221 1.00 97.62 181 ILE A N 1
ATOM 1393 C CA . ILE A 1 181 ? 0.026 -4.402 -11.568 1.00 97.62 181 ILE A CA 1
ATOM 1394 C C . ILE A 1 181 ? 1.217 -4.873 -12.406 1.00 97.62 181 ILE A C 1
ATOM 1396 O O . ILE A 1 181 ? 1.206 -5.973 -12.956 1.00 97.62 181 ILE A O 1
ATOM 1400 N N . THR A 1 182 ? 2.286 -4.076 -12.438 1.00 98.19 182 THR A N 1
ATOM 1401 C CA . THR A 1 182 ? 3.519 -4.419 -13.151 1.00 98.19 182 THR A CA 1
ATOM 1402 C C . THR A 1 182 ? 4.200 -5.649 -12.552 1.00 98.19 182 THR A C 1
ATOM 1404 O O . THR A 1 182 ? 4.657 -6.516 -13.295 1.00 98.19 182 THR A O 1
ATOM 1407 N N . ASN A 1 183 ? 4.229 -5.770 -11.223 1.00 97.94 183 ASN A N 1
ATOM 1408 C CA . ASN A 1 183 ? 4.818 -6.928 -10.549 1.00 97.94 183 ASN A CA 1
ATOM 1409 C C . ASN A 1 183 ? 4.117 -8.235 -10.925 1.00 97.94 183 ASN A C 1
ATOM 1411 O O . ASN A 1 183 ? 4.793 -9.234 -11.152 1.00 97.94 183 ASN A O 1
ATOM 1415 N N . GLU A 1 184 ? 2.783 -8.242 -11.031 1.00 97.38 184 GLU A N 1
ATOM 1416 C CA . GLU A 1 184 ? 2.058 -9.450 -11.437 1.00 97.38 184 GLU A CA 1
ATOM 1417 C C . GLU A 1 184 ? 2.432 -9.883 -12.860 1.00 97.38 184 GLU A C 1
ATOM 1419 O O . GLU A 1 184 ? 2.637 -11.072 -13.114 1.00 97.38 184 GLU A O 1
ATOM 1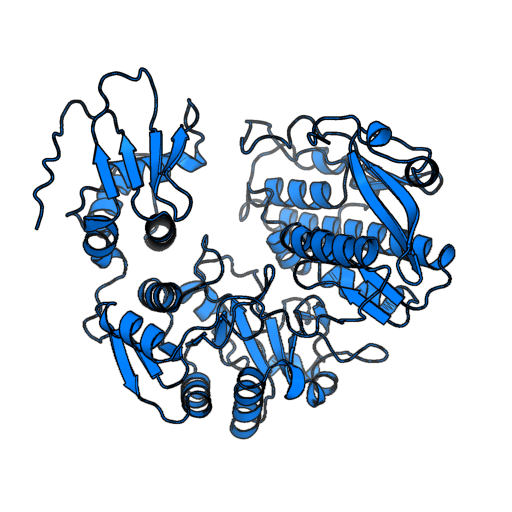424 N N . ARG A 1 185 ? 2.606 -8.925 -13.778 1.00 96.88 185 ARG A N 1
ATOM 1425 C CA . ARG A 1 185 ? 3.105 -9.217 -15.127 1.00 96.88 185 ARG A CA 1
ATOM 1426 C C . ARG A 1 185 ? 4.519 -9.782 -15.105 1.00 96.88 185 ARG A C 1
ATOM 1428 O O . ARG A 1 185 ? 4.785 -10.760 -15.791 1.00 96.88 185 ARG A O 1
ATOM 1435 N N . ILE A 1 186 ? 5.416 -9.222 -14.293 1.00 97.62 186 ILE A N 1
ATOM 1436 C CA . ILE A 1 186 ? 6.789 -9.730 -14.143 1.00 97.62 186 ILE A CA 1
ATOM 1437 C C . ILE A 1 186 ? 6.780 -11.172 -13.624 1.00 97.62 186 ILE A C 1
ATOM 1439 O O . ILE A 1 186 ? 7.464 -12.021 -14.192 1.00 97.62 186 ILE A O 1
ATOM 1443 N N . VAL A 1 187 ? 5.983 -11.474 -12.597 1.00 96.50 187 VAL A N 1
ATOM 1444 C CA . VAL A 1 187 ? 5.861 -12.833 -12.040 1.00 96.50 187 VAL A CA 1
ATOM 1445 C C . VAL A 1 187 ? 5.440 -13.843 -13.115 1.00 96.50 187 VAL A C 1
ATOM 1447 O O . VAL A 1 187 ? 5.973 -14.947 -13.148 1.00 96.50 187 VAL A O 1
ATOM 1450 N N . ARG A 1 188 ? 4.534 -13.463 -14.023 1.00 95.00 188 ARG A N 1
ATOM 1451 C CA . ARG A 1 188 ? 4.013 -14.350 -15.079 1.00 95.00 188 ARG A CA 1
ATOM 1452 C C . ARG A 1 188 ? 4.887 -14.437 -16.324 1.00 95.00 188 ARG A C 1
ATOM 1454 O O . ARG A 1 188 ? 5.029 -15.500 -16.915 1.00 95.00 188 ARG A O 1
ATOM 1461 N N . GLU A 1 189 ? 5.415 -13.304 -16.772 1.00 95.88 189 GLU A N 1
ATOM 1462 C CA . GLU A 1 189 ? 5.925 -13.135 -18.136 1.00 95.88 189 GLU A CA 1
ATOM 1463 C C . GLU A 1 189 ? 7.456 -12.997 -18.202 1.00 95.88 189 GLU A C 1
ATOM 1465 O O . GLU A 1 189 ? 8.017 -12.978 -19.300 1.00 95.88 189 GLU A O 1
ATOM 1470 N N . SER A 1 190 ? 8.152 -12.840 -17.069 1.00 95.06 190 SER A N 1
ATOM 1471 C CA . SER A 1 190 ? 9.592 -12.524 -17.069 1.00 95.06 190 SER A CA 1
ATOM 1472 C C . SER A 1 190 ? 10.507 -13.698 -17.415 1.00 95.06 190 SER A C 1
ATOM 1474 O O . SER A 1 190 ? 11.630 -13.481 -17.870 1.00 95.06 190 SER A O 1
ATOM 1476 N N . GLY A 1 191 ? 10.055 -14.933 -17.179 1.00 93.31 191 GLY A N 1
ATOM 1477 C CA . GLY A 1 191 ? 10.874 -16.141 -17.312 1.00 93.31 191 GLY A CA 1
ATOM 1478 C C . GLY A 1 191 ? 11.806 -16.423 -16.126 1.00 93.31 191 GLY A C 1
ATOM 1479 O O . GLY A 1 191 ? 12.551 -17.403 -16.174 1.00 93.31 191 GLY A O 1
ATOM 1480 N N . PHE A 1 192 ? 11.776 -15.611 -15.062 1.00 95.56 192 PHE A N 1
ATOM 1481 C CA . PHE A 1 192 ? 12.379 -15.980 -13.778 1.00 95.56 192 PHE A CA 1
ATOM 1482 C C . PHE A 1 192 ? 11.476 -16.975 -13.042 1.00 95.56 192 PHE A C 1
ATOM 1484 O O . PHE A 1 192 ? 10.255 -16.855 -13.084 1.00 95.56 192 PHE A O 1
ATOM 1491 N N . LYS A 1 193 ? 12.071 -17.958 -12.356 1.00 93.19 193 LYS A N 1
ATOM 1492 C CA . LYS A 1 193 ? 11.314 -18.969 -11.596 1.00 93.19 193 LYS A CA 1
ATOM 1493 C C . LYS A 1 193 ? 10.858 -18.442 -10.244 1.00 93.19 193 LYS A C 1
ATOM 1495 O O . LYS A 1 193 ? 9.779 -18.798 -9.790 1.00 93.19 193 LYS A O 1
ATOM 1500 N N . ASN A 1 194 ? 11.689 -17.617 -9.608 1.00 93.50 194 ASN A N 1
ATOM 1501 C CA . ASN A 1 194 ? 11.399 -17.026 -8.307 1.00 93.50 194 ASN A CA 1
ATOM 1502 C C . ASN A 1 194 ? 11.538 -15.509 -8.409 1.00 93.50 194 ASN A C 1
ATOM 1504 O O . ASN A 1 194 ? 12.601 -15.010 -8.780 1.00 93.50 194 ASN A O 1
ATOM 1508 N N . VAL A 1 195 ? 10.484 -14.780 -8.054 1.00 95.06 195 VAL A N 1
ATOM 1509 C CA . VAL A 1 195 ? 10.488 -13.314 -8.024 1.00 95.06 195 VAL A CA 1
ATOM 1510 C C . VAL A 1 195 ? 10.219 -12.863 -6.598 1.00 95.06 195 VAL A C 1
ATOM 1512 O O . VAL A 1 195 ? 9.190 -13.189 -6.013 1.00 95.06 195 VAL A O 1
ATOM 1515 N N . TYR A 1 196 ? 11.143 -12.098 -6.033 1.00 94.44 196 TYR A N 1
ATOM 1516 C CA . TYR A 1 196 ? 11.028 -11.553 -4.691 1.00 94.44 196 TYR A CA 1
ATOM 1517 C C . TYR A 1 196 ? 11.049 -10.028 -4.738 1.00 94.44 196 TYR A C 1
ATOM 1519 O O . TYR A 1 196 ? 12.012 -9.423 -5.203 1.00 94.44 196 TYR A O 1
ATOM 1527 N N . ILE A 1 197 ? 9.997 -9.402 -4.215 1.00 94.81 197 ILE A N 1
ATOM 1528 C CA . ILE A 1 197 ? 9.946 -7.955 -4.010 1.00 94.81 197 ILE A CA 1
ATOM 1529 C C . ILE A 1 197 ? 9.919 -7.696 -2.506 1.00 94.81 197 ILE A C 1
ATOM 1531 O O . ILE A 1 197 ? 9.092 -8.266 -1.789 1.00 94.81 197 ILE A O 1
ATOM 1535 N N . ILE A 1 198 ? 10.834 -6.858 -2.023 1.00 93.00 198 ILE A N 1
ATOM 1536 C CA . ILE A 1 198 ? 10.883 -6.482 -0.607 1.00 93.00 198 ILE A CA 1
ATOM 1537 C C . ILE A 1 198 ? 9.655 -5.607 -0.251 1.00 93.00 198 ILE A C 1
ATOM 1539 O O . ILE A 1 198 ? 9.304 -4.729 -1.036 1.00 93.00 198 ILE A O 1
ATOM 1543 N N . PRO A 1 199 ? 8.972 -5.822 0.895 1.00 92.31 199 PRO A N 1
ATOM 1544 C CA . PRO A 1 199 ? 7.758 -5.076 1.271 1.00 92.31 199 PRO A CA 1
ATOM 1545 C C . PRO A 1 199 ? 7.963 -3.557 1.344 1.00 92.31 199 PRO A C 1
ATOM 1547 O O . PRO A 1 199 ? 7.115 -2.797 0.878 1.00 92.31 199 PRO A O 1
ATOM 1550 N N . ALA A 1 200 ? 9.113 -3.131 1.865 1.00 93.06 200 ALA A N 1
ATOM 1551 C CA . ALA A 1 200 ? 9.589 -1.753 1.839 1.00 93.06 200 ALA A CA 1
ATOM 1552 C C . ALA A 1 200 ? 10.521 -1.552 0.640 1.00 93.06 200 ALA A C 1
ATOM 1554 O O . ALA A 1 200 ? 11.734 -1.430 0.795 1.00 93.06 200 ALA A O 1
ATOM 1555 N N . ALA A 1 201 ? 9.960 -1.652 -0.566 1.00 94.56 201 ALA A N 1
ATOM 1556 C CA . ALA A 1 201 ? 10.723 -1.490 -1.801 1.00 94.56 201 ALA A CA 1
ATOM 1557 C C . ALA A 1 201 ? 11.179 -0.047 -2.004 1.00 94.56 201 ALA A C 1
ATOM 1559 O O . ALA A 1 201 ? 12.237 0.176 -2.586 1.00 94.56 201 ALA A O 1
ATOM 1560 N N . GLU A 1 202 ? 10.398 0.925 -1.538 1.00 92.31 202 GLU A N 1
ATOM 1561 C CA . GLU A 1 202 ? 10.808 2.321 -1.520 1.00 92.31 202 GLU A CA 1
ATOM 1562 C C . GLU A 1 202 ? 11.931 2.593 -0.507 1.00 92.31 202 GLU A C 1
ATOM 1564 O O . GLU A 1 202 ? 12.387 1.714 0.224 1.00 92.31 202 GLU A O 1
ATOM 1569 N N . ASP A 1 203 ? 12.366 3.848 -0.447 1.00 91.88 203 ASP A N 1
ATOM 1570 C CA . ASP A 1 203 ? 13.563 4.280 0.277 1.00 91.88 203 ASP A CA 1
ATOM 1571 C C . ASP A 1 203 ? 13.565 3.923 1.774 1.00 91.88 203 ASP A C 1
ATOM 1573 O O . ASP A 1 203 ? 14.633 3.832 2.382 1.00 91.88 203 ASP A O 1
ATOM 1577 N N . SER A 1 204 ? 12.402 3.633 2.368 1.00 88.19 204 SER A N 1
ATOM 1578 C CA . SER A 1 204 ? 12.282 3.129 3.742 1.00 88.19 204 SER A CA 1
ATOM 1579 C C . SER A 1 204 ? 13.019 1.795 3.965 1.00 88.19 204 SER A C 1
ATOM 1581 O O . SER A 1 204 ? 13.481 1.531 5.076 1.00 88.19 204 SER A O 1
ATOM 1583 N N . GLY A 1 205 ? 13.205 0.975 2.924 1.00 91.31 205 GLY A N 1
ATOM 1584 C CA . GLY A 1 205 ? 13.955 -0.284 2.990 1.00 91.31 205 GLY A CA 1
ATOM 1585 C C . GLY A 1 205 ? 15.478 -0.141 2.898 1.00 91.31 205 GLY A C 1
ATOM 1586 O O . GLY A 1 205 ? 16.201 -1.087 3.228 1.00 91.31 205 GLY A O 1
ATOM 1587 N N . THR A 1 206 ? 15.995 1.025 2.491 1.00 91.88 206 THR A N 1
ATOM 1588 C CA . THR A 1 206 ? 17.439 1.237 2.248 1.00 91.88 206 THR A CA 1
ATOM 1589 C C . THR A 1 206 ? 18.284 1.022 3.502 1.00 91.88 206 THR A C 1
ATOM 1591 O O . THR A 1 206 ? 19.362 0.436 3.423 1.00 91.88 206 THR A O 1
ATOM 1594 N N . ALA A 1 207 ? 17.769 1.401 4.676 1.00 90.06 207 ALA A N 1
ATOM 1595 C CA . ALA A 1 207 ? 18.446 1.205 5.956 1.00 90.06 207 ALA A CA 1
ATOM 1596 C C . ALA A 1 207 ? 18.721 -0.281 6.251 1.00 90.06 207 ALA A C 1
ATOM 1598 O O . ALA A 1 207 ? 19.802 -0.633 6.727 1.00 90.06 207 ALA A O 1
ATOM 1599 N N . ILE A 1 208 ? 17.772 -1.167 5.925 1.00 87.88 208 ILE A N 1
ATOM 1600 C CA . ILE A 1 208 ? 17.947 -2.618 6.088 1.00 87.88 208 ILE A CA 1
ATOM 1601 C C . ILE A 1 208 ? 18.966 -3.141 5.079 1.00 87.88 208 ILE A C 1
ATOM 1603 O O . ILE A 1 208 ? 19.850 -3.909 5.456 1.00 87.88 208 ILE A O 1
ATOM 1607 N N . GLY A 1 209 ? 18.878 -2.704 3.819 1.00 88.75 209 GLY A N 1
ATOM 1608 C CA . GLY A 1 209 ? 19.847 -3.065 2.783 1.00 88.75 209 GLY A CA 1
ATOM 1609 C C . GLY A 1 209 ? 21.279 -2.690 3.172 1.00 88.75 209 GLY A C 1
ATOM 1610 O O . GLY A 1 209 ? 22.170 -3.535 3.120 1.00 88.75 209 GLY A O 1
ATOM 1611 N N . ALA A 1 210 ? 21.485 -1.461 3.654 1.00 91.00 210 ALA A N 1
ATOM 1612 C CA . ALA A 1 210 ? 22.784 -0.970 4.106 1.00 91.00 210 ALA A CA 1
ATOM 1613 C C . ALA A 1 210 ? 23.325 -1.762 5.308 1.00 91.00 210 ALA A C 1
ATOM 1615 O O . ALA A 1 210 ? 24.498 -2.136 5.325 1.00 91.00 210 ALA A O 1
ATOM 1616 N N . ALA A 1 211 ? 22.475 -2.065 6.295 1.00 89.62 211 ALA A N 1
ATOM 1617 C CA . ALA A 1 211 ? 22.870 -2.855 7.460 1.00 89.62 211 ALA A CA 1
ATOM 1618 C C . ALA A 1 211 ? 23.254 -4.299 7.087 1.00 89.62 211 ALA A C 1
ATOM 1620 O O . ALA A 1 211 ? 24.258 -4.815 7.582 1.00 89.62 211 ALA A O 1
ATOM 1621 N N . LEU A 1 212 ? 22.488 -4.942 6.197 1.00 87.00 212 LEU A N 1
ATOM 1622 C CA . LEU A 1 212 ? 22.794 -6.286 5.696 1.00 87.00 212 LEU A CA 1
ATOM 1623 C C . LEU A 1 212 ? 24.092 -6.298 4.889 1.00 87.00 212 LEU A C 1
ATOM 1625 O O . LEU A 1 212 ? 24.940 -7.157 5.121 1.00 87.00 212 LEU A O 1
ATOM 1629 N N . PHE A 1 213 ? 24.276 -5.321 4.000 1.00 87.75 213 PHE A N 1
ATOM 1630 C CA . PHE A 1 213 ? 25.503 -5.187 3.222 1.00 87.75 213 PHE A CA 1
ATOM 1631 C C . PHE A 1 213 ? 26.725 -4.998 4.131 1.00 87.75 213 PHE A C 1
ATOM 1633 O O . PHE A 1 213 ? 27.728 -5.690 3.964 1.00 87.75 213 PHE A O 1
ATOM 1640 N N . ALA A 1 214 ? 26.627 -4.146 5.157 1.00 89.31 214 ALA A N 1
ATOM 1641 C CA . ALA A 1 214 ? 27.690 -3.978 6.143 1.00 89.31 214 ALA A CA 1
ATOM 1642 C C . ALA A 1 214 ? 27.993 -5.279 6.918 1.00 89.31 214 ALA A C 1
ATOM 1644 O O . ALA A 1 214 ? 29.165 -5.617 7.080 1.00 89.31 214 ALA A O 1
ATOM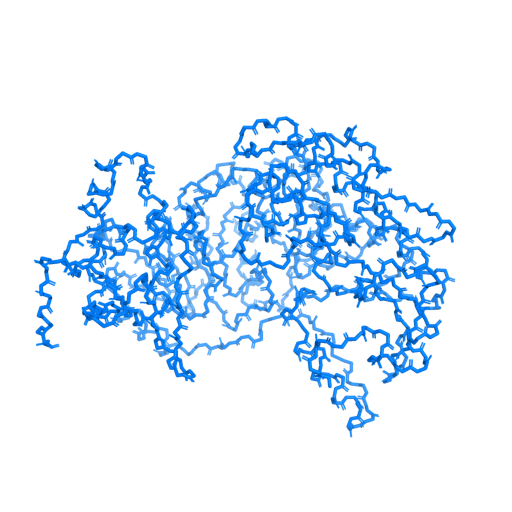 1645 N N . ASP A 1 215 ? 26.980 -6.046 7.358 1.00 86.94 215 ASP A N 1
ATOM 1646 C CA . ASP A 1 215 ? 27.201 -7.352 8.015 1.00 86.94 215 ASP A CA 1
ATOM 1647 C C . ASP A 1 215 ? 27.921 -8.333 7.079 1.00 86.94 215 ASP A C 1
ATOM 1649 O O . ASP A 1 215 ? 28.838 -9.026 7.532 1.00 86.94 215 ASP A O 1
ATOM 1653 N N . TRP A 1 216 ? 27.563 -8.360 5.789 1.00 88.06 216 TRP A N 1
ATOM 1654 C CA . TRP A 1 216 ? 28.213 -9.216 4.792 1.00 88.06 216 TRP A CA 1
ATOM 1655 C C . TRP A 1 216 ? 29.688 -8.868 4.614 1.00 88.06 216 TRP A C 1
ATOM 1657 O O . TRP A 1 216 ? 30.525 -9.771 4.668 1.00 88.06 216 TRP A O 1
ATOM 1667 N N . GLN A 1 217 ? 30.008 -7.579 4.465 1.00 85.38 217 GLN A N 1
ATOM 1668 C CA . GLN A 1 217 ? 31.384 -7.108 4.285 1.00 85.38 217 GLN A CA 1
ATOM 1669 C C . GLN A 1 217 ? 32.235 -7.344 5.540 1.00 85.38 217 GLN A C 1
ATOM 1671 O O . GLN A 1 217 ? 33.346 -7.863 5.455 1.00 85.38 217 GLN A O 1
ATOM 1676 N N . LEU A 1 218 ? 31.703 -7.031 6.724 1.00 89.81 218 LEU A N 1
ATOM 1677 C CA . LEU A 1 218 ? 32.451 -7.131 7.981 1.00 89.81 218 LEU A CA 1
ATOM 1678 C C . LEU A 1 218 ? 32.656 -8.575 8.454 1.00 89.81 218 LEU A C 1
ATOM 1680 O O . LEU A 1 218 ? 33.657 -8.867 9.103 1.00 89.81 218 LEU A O 1
ATOM 1684 N N . ASN A 1 219 ? 31.723 -9.482 8.150 1.00 88.44 219 ASN A N 1
ATOM 1685 C CA . ASN A 1 219 ? 31.771 -10.864 8.637 1.00 88.44 219 ASN A CA 1
ATOM 1686 C C . ASN A 1 219 ? 32.063 -11.894 7.540 1.00 88.44 219 ASN A C 1
ATOM 1688 O O . ASN A 1 219 ? 32.100 -13.087 7.843 1.00 88.44 219 ASN A O 1
ATOM 1692 N N . SER A 1 220 ? 32.227 -11.462 6.283 1.00 85.38 220 SER A N 1
ATOM 1693 C CA . SER A 1 220 ? 32.448 -12.338 5.122 1.00 85.38 220 SER A CA 1
ATOM 1694 C C . SER A 1 220 ? 31.431 -13.485 5.035 1.00 85.38 220 SER A C 1
ATOM 1696 O O . SER A 1 220 ? 31.763 -14.615 4.676 1.00 85.38 220 SER A O 1
ATOM 1698 N N . ARG A 1 221 ? 30.177 -13.215 5.417 1.00 82.94 221 ARG A N 1
ATOM 1699 C CA . ARG A 1 221 ? 29.099 -14.210 5.450 1.00 82.94 221 ARG A CA 1
ATOM 1700 C C . ARG A 1 221 ? 27.808 -13.611 4.919 1.00 82.94 221 ARG A C 1
ATOM 1702 O O . ARG A 1 221 ? 27.414 -12.527 5.333 1.00 82.94 221 ARG A O 1
ATOM 1709 N N . ASN A 1 222 ? 27.105 -14.367 4.085 1.00 76.12 222 ASN A N 1
ATOM 1710 C CA . ASN A 1 222 ? 25.717 -14.073 3.763 1.00 76.12 222 ASN A CA 1
ATOM 1711 C C . ASN A 1 222 ? 24.820 -14.905 4.686 1.00 76.12 222 ASN A C 1
ATOM 1713 O O . ASN A 1 222 ? 24.833 -16.138 4.641 1.00 76.12 222 ASN A O 1
ATOM 1717 N N . ARG A 1 223 ? 24.056 -14.240 5.555 1.00 72.56 223 ARG A N 1
ATOM 1718 C CA . ARG A 1 223 ? 22.956 -14.894 6.264 1.00 72.56 223 ARG A CA 1
ATOM 1719 C C . ARG A 1 223 ? 21.732 -14.863 5.359 1.00 72.56 223 ARG A C 1
ATOM 1721 O O . ARG A 1 223 ? 21.110 -13.818 5.202 1.00 72.56 223 ARG A O 1
ATOM 1728 N N . TYR A 1 224 ? 21.362 -16.026 4.831 1.00 70.81 224 TYR A N 1
ATOM 1729 C CA . TYR A 1 224 ? 20.126 -16.201 4.071 1.00 70.81 224 TYR A CA 1
ATOM 1730 C C . TYR A 1 224 ? 18.908 -16.024 4.983 1.00 70.81 224 TYR A C 1
ATOM 1732 O O . TYR A 1 224 ? 18.404 -16.978 5.573 1.00 70.81 224 TYR A O 1
ATOM 1740 N N . ILE A 1 225 ? 18.440 -14.786 5.115 1.00 73.38 225 ILE A N 1
ATOM 1741 C CA . ILE A 1 225 ? 17.210 -14.452 5.827 1.00 73.38 225 ILE A CA 1
ATOM 1742 C C . ILE A 1 225 ? 16.224 -13.938 4.782 1.00 73.38 225 ILE A C 1
ATOM 1744 O O . ILE A 1 225 ? 16.254 -12.766 4.413 1.00 73.38 225 ILE A O 1
ATOM 1748 N N . ARG A 1 226 ? 15.341 -14.816 4.288 1.00 77.06 226 ARG A N 1
ATOM 1749 C CA . ARG A 1 226 ? 14.171 -14.360 3.525 1.00 77.06 226 ARG A CA 1
ATOM 1750 C C . ARG A 1 226 ? 13.261 -13.642 4.511 1.00 77.06 226 ARG A C 1
ATOM 1752 O O . ARG A 1 226 ? 12.761 -14.264 5.452 1.00 77.06 226 ARG A O 1
ATOM 1759 N N . LEU A 1 227 ? 13.051 -12.344 4.306 1.00 81.31 227 LEU A N 1
ATOM 1760 C CA . LEU A 1 227 ? 12.034 -11.621 5.053 1.00 81.31 227 LEU A CA 1
ATOM 1761 C C . LEU A 1 227 ? 10.683 -12.197 4.621 1.00 81.31 227 LEU A C 1
ATOM 1763 O O . LEU A 1 227 ? 10.257 -12.044 3.482 1.00 81.31 227 LEU A O 1
ATOM 1767 N N . THR A 1 228 ? 10.063 -12.956 5.515 1.00 75.81 228 THR A N 1
ATOM 1768 C CA . THR A 1 228 ? 8.749 -13.585 5.305 1.00 75.81 228 THR A CA 1
ATOM 1769 C C . THR A 1 228 ? 7.661 -12.919 6.146 1.00 75.81 228 THR A C 1
ATOM 1771 O O . THR A 1 228 ? 6.475 -13.168 5.952 1.00 75.81 228 THR A O 1
ATOM 1774 N N . ARG A 1 229 ? 8.076 -12.041 7.066 1.00 80.44 229 ARG A N 1
ATOM 1775 C CA . ARG A 1 229 ? 7.243 -11.133 7.850 1.00 80.44 229 ARG A CA 1
ATOM 1776 C C . ARG A 1 229 ? 7.964 -9.808 7.957 1.00 80.44 229 ARG A C 1
ATOM 1778 O O . ARG A 1 229 ? 9.157 -9.786 8.238 1.00 80.44 229 ARG A O 1
ATOM 1785 N N . ASP A 1 230 ? 7.225 -8.734 7.796 1.00 83.44 230 ASP A N 1
ATOM 1786 C CA . ASP A 1 230 ? 7.708 -7.362 7.864 1.00 83.44 230 ASP A CA 1
ATOM 1787 C C . ASP A 1 230 ? 7.312 -6.669 9.175 1.00 83.44 230 ASP A C 1
ATOM 1789 O O . ASP A 1 230 ? 7.588 -5.491 9.354 1.00 83.44 230 ASP A O 1
ATOM 1793 N N . SER A 1 231 ? 6.710 -7.408 10.111 1.00 89.69 231 SER A N 1
ATOM 1794 C CA . SER A 1 231 ? 6.307 -6.944 11.440 1.00 89.69 231 SER A CA 1
ATOM 1795 C C . SER A 1 231 ? 7.515 -6.698 12.364 1.00 89.69 231 SER A C 1
ATOM 1797 O O . SER A 1 231 ? 7.712 -7.421 13.345 1.00 89.69 231 SER A O 1
ATOM 1799 N N . LEU A 1 232 ? 8.377 -5.749 11.996 1.00 88.38 232 LEU A N 1
ATOM 1800 C CA . LEU A 1 232 ? 9.655 -5.435 12.648 1.00 88.38 232 LEU A CA 1
ATOM 1801 C C . LEU A 1 232 ? 9.543 -4.298 13.677 1.00 88.38 232 LEU A C 1
ATOM 1803 O O . LEU A 1 232 ? 10.506 -4.030 14.397 1.00 88.38 232 LEU A O 1
ATOM 1807 N N . GLY A 1 233 ? 8.387 -3.631 13.746 1.00 90.62 233 GLY A N 1
ATOM 1808 C CA . GLY A 1 233 ? 8.134 -2.541 14.680 1.00 90.62 233 GLY A CA 1
ATOM 1809 C C . GLY A 1 233 ? 7.998 -2.964 16.140 1.00 90.62 233 GLY A C 1
ATOM 1810 O O . GLY A 1 233 ? 8.093 -4.139 16.513 1.00 90.62 233 GLY A O 1
ATOM 1811 N N . ARG A 1 234 ? 7.727 -1.983 17.006 1.00 92.25 234 ARG A N 1
ATOM 1812 C CA . ARG A 1 234 ? 7.643 -2.217 18.448 1.00 92.25 234 ARG A CA 1
ATOM 1813 C C . ARG A 1 234 ? 6.395 -3.027 18.801 1.00 92.25 234 ARG A C 1
ATOM 1815 O O . ARG A 1 234 ? 5.281 -2.710 18.394 1.00 92.25 234 ARG A O 1
ATOM 1822 N N . SER A 1 235 ? 6.576 -4.054 19.629 1.00 94.00 235 SER A N 1
ATOM 1823 C CA . SER A 1 235 ? 5.466 -4.747 20.292 1.00 94.00 235 SER A CA 1
ATOM 1824 C C . SER A 1 235 ? 5.140 -4.088 21.633 1.00 94.00 235 SER A C 1
ATOM 1826 O O . SER A 1 235 ? 6.037 -3.642 22.354 1.00 94.00 235 SER A O 1
ATOM 1828 N N . TYR A 1 236 ? 3.855 -4.053 21.982 1.00 95.25 236 TYR A N 1
ATOM 1829 C CA . TYR A 1 236 ? 3.350 -3.395 23.187 1.00 95.25 236 TYR A CA 1
ATOM 1830 C C . TYR A 1 236 ? 2.797 -4.419 24.175 1.00 95.25 236 TYR A C 1
ATOM 1832 O O . TYR A 1 236 ? 2.112 -5.363 23.790 1.00 95.25 236 TYR A O 1
ATOM 1840 N N . THR A 1 237 ? 3.105 -4.236 25.459 1.00 95.44 237 THR A N 1
ATOM 1841 C CA . THR A 1 237 ? 2.610 -5.127 26.518 1.00 95.44 237 THR A CA 1
ATOM 1842 C C . THR A 1 237 ? 1.140 -4.851 26.820 1.00 95.44 237 THR A C 1
ATOM 1844 O O . THR A 1 237 ? 0.670 -3.724 26.651 1.00 95.44 237 THR A O 1
ATOM 1847 N N . SER A 1 238 ? 0.424 -5.838 27.366 1.00 94.00 238 SER A N 1
ATOM 1848 C CA . SER A 1 238 ? -0.965 -5.656 27.808 1.00 94.00 238 SER A CA 1
ATOM 1849 C C . SER A 1 238 ? -1.110 -4.539 28.851 1.00 94.00 238 SER A C 1
ATOM 1851 O O . SER A 1 238 ? -2.138 -3.871 28.881 1.00 94.00 238 SER A O 1
ATOM 1853 N N . ALA A 1 239 ? -0.086 -4.297 29.681 1.00 95.69 239 ALA A N 1
ATOM 1854 C CA . ALA A 1 239 ? -0.071 -3.184 30.633 1.00 95.69 239 ALA A CA 1
ATOM 1855 C C . ALA A 1 239 ? 0.015 -1.825 29.922 1.00 95.69 239 ALA A C 1
ATOM 1857 O O . ALA A 1 239 ? -0.726 -0.910 30.261 1.00 95.69 239 ALA A O 1
ATOM 1858 N N . THR A 1 240 ? 0.865 -1.705 28.896 1.00 96.12 240 THR A N 1
ATOM 1859 C CA . THR A 1 240 ? 0.954 -0.484 28.079 1.00 96.12 240 THR A CA 1
ATOM 1860 C C . THR A 1 240 ? -0.358 -0.206 27.350 1.00 96.12 240 THR A C 1
ATOM 1862 O O . THR A 1 240 ? -0.847 0.916 27.393 1.00 96.12 240 THR A O 1
ATOM 1865 N N . ILE A 1 241 ? -0.962 -1.233 26.744 1.00 96.81 241 ILE A N 1
ATOM 1866 C CA . ILE A 1 241 ? -2.260 -1.115 26.064 1.00 96.81 241 ILE A CA 1
ATOM 1867 C C . ILE A 1 241 ? -3.350 -0.694 27.057 1.00 96.81 241 ILE A C 1
ATOM 1869 O O . ILE A 1 241 ? -4.103 0.234 26.781 1.00 96.81 241 ILE A O 1
ATOM 1873 N N . ARG A 1 242 ? -3.416 -1.332 28.232 1.00 96.50 242 ARG A N 1
ATOM 1874 C CA . ARG A 1 242 ? -4.379 -0.977 29.283 1.00 96.50 242 ARG A CA 1
ATOM 1875 C C . ARG A 1 242 ? -4.230 0.481 29.714 1.00 96.50 242 ARG A C 1
ATOM 1877 O O . ARG A 1 242 ? -5.234 1.181 29.770 1.00 96.50 242 ARG A O 1
ATOM 1884 N N . ASN A 1 243 ? -3.002 0.932 29.966 1.00 95.69 243 ASN A N 1
ATOM 1885 C CA . ASN A 1 243 ? -2.737 2.315 30.356 1.00 95.69 243 ASN A CA 1
ATOM 1886 C C . ASN A 1 243 ? -3.181 3.301 29.269 1.00 95.69 243 ASN A C 1
ATOM 1888 O O . ASN A 1 243 ? -3.809 4.297 29.600 1.00 95.69 243 ASN A O 1
ATOM 1892 N N . ALA A 1 244 ? -2.913 3.005 27.993 1.00 94.56 244 ALA A N 1
ATOM 1893 C CA . ALA A 1 244 ? -3.354 3.832 26.868 1.00 94.56 244 ALA A CA 1
ATOM 1894 C C . ALA A 1 244 ? -4.887 3.938 26.786 1.00 94.56 244 ALA A C 1
ATOM 1896 O O . ALA A 1 244 ? -5.430 5.010 26.532 1.00 94.56 244 ALA A O 1
ATOM 1897 N N . ILE A 1 245 ? -5.593 2.825 27.017 1.00 95.44 245 ILE A N 1
ATOM 1898 C CA . ILE A 1 245 ? -7.061 2.795 27.052 1.00 95.44 245 ILE A CA 1
ATOM 1899 C C . ILE A 1 245 ? -7.587 3.627 28.224 1.00 95.44 245 ILE A C 1
ATOM 1901 O O . ILE A 1 245 ? -8.539 4.376 28.060 1.00 95.44 245 ILE A O 1
ATOM 1905 N N . GLU A 1 246 ? -6.976 3.500 29.402 1.00 92.81 246 GLU A N 1
ATOM 1906 C CA . GLU A 1 246 ? -7.403 4.200 30.620 1.00 92.81 246 GLU A CA 1
ATOM 1907 C C . GLU A 1 246 ? -7.085 5.700 30.595 1.00 92.81 246 GLU A C 1
ATOM 1909 O O . GLU A 1 246 ? -7.798 6.477 31.225 1.00 92.81 246 GLU A O 1
ATOM 1914 N N . SER A 1 247 ? -6.052 6.116 29.860 1.00 87.31 247 SER A N 1
ATOM 1915 C CA . SER A 1 247 ? -5.693 7.526 29.684 1.00 87.31 247 SER A CA 1
ATOM 1916 C C . SER A 1 247 ? -6.440 8.218 28.543 1.00 87.31 247 SER A C 1
ATOM 1918 O O . SER A 1 247 ? -6.397 9.445 28.454 1.00 87.31 247 SER A O 1
ATOM 1920 N N . THR A 1 248 ? -7.121 7.468 27.671 1.00 87.50 248 THR A N 1
ATOM 1921 C CA . THR A 1 248 ? -7.840 8.034 26.526 1.00 87.50 248 THR A CA 1
ATOM 1922 C C . THR A 1 248 ? -9.331 8.198 26.858 1.00 87.50 248 THR A C 1
ATOM 1924 O O . THR A 1 248 ? -9.993 7.214 27.191 1.00 87.50 248 THR A O 1
ATOM 1927 N N . PRO A 1 249 ? -9.895 9.416 26.766 1.00 86.31 249 PRO A N 1
ATOM 1928 C CA . PRO A 1 249 ? -11.273 9.676 27.172 1.00 86.31 249 PRO A CA 1
ATOM 1929 C C . PRO A 1 249 ? -12.305 9.140 26.168 1.00 86.31 249 PRO A C 1
ATOM 1931 O O . PRO A 1 249 ? -12.007 8.926 24.993 1.00 86.31 249 PRO A O 1
ATOM 1934 N N . PHE A 1 250 ? -13.553 9.015 26.631 1.00 89.88 250 PHE A N 1
ATOM 1935 C CA . PHE A 1 250 ? -14.732 8.640 25.837 1.00 89.88 250 PHE A CA 1
ATOM 1936 C C . PHE A 1 250 ? -14.692 7.239 25.211 1.00 89.88 250 PHE A C 1
ATOM 1938 O O . PHE A 1 250 ? -15.279 6.989 24.148 1.00 89.88 250 PHE A O 1
ATOM 1945 N N . LEU A 1 251 ? -14.003 6.314 25.874 1.00 93.94 251 LEU A N 1
ATOM 1946 C CA . LEU A 1 251 ? -13.860 4.933 25.442 1.00 93.94 251 LEU A CA 1
ATOM 1947 C C . LEU A 1 251 ? -14.550 3.980 26.412 1.00 93.94 251 LEU A C 1
ATOM 1949 O O . LEU A 1 251 ? -14.364 4.037 27.625 1.00 93.94 251 LEU A O 1
ATOM 1953 N N . VAL A 1 252 ? -15.260 3.006 25.854 1.00 96.06 252 VAL A N 1
ATOM 1954 C CA . VAL A 1 252 ? -15.746 1.841 26.588 1.00 96.06 252 VAL A CA 1
ATOM 1955 C C . VAL A 1 252 ? -14.787 0.694 26.327 1.00 96.06 252 VAL A C 1
ATOM 1957 O O . VAL A 1 252 ? -14.630 0.254 25.187 1.00 96.06 252 VAL A O 1
ATOM 1960 N N . LYS A 1 253 ? -14.153 0.188 27.389 1.00 96.00 253 LYS A N 1
ATOM 1961 C CA . LYS A 1 253 ? -13.341 -1.029 27.317 1.00 96.00 253 LYS A CA 1
ATOM 1962 C C . LYS A 1 253 ? -14.160 -2.244 27.732 1.00 96.00 253 LYS A C 1
ATOM 1964 O O . LYS A 1 253 ? -14.785 -2.254 28.791 1.00 96.00 253 LYS A O 1
ATOM 1969 N N . GLN A 1 254 ? -14.070 -3.298 26.937 1.00 97.00 254 GLN A N 1
ATOM 1970 C CA . GLN A 1 254 ? -14.555 -4.627 27.267 1.00 97.00 254 GLN A CA 1
ATOM 1971 C C . GLN A 1 254 ? -13.369 -5.591 27.274 1.00 97.00 254 GLN A C 1
ATOM 1973 O O . GLN A 1 254 ? -12.690 -5.768 26.263 1.00 97.00 254 GLN A O 1
ATOM 1978 N N . GLU A 1 255 ? -13.115 -6.231 28.414 1.00 96.25 255 GLU A N 1
ATOM 1979 C CA . GLU A 1 255 ? -12.108 -7.290 28.483 1.00 96.25 255 GLU A CA 1
ATOM 1980 C C . GLU A 1 255 ? -12.604 -8.544 27.753 1.00 96.25 255 GLU A C 1
ATOM 1982 O O . GLU A 1 255 ? -13.768 -8.937 27.864 1.00 96.25 255 GLU A O 1
ATOM 1987 N N . THR A 1 256 ? -11.711 -9.199 27.016 1.00 95.50 256 THR A N 1
ATOM 1988 C CA . THR A 1 256 ? -11.987 -10.462 26.332 1.00 95.50 256 THR A CA 1
ATOM 1989 C C . THR A 1 256 ? -10.854 -11.449 26.569 1.00 95.50 256 THR A C 1
ATOM 1991 O O . THR A 1 256 ? -9.682 -11.094 26.579 1.00 95.50 256 THR A O 1
ATOM 1994 N N . LYS A 1 257 ? -11.201 -12.726 26.749 1.00 94.31 257 LYS A N 1
ATOM 1995 C CA . LYS A 1 257 ? -10.215 -13.819 26.815 1.00 94.31 257 LYS A CA 1
ATOM 1996 C C . LYS A 1 257 ? -9.841 -14.351 25.432 1.00 94.31 257 LYS A C 1
ATOM 1998 O O . LYS A 1 257 ? -8.941 -15.176 25.323 1.00 94.31 257 LYS A O 1
ATOM 2003 N N . ASN A 1 258 ? -10.568 -13.935 24.395 1.00 96.44 258 ASN A N 1
ATOM 2004 C CA . ASN A 1 258 ? -10.369 -14.390 23.030 1.00 96.44 258 ASN A CA 1
ATOM 2005 C C . ASN A 1 258 ? -10.656 -13.242 22.053 1.00 96.44 258 ASN A C 1
ATOM 2007 O O . ASN A 1 258 ? -11.775 -13.081 21.562 1.00 96.44 258 ASN A O 1
ATOM 2011 N N . SER A 1 259 ? -9.631 -12.434 21.782 1.00 97.00 259 SER A N 1
ATOM 2012 C CA . SER A 1 259 ? -9.725 -11.311 20.843 1.00 97.00 259 SER A CA 1
ATOM 2013 C C . SER A 1 259 ? -10.029 -11.750 19.409 1.00 97.00 259 SER A C 1
ATOM 2015 O O . SER A 1 259 ? -10.604 -10.974 18.653 1.00 97.00 259 SER A O 1
ATOM 2017 N N . ILE A 1 260 ? -9.689 -12.989 19.033 1.00 98.06 260 ILE A N 1
ATOM 2018 C CA . ILE A 1 260 ? -9.965 -13.530 17.696 1.00 98.06 260 ILE A CA 1
ATOM 2019 C C . ILE A 1 260 ? -11.471 -13.735 17.507 1.00 98.06 260 ILE A C 1
ATOM 2021 O O . ILE A 1 260 ? -12.022 -13.245 16.526 1.00 98.06 260 ILE A O 1
ATOM 2025 N N . GLU A 1 261 ? -12.146 -14.413 18.443 1.00 98.06 261 GLU A N 1
ATOM 2026 C CA . GLU A 1 261 ? -13.607 -14.590 18.364 1.00 98.06 261 GLU A CA 1
ATOM 2027 C C . GLU A 1 261 ? -14.322 -13.244 18.407 1.00 98.06 261 GLU A C 1
ATOM 2029 O O . GLU A 1 261 ? -15.180 -12.994 17.570 1.00 98.06 261 GLU A O 1
ATOM 2034 N N . ALA A 1 262 ? -13.910 -12.349 19.310 1.00 98.06 262 ALA A N 1
ATOM 2035 C CA . ALA A 1 262 ? -14.525 -11.032 19.425 1.00 98.06 262 ALA A CA 1
ATOM 2036 C C . ALA A 1 262 ? -14.386 -10.205 18.132 1.00 98.06 262 ALA A C 1
ATOM 2038 O O . ALA A 1 262 ? -15.347 -9.574 17.697 1.00 98.06 262 ALA A O 1
ATOM 2039 N N . ALA A 1 263 ? -13.218 -10.243 17.480 1.00 98.31 263 ALA A N 1
ATOM 2040 C CA . ALA A 1 263 ? -13.028 -9.613 16.176 1.00 98.31 263 ALA A CA 1
ATOM 2041 C C . ALA A 1 263 ? -13.938 -10.234 15.105 1.00 98.31 263 ALA A C 1
ATOM 2043 O O . ALA A 1 263 ? -14.567 -9.506 14.342 1.00 98.31 263 ALA A O 1
ATOM 2044 N N . VAL A 1 264 ? -14.033 -11.566 15.047 1.00 98.44 264 VAL A N 1
ATOM 2045 C CA . VAL A 1 264 ? -14.863 -12.260 14.050 1.00 98.44 264 VAL A CA 1
ATOM 2046 C C . VAL A 1 264 ? -16.355 -12.025 14.273 1.00 98.44 264 VAL A C 1
ATOM 2048 O O . VAL A 1 264 ? -17.076 -11.876 13.289 1.00 98.44 264 VAL A O 1
ATOM 2051 N N . ASP A 1 265 ? -16.820 -11.949 15.520 1.00 98.19 265 ASP A N 1
ATOM 2052 C CA . ASP A 1 265 ? -18.209 -11.608 15.836 1.00 98.19 265 ASP A CA 1
ATOM 2053 C C . ASP A 1 265 ? -18.558 -10.210 15.314 1.00 98.19 265 ASP A C 1
ATOM 2055 O O . ASP A 1 265 ? -19.502 -10.073 14.536 1.00 98.19 265 ASP A O 1
ATOM 2059 N N . LEU A 1 266 ? -17.722 -9.206 15.607 1.00 98.06 266 LEU A N 1
ATOM 2060 C CA . LEU A 1 266 ? -17.888 -7.846 15.084 1.00 98.06 266 LEU A CA 1
ATOM 2061 C C . LEU A 1 266 ? -17.872 -7.812 13.546 1.00 98.06 266 LEU A C 1
ATOM 2063 O O . LEU A 1 266 ? -18.717 -7.166 12.927 1.00 98.06 266 LEU A O 1
ATOM 2067 N N . LEU A 1 267 ? -16.949 -8.536 12.908 1.00 97.69 267 LEU A N 1
ATOM 2068 C CA . LEU A 1 267 ? -16.886 -8.626 11.445 1.00 97.69 267 LEU A CA 1
ATOM 2069 C C . LEU A 1 267 ? -18.151 -9.270 10.857 1.00 97.69 267 LEU A C 1
ATOM 2071 O O . LEU A 1 267 ? -18.673 -8.782 9.858 1.00 97.69 267 LEU A O 1
ATOM 2075 N N . CYS A 1 268 ? -18.676 -10.330 11.480 1.00 96.69 268 CYS A N 1
ATOM 2076 C CA . CYS A 1 268 ? -19.916 -10.984 11.050 1.00 96.69 268 CYS A CA 1
ATOM 2077 C C . CYS A 1 268 ? -21.154 -10.093 11.238 1.00 96.69 268 CYS A C 1
ATOM 2079 O O . CYS A 1 268 ? -22.126 -10.246 10.502 1.00 96.69 268 CYS A O 1
ATOM 2081 N N . GLU A 1 269 ? -21.118 -9.159 12.189 1.00 95.75 269 GLU A N 1
ATOM 2082 C CA . GLU A 1 269 ? -22.127 -8.107 12.374 1.00 95.75 269 GLU A CA 1
ATOM 2083 C C . GLU A 1 269 ? -21.990 -6.950 11.364 1.00 95.75 269 GLU A C 1
ATOM 2085 O O . GLU A 1 269 ? -22.767 -5.993 11.404 1.00 95.75 269 GLU A O 1
ATOM 2090 N N . GLY A 1 270 ? -21.007 -7.009 10.459 1.00 93.44 270 GLY A N 1
ATOM 2091 C CA . GLY A 1 270 ? -20.739 -5.967 9.469 1.00 93.44 270 GLY A CA 1
ATOM 2092 C C . GLY A 1 270 ? -20.035 -4.734 10.042 1.00 93.44 270 GLY A C 1
ATOM 2093 O O . GLY A 1 270 ? -20.076 -3.670 9.423 1.00 93.44 270 GLY A O 1
ATOM 2094 N N . LYS A 1 271 ? -19.409 -4.851 11.220 1.00 95.62 271 LYS A N 1
ATOM 2095 C CA . LYS A 1 271 ? -18.644 -3.764 11.841 1.00 95.62 271 LYS A CA 1
ATOM 2096 C C . LYS A 1 271 ? -17.294 -3.572 11.155 1.00 95.62 271 LYS A C 1
ATOM 2098 O O . LYS A 1 271 ? -16.661 -4.524 10.699 1.00 95.62 271 LYS A O 1
ATOM 2103 N N . ILE A 1 272 ? -16.837 -2.326 11.140 1.00 95.88 272 ILE A N 1
ATOM 2104 C CA . ILE A 1 272 ? -15.505 -1.922 10.707 1.00 95.88 272 ILE A CA 1
ATOM 2105 C C . ILE A 1 272 ? -14.617 -1.845 11.943 1.00 95.88 272 ILE A C 1
ATOM 2107 O O . ILE A 1 272 ? -14.816 -0.978 12.801 1.00 95.88 272 ILE A O 1
ATOM 2111 N N . ILE A 1 273 ? -13.621 -2.725 12.025 1.00 97.62 273 ILE A N 1
ATOM 2112 C CA . ILE A 1 273 ? -12.760 -2.818 13.206 1.00 97.62 273 ILE A CA 1
ATOM 2113 C C . ILE A 1 273 ? -11.326 -2.403 12.894 1.00 97.62 273 ILE A C 1
ATOM 2115 O O . ILE A 1 273 ? -10.757 -2.798 11.878 1.00 97.62 273 ILE A O 1
ATOM 2119 N N . GLY A 1 274 ? -10.718 -1.635 13.794 1.00 98.25 274 GLY A N 1
ATOM 2120 C CA . GLY A 1 274 ? -9.268 -1.532 13.885 1.00 98.25 274 GLY A CA 1
ATOM 2121 C C . GLY A 1 274 ? -8.709 -2.775 14.574 1.00 98.25 274 GLY A C 1
ATOM 2122 O O . GLY A 1 274 ? -9.192 -3.178 15.626 1.00 98.25 274 GLY A O 1
ATOM 2123 N N . TRP A 1 275 ? -7.697 -3.393 13.988 1.00 98.25 275 TRP A N 1
ATOM 2124 C CA . TRP A 1 275 ? -6.984 -4.551 14.509 1.00 98.25 275 TRP A CA 1
ATOM 2125 C C . TRP A 1 275 ? -5.542 -4.153 14.815 1.00 98.25 275 TRP A C 1
ATOM 2127 O O . TRP A 1 275 ? -4.789 -3.764 13.913 1.00 98.25 275 TRP A O 1
ATOM 2137 N N . PHE A 1 276 ? -5.176 -4.249 16.093 1.00 97.81 276 PHE A N 1
ATOM 2138 C CA . PHE A 1 276 ? -3.855 -3.903 16.602 1.00 97.81 276 PHE A CA 1
ATOM 2139 C C . PHE A 1 276 ? -3.215 -5.126 17.265 1.00 97.81 276 PHE A C 1
ATOM 2141 O O . PHE A 1 276 ? -3.649 -5.582 18.324 1.00 97.81 276 PHE A O 1
ATOM 2148 N N . SER A 1 277 ? -2.163 -5.659 16.649 1.00 94.62 277 SER A N 1
ATOM 2149 C CA . SER A 1 277 ? -1.469 -6.868 17.104 1.00 94.62 277 SER A CA 1
ATOM 2150 C C . SER A 1 277 ? 0.030 -6.763 16.831 1.00 94.62 277 SER A C 1
ATOM 2152 O O . SER A 1 277 ? 0.423 -6.199 15.821 1.00 94.62 277 SER A O 1
ATOM 2154 N N . GLY A 1 278 ? 0.874 -7.305 17.714 1.00 92.88 278 GLY A N 1
ATOM 2155 C CA . GLY A 1 278 ? 2.320 -7.433 17.477 1.00 92.88 278 GLY A CA 1
ATOM 2156 C C . GLY A 1 278 ? 3.063 -6.126 17.149 1.00 92.88 278 GLY A C 1
ATOM 2157 O O . GLY A 1 278 ? 2.617 -5.024 17.486 1.00 92.88 278 GLY A O 1
ATOM 2158 N N . GLY A 1 279 ? 4.227 -6.264 16.508 1.00 93.12 279 GLY A N 1
ATOM 2159 C CA . GLY A 1 279 ? 5.002 -5.151 15.949 1.00 93.12 279 GLY A CA 1
ATOM 2160 C C . GLY A 1 279 ? 4.434 -4.674 14.615 1.00 93.12 279 GLY A C 1
ATOM 2161 O O . GLY A 1 279 ? 3.899 -5.489 13.867 1.00 93.12 279 GLY A O 1
ATOM 2162 N N . CYS A 1 280 ? 4.531 -3.376 14.320 1.00 92.81 280 CYS A N 1
ATOM 2163 C CA . CYS A 1 280 ? 4.051 -2.833 13.049 1.00 92.81 280 CYS A CA 1
ATOM 2164 C C . CYS A 1 280 ? 4.832 -3.371 11.842 1.00 92.81 280 CYS A C 1
ATOM 2166 O O . CYS A 1 280 ? 5.984 -3.801 11.960 1.00 92.81 280 CYS A O 1
ATOM 2168 N N . GLU A 1 281 ? 4.156 -3.338 10.700 1.00 93.31 281 GLU A N 1
ATOM 2169 C CA . GLU A 1 281 ? 4.668 -3.625 9.365 1.00 93.31 281 GLU A CA 1
ATOM 2170 C C . GLU A 1 281 ? 5.767 -2.643 8.924 1.00 93.31 281 GLU A C 1
ATOM 2172 O O . GLU A 1 281 ? 5.772 -1.474 9.312 1.00 93.31 281 GLU A O 1
ATOM 2177 N N . LEU A 1 282 ? 6.670 -3.101 8.055 1.00 90.38 282 LEU A N 1
ATOM 2178 C CA . LEU A 1 282 ? 7.695 -2.276 7.425 1.00 90.38 282 LEU A CA 1
ATOM 2179 C C . LEU A 1 282 ? 7.262 -1.946 5.995 1.00 90.38 282 LEU A C 1
ATOM 2181 O O . LEU A 1 282 ? 7.057 -2.836 5.172 1.00 90.38 282 LEU A O 1
ATOM 2185 N N . GLY A 1 283 ? 7.231 -0.654 5.677 1.00 89.81 283 GLY A N 1
ATOM 2186 C CA . GLY A 1 283 ? 6.829 -0.156 4.366 1.00 89.81 283 GLY A CA 1
ATOM 2187 C C . GLY A 1 283 ? 5.388 0.363 4.367 1.00 89.81 283 GLY A C 1
ATOM 2188 O O . GLY A 1 283 ? 4.831 0.685 5.420 1.00 89.81 283 GLY A O 1
ATOM 2189 N N . PRO A 1 284 ? 4.746 0.485 3.195 1.00 90.56 284 PRO A N 1
ATOM 2190 C CA . PRO A 1 284 ? 3.557 1.319 3.045 1.00 90.56 284 PRO A CA 1
ATOM 2191 C C . PRO A 1 284 ? 2.241 0.537 3.183 1.00 90.56 284 PRO A C 1
ATOM 2193 O O . PRO A 1 284 ? 1.162 1.071 2.897 1.00 90.56 284 PRO A O 1
ATOM 2196 N N . ARG A 1 285 ? 2.297 -0.757 3.522 1.00 93.50 285 ARG A N 1
ATOM 2197 C CA . ARG A 1 285 ? 1.140 -1.663 3.550 1.00 93.50 285 ARG A CA 1
ATOM 2198 C C . ARG A 1 285 ? 0.896 -2.154 4.970 1.00 93.50 285 ARG A C 1
ATOM 2200 O O . ARG A 1 285 ? 1.820 -2.587 5.635 1.00 93.50 285 ARG A O 1
ATOM 2207 N N . ALA A 1 286 ? -0.366 -2.147 5.394 1.00 95.12 286 ALA A N 1
ATOM 2208 C CA . ALA A 1 286 ? -0.766 -2.930 6.554 1.00 95.12 286 ALA A CA 1
ATOM 2209 C C . ALA A 1 286 ? -1.077 -4.359 6.122 1.00 95.12 286 ALA A C 1
ATOM 2211 O O . ALA A 1 286 ? -1.816 -4.580 5.161 1.00 95.12 286 ALA A O 1
ATOM 2212 N N . LEU A 1 287 ? -0.517 -5.314 6.847 1.00 95.44 287 LEU A N 1
ATOM 2213 C CA . LEU A 1 287 ? -0.459 -6.733 6.520 1.00 95.44 287 LEU A CA 1
ATOM 2214 C C . LEU A 1 287 ? -0.924 -7.602 7.699 1.00 95.44 287 LEU A C 1
ATOM 2216 O O . LEU A 1 287 ? -0.612 -8.794 7.756 1.00 95.44 287 LEU A O 1
ATOM 2220 N N . GLY A 1 288 ? -1.704 -7.024 8.615 1.00 95.06 288 GLY A N 1
ATOM 2221 C CA . GLY A 1 288 ? -2.372 -7.738 9.702 1.00 95.06 288 GLY A CA 1
ATOM 2222 C C . GLY A 1 288 ? -1.939 -7.367 11.115 1.00 95.06 288 GLY A C 1
ATOM 2223 O O . GLY A 1 288 ? -2.386 -8.016 12.059 1.00 95.06 288 GLY A O 1
ATOM 2224 N N . GLN A 1 289 ? -1.083 -6.359 11.284 1.00 95.44 289 GLN A N 1
ATOM 2225 C CA . GLN A 1 289 ? -0.620 -5.886 12.594 1.00 95.44 289 GLN A CA 1
ATOM 2226 C C . GLN A 1 289 ? -1.215 -4.521 12.948 1.00 95.44 289 GLN A C 1
ATOM 2228 O O . GLN A 1 289 ? -1.539 -4.281 14.113 1.00 95.44 289 GLN A O 1
ATOM 2233 N N . ARG A 1 290 ? -1.386 -3.640 11.954 1.00 96.81 290 ARG A N 1
ATOM 2234 C CA . ARG A 1 290 ? -2.014 -2.312 12.087 1.00 96.81 290 ARG A CA 1
ATOM 2235 C C . ARG A 1 290 ? -3.062 -2.116 10.999 1.00 96.81 290 ARG A C 1
ATOM 2237 O O . ARG A 1 290 ? -2.893 -1.335 10.063 1.00 96.81 290 ARG A O 1
ATOM 2244 N N . SER A 1 291 ? -4.137 -2.892 11.074 1.00 97.81 291 SER A N 1
ATOM 2245 C CA . SER A 1 291 ? -5.081 -3.068 9.962 1.00 97.81 291 SER A CA 1
ATOM 2246 C C . SER A 1 291 ? -6.492 -2.626 10.323 1.00 97.81 291 SER A C 1
ATOM 2248 O O . SER A 1 291 ? -6.922 -2.791 11.454 1.00 97.81 291 SER A O 1
ATOM 2250 N N . ILE A 1 292 ? -7.235 -2.092 9.362 1.00 97.75 292 ILE A N 1
ATOM 2251 C CA . ILE A 1 292 ? -8.694 -2.020 9.427 1.00 97.75 292 ILE A CA 1
ATOM 2252 C C . ILE A 1 292 ? -9.226 -3.228 8.678 1.00 97.75 292 ILE A C 1
ATOM 2254 O O . ILE A 1 292 ? -8.878 -3.435 7.511 1.00 97.75 292 ILE A O 1
ATOM 2258 N N . LEU A 1 293 ? -10.056 -4.008 9.360 1.00 97.81 293 LEU A N 1
ATOM 2259 C CA . LEU A 1 293 ? -10.655 -5.223 8.835 1.00 97.81 293 LEU A CA 1
ATOM 2260 C C . LEU A 1 293 ? -12.153 -5.014 8.626 1.00 97.81 293 LEU A C 1
ATOM 2262 O O . LEU A 1 293 ? -12.837 -4.478 9.502 1.00 97.81 293 LEU A O 1
ATOM 2266 N N . CYS A 1 294 ? -12.649 -5.474 7.478 1.00 96.06 294 CYS A N 1
ATOM 2267 C CA . CYS A 1 294 ? -14.078 -5.517 7.173 1.00 96.06 294 CYS A CA 1
ATOM 2268 C C . CYS A 1 294 ? -14.460 -6.852 6.530 1.00 96.06 294 CYS A C 1
ATOM 2270 O O . CYS A 1 294 ? -13.635 -7.521 5.900 1.00 96.06 294 CYS A O 1
ATOM 2272 N N . ASP A 1 295 ? -15.743 -7.189 6.620 1.00 96.25 295 ASP A N 1
ATOM 2273 C CA . ASP A 1 295 ? -16.339 -8.255 5.821 1.00 96.25 295 ASP A CA 1
ATOM 2274 C C . ASP A 1 295 ? -16.273 -7.905 4.323 1.00 96.25 295 ASP A C 1
ATOM 2276 O O . ASP A 1 295 ? -16.767 -6.862 3.886 1.00 96.25 295 ASP A O 1
ATOM 2280 N N . ALA A 1 296 ? -15.659 -8.782 3.527 1.00 95.25 296 ALA A N 1
ATOM 2281 C CA . ALA A 1 296 ? -15.494 -8.585 2.090 1.00 95.25 296 ALA A CA 1
ATOM 2282 C C . ALA A 1 296 ? -16.783 -8.825 1.276 1.00 95.25 296 ALA A C 1
ATOM 2284 O O . ALA A 1 296 ? -16.857 -8.426 0.112 1.00 95.25 296 ALA A O 1
ATOM 2285 N N . ARG A 1 297 ? -17.789 -9.486 1.865 1.00 95.25 297 ARG A N 1
ATOM 2286 C CA . ARG A 1 297 ? -19.007 -9.953 1.179 1.00 95.25 297 ARG A CA 1
ATOM 2287 C C . ARG A 1 297 ? -20.035 -8.845 0.951 1.00 95.25 297 ARG A C 1
ATOM 2289 O O . ARG A 1 297 ? -20.854 -8.941 0.041 1.00 95.25 297 ARG A O 1
ATOM 2296 N N . GLY A 1 298 ? -20.018 -7.800 1.779 1.00 87.88 298 GLY A N 1
ATOM 2297 C CA . GLY A 1 298 ? -20.971 -6.694 1.692 1.00 87.88 298 GLY A CA 1
ATOM 2298 C C . GLY A 1 298 ? -20.677 -5.766 0.512 1.00 87.88 298 GLY A C 1
ATOM 2299 O O . GLY A 1 298 ? -19.596 -5.188 0.438 1.00 87.88 298 GLY A O 1
ATOM 2300 N N . ALA A 1 299 ? -21.652 -5.565 -0.380 1.00 80.06 299 ALA A N 1
ATOM 2301 C CA . ALA A 1 299 ? -21.506 -4.688 -1.550 1.00 80.06 299 ALA A CA 1
ATOM 2302 C C . ALA A 1 299 ? -21.189 -3.227 -1.176 1.00 80.06 299 ALA A C 1
ATOM 2304 O O . ALA A 1 299 ? -20.369 -2.584 -1.829 1.00 80.06 299 ALA A O 1
ATOM 2305 N N . ASP A 1 300 ? -21.767 -2.731 -0.079 1.00 81.81 300 ASP A N 1
ATOM 2306 C CA . ASP A 1 300 ? -21.570 -1.351 0.371 1.00 81.81 300 ASP A CA 1
ATOM 2307 C C . ASP A 1 300 ? -20.335 -1.159 1.258 1.00 81.81 300 ASP A C 1
ATOM 2309 O O . ASP A 1 300 ? -19.982 -0.022 1.566 1.00 81.81 300 ASP A O 1
ATOM 2313 N N . ALA A 1 301 ? -19.634 -2.229 1.656 1.00 82.06 301 ALA A N 1
ATOM 2314 C CA . ALA A 1 301 ? -18.528 -2.132 2.612 1.00 82.06 301 ALA A CA 1
ATOM 2315 C C . ALA A 1 301 ? -17.412 -1.192 2.119 1.00 82.06 301 ALA A C 1
ATOM 2317 O O . ALA A 1 301 ? -16.867 -0.417 2.904 1.00 82.06 301 ALA A O 1
ATOM 2318 N N . LYS A 1 302 ? -17.131 -1.186 0.807 1.00 82.25 302 LYS A N 1
ATOM 2319 C CA . LYS A 1 302 ? -16.185 -0.247 0.184 1.00 82.25 302 LYS A CA 1
ATOM 2320 C C . LYS A 1 302 ? -16.636 1.209 0.351 1.00 82.25 302 LYS A C 1
ATOM 2322 O O . LYS A 1 302 ? -15.843 2.049 0.776 1.00 82.25 302 LYS A O 1
ATOM 2327 N N . ASN A 1 303 ? -17.897 1.498 0.031 1.00 80.75 303 ASN A N 1
ATOM 2328 C CA . ASN A 1 303 ? -18.455 2.851 0.075 1.00 80.75 303 ASN A CA 1
ATOM 2329 C C . ASN A 1 303 ? -18.538 3.362 1.515 1.00 80.75 303 ASN A C 1
ATOM 2331 O O . ASN A 1 303 ? -18.112 4.477 1.799 1.00 80.75 303 ASN A O 1
ATOM 2335 N N . ILE A 1 304 ? -19.008 2.517 2.435 1.00 82.56 304 ILE A N 1
ATOM 2336 C CA . ILE A 1 304 ? -19.090 2.806 3.870 1.00 82.56 304 ILE A CA 1
ATOM 2337 C C . ILE A 1 304 ? -17.693 3.094 4.433 1.00 82.56 304 ILE A C 1
ATOM 2339 O O . ILE A 1 304 ? -17.514 4.068 5.159 1.00 82.56 304 ILE A O 1
ATOM 2343 N N . LEU A 1 305 ? -16.680 2.296 4.084 1.00 84.38 305 LEU A N 1
ATOM 2344 C CA . LEU A 1 305 ? -15.317 2.496 4.577 1.00 84.38 305 LEU A CA 1
ATOM 2345 C C . LEU A 1 305 ? -14.673 3.773 4.013 1.00 84.38 305 LEU A C 1
ATOM 2347 O O . LEU A 1 305 ? -14.008 4.509 4.749 1.00 84.38 305 LEU A O 1
ATOM 2351 N N . ASN A 1 306 ? -14.880 4.062 2.724 1.00 83.06 306 ASN A N 1
ATOM 2352 C CA . ASN A 1 306 ? -14.395 5.297 2.108 1.00 83.06 306 ASN A CA 1
ATOM 2353 C C . ASN A 1 306 ? -15.071 6.542 2.697 1.00 83.06 306 ASN A C 1
ATOM 2355 O O . ASN A 1 306 ? -14.365 7.510 2.966 1.00 83.06 306 ASN A O 1
ATOM 2359 N N . SER A 1 307 ? -16.380 6.510 2.960 1.00 78.25 307 SER A N 1
ATOM 2360 C CA . SER A 1 307 ? -17.124 7.673 3.461 1.00 78.25 307 SER A CA 1
ATOM 2361 C C . SER A 1 307 ? -16.992 7.893 4.967 1.00 78.25 307 SER A C 1
ATOM 2363 O O . SER A 1 307 ? -16.889 9.035 5.396 1.00 78.25 307 SER A O 1
ATOM 2365 N N . ARG A 1 308 ? -16.970 6.826 5.778 1.00 80.12 308 ARG A N 1
ATOM 2366 C CA . ARG A 1 308 ? -16.950 6.935 7.247 1.00 80.12 308 ARG A CA 1
ATOM 2367 C C 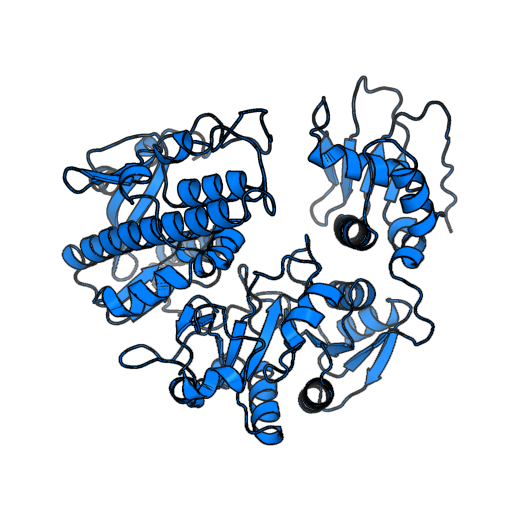. ARG A 1 308 ? -15.553 6.976 7.844 1.00 80.12 308 ARG A C 1
ATOM 2369 O O . ARG A 1 308 ? -15.398 7.470 8.951 1.00 80.12 308 ARG A O 1
ATOM 2376 N N . VAL A 1 309 ? -14.552 6.381 7.196 1.00 78.00 309 VAL A N 1
ATOM 2377 C CA . VAL A 1 309 ? -13.243 6.153 7.837 1.00 78.00 309 VAL A CA 1
ATOM 2378 C C . VAL A 1 309 ? -12.101 6.760 7.046 1.00 78.00 309 VAL A C 1
ATOM 2380 O O . VAL A 1 309 ? -11.247 7.442 7.608 1.00 78.00 309 VAL A O 1
ATOM 2383 N N . LYS A 1 310 ? -12.053 6.494 5.738 1.00 81.19 310 LYS A N 1
ATOM 2384 C CA . LYS A 1 310 ? -10.914 6.901 4.911 1.00 81.19 310 LYS A CA 1
ATOM 2385 C C . LYS A 1 310 ? -11.038 8.290 4.313 1.00 81.19 310 LYS A C 1
ATOM 2387 O O . LYS A 1 310 ? -10.000 8.840 3.961 1.00 81.19 310 LYS A O 1
ATOM 2392 N N . TYR A 1 311 ? -12.249 8.824 4.177 1.00 73.88 311 TYR A N 1
ATOM 2393 C CA . TYR A 1 311 ? -12.539 10.142 3.604 1.00 73.88 311 TYR A CA 1
ATOM 2394 C C . TYR A 1 311 ? -11.756 10.404 2.300 1.00 73.88 311 TYR A C 1
ATOM 2396 O O . TYR A 1 311 ? -11.140 11.459 2.101 1.00 73.88 311 TYR A O 1
ATOM 2404 N N . ARG A 1 312 ? -11.699 9.379 1.437 1.00 79.12 312 ARG A N 1
ATOM 2405 C CA . ARG A 1 312 ? -10.883 9.343 0.211 1.00 79.12 312 ARG A CA 1
ATOM 2406 C C . ARG A 1 312 ? -11.731 8.995 -1.009 1.00 79.12 312 ARG A C 1
ATOM 2408 O O . ARG A 1 312 ? -12.866 8.560 -0.877 1.00 79.12 312 ARG A O 1
ATOM 2415 N N . GLU A 1 313 ? -11.142 9.172 -2.182 1.00 80.94 313 GLU A N 1
ATOM 2416 C CA . GLU A 1 313 ? -11.792 9.036 -3.481 1.00 80.94 313 GLU A CA 1
ATOM 2417 C C . GLU A 1 313 ? -12.310 7.603 -3.739 1.00 80.94 313 GLU A C 1
ATOM 2419 O O . GLU A 1 313 ? -11.610 6.622 -3.467 1.00 80.94 313 GLU A O 1
ATOM 2424 N N . ASP A 1 314 ? -13.504 7.469 -4.332 1.00 80.94 314 ASP A N 1
ATOM 2425 C CA . ASP A 1 314 ? -14.203 6.178 -4.504 1.00 80.94 314 ASP A CA 1
ATOM 2426 C C . ASP A 1 314 ? -13.472 5.169 -5.404 1.00 80.94 314 ASP A C 1
ATOM 2428 O O . ASP A 1 314 ? -13.664 3.951 -5.292 1.00 80.94 314 ASP A O 1
ATOM 2432 N N . PHE A 1 315 ? -12.592 5.653 -6.283 1.00 85.06 315 PHE A N 1
ATOM 2433 C CA . PHE A 1 315 ? -11.798 4.791 -7.156 1.00 85.06 315 PHE A CA 1
ATOM 2434 C C . PHE A 1 315 ? -10.721 4.007 -6.398 1.00 85.06 315 PHE A C 1
ATOM 2436 O O . PHE A 1 315 ? -10.216 3.010 -6.906 1.00 85.06 315 PHE A O 1
ATOM 2443 N N . ARG A 1 316 ? -10.359 4.422 -5.175 1.00 84.94 316 ARG A N 1
ATOM 2444 C CA . ARG A 1 316 ? -9.267 3.798 -4.423 1.00 84.94 316 ARG A CA 1
ATOM 2445 C C . ARG A 1 316 ? -9.662 2.372 -4.011 1.00 84.94 316 ARG A C 1
ATOM 2447 O O . ARG A 1 316 ? -10.616 2.207 -3.243 1.00 84.94 316 ARG A O 1
ATOM 2454 N N . PRO A 1 317 ? -8.931 1.339 -4.465 1.00 86.69 317 PRO A N 1
ATOM 2455 C CA . PRO A 1 317 ? -9.269 -0.035 -4.128 1.00 86.69 317 PRO A CA 1
ATOM 2456 C C . PRO A 1 317 ? -8.893 -0.388 -2.683 1.00 86.69 317 PRO A C 1
ATOM 2458 O O . PRO A 1 317 ? -8.086 0.295 -2.033 1.00 86.69 317 PRO A O 1
ATOM 2461 N N . PHE A 1 318 ? -9.470 -1.486 -2.202 1.00 92.31 318 PHE A N 1
ATOM 2462 C CA . PHE A 1 318 ? -9.077 -2.174 -0.975 1.00 92.31 318 PHE A CA 1
ATOM 2463 C C . PHE A 1 318 ? -8.532 -3.562 -1.306 1.00 92.31 318 PHE A C 1
ATOM 2465 O O . PHE A 1 318 ? -8.768 -4.079 -2.394 1.00 92.31 318 PHE A O 1
ATOM 2472 N N . ALA A 1 319 ? -7.759 -4.136 -0.388 1.00 96.00 319 ALA A N 1
ATOM 2473 C CA . ALA A 1 319 ? -7.031 -5.367 -0.646 1.00 96.00 319 ALA A CA 1
ATOM 2474 C C . ALA A 1 319 ? -7.751 -6.582 -0.036 1.00 96.00 319 ALA A C 1
ATOM 2476 O O . ALA A 1 319 ? -8.138 -6.520 1.136 1.00 96.00 319 ALA A O 1
ATOM 2477 N N . PRO A 1 320 ? -7.907 -7.686 -0.785 1.00 98.00 320 PRO A N 1
ATOM 2478 C CA . PRO A 1 320 ? -8.299 -8.963 -0.211 1.00 98.00 320 PRO A CA 1
ATOM 2479 C C . PRO A 1 320 ? -7.138 -9.593 0.566 1.00 98.00 320 PRO A C 1
ATOM 2481 O O . PRO A 1 320 ? -6.037 -9.750 0.032 1.00 98.00 320 PRO A O 1
ATOM 2484 N N . VAL A 1 321 ? -7.412 -10.024 1.796 1.00 98.31 321 VAL A N 1
ATOM 2485 C CA . VAL A 1 321 ? -6.583 -11.004 2.505 1.00 98.31 321 VAL A CA 1
ATOM 2486 C C . VAL A 1 321 ? -7.249 -12.374 2.443 1.00 98.31 321 VAL A C 1
ATOM 2488 O O . VAL A 1 321 ? -8.446 -12.469 2.693 1.00 98.31 321 VAL A O 1
ATOM 2491 N N . VAL A 1 322 ? -6.498 -13.427 2.115 1.00 98.50 322 VAL A N 1
ATOM 2492 C CA . VAL A 1 322 ? -7.015 -14.795 1.948 1.00 98.50 322 VAL A CA 1
ATOM 2493 C C . VAL A 1 322 ? -6.110 -15.835 2.601 1.00 98.50 322 VAL A C 1
ATOM 2495 O O . VAL A 1 322 ? -4.889 -15.683 2.632 1.00 98.50 322 VAL A O 1
ATOM 2498 N N . LEU A 1 323 ? -6.690 -16.931 3.091 1.00 98.25 323 LEU A N 1
ATOM 2499 C CA . LEU A 1 323 ? -5.916 -18.112 3.487 1.00 98.25 323 LEU A CA 1
ATOM 2500 C C . LEU A 1 323 ? -5.162 -18.672 2.271 1.00 98.25 323 LEU A C 1
ATOM 2502 O O . LEU A 1 323 ? -5.782 -18.973 1.252 1.00 98.25 323 LEU A O 1
ATOM 2506 N N . ALA A 1 324 ? -3.839 -18.835 2.369 1.00 97.00 324 ALA A N 1
ATOM 2507 C CA . ALA A 1 324 ? -3.003 -19.202 1.219 1.00 97.00 324 ALA A CA 1
ATOM 2508 C C . ALA A 1 324 ? -3.469 -20.493 0.520 1.00 97.00 324 ALA A C 1
ATOM 2510 O O . ALA A 1 324 ? -3.517 -20.555 -0.703 1.00 97.00 324 ALA A O 1
ATOM 2511 N N . ASN A 1 325 ? -3.898 -21.496 1.292 1.00 96.88 325 ASN A N 1
ATOM 2512 C CA . ASN A 1 325 ? -4.393 -22.773 0.774 1.00 96.88 325 ASN A CA 1
ATOM 2513 C C . ASN A 1 325 ? -5.719 -22.667 -0.001 1.00 96.88 325 ASN A C 1
ATOM 2515 O O . ASN A 1 325 ? -6.028 -23.574 -0.763 1.00 96.88 325 ASN A O 1
ATOM 2519 N N . HIS A 1 326 ? -6.482 -21.586 0.180 1.00 98.00 326 HIS A N 1
ATOM 2520 C CA . HIS A 1 326 ? -7.714 -21.317 -0.566 1.00 98.00 326 HIS A CA 1
ATOM 2521 C C . HIS A 1 326 ? -7.519 -20.293 -1.688 1.00 98.00 326 HIS A C 1
ATOM 2523 O O . HIS A 1 326 ? -8.401 -20.148 -2.528 1.00 98.00 326 HIS A O 1
ATOM 2529 N N . ALA A 1 327 ? -6.387 -19.584 -1.749 1.00 98.00 327 ALA A N 1
ATOM 2530 C CA . ALA A 1 327 ? -6.172 -18.530 -2.739 1.00 98.00 327 ALA A CA 1
ATOM 2531 C C . ALA A 1 327 ? -6.410 -18.986 -4.202 1.00 98.00 327 ALA A C 1
ATOM 2533 O O . ALA A 1 327 ? -7.101 -18.253 -4.914 1.00 98.00 327 ALA A O 1
ATOM 2534 N N . PRO A 1 328 ? -5.969 -20.185 -4.654 1.00 97.75 328 PRO A N 1
ATOM 2535 C CA . PRO A 1 328 ? -6.199 -20.644 -6.033 1.00 97.75 328 PRO A CA 1
ATOM 2536 C C . PRO A 1 328 ? -7.676 -20.858 -6.414 1.00 97.75 328 PRO A C 1
ATOM 2538 O O . PRO A 1 328 ? -8.024 -20.842 -7.596 1.00 97.75 328 PRO A O 1
ATOM 2541 N N . GLU A 1 329 ? -8.563 -21.047 -5.430 1.00 97.81 329 GLU A N 1
ATOM 2542 C CA . GLU A 1 329 ? -10.010 -21.186 -5.659 1.00 97.81 329 GLU A CA 1
ATOM 2543 C C . GLU A 1 329 ? -10.686 -19.837 -5.965 1.00 97.81 329 GLU A C 1
ATOM 2545 O O . GLU A 1 329 ? -11.780 -19.803 -6.530 1.00 97.81 329 GLU A O 1
ATOM 2550 N N . TRP A 1 330 ? -10.048 -18.729 -5.578 1.00 98.38 330 TRP A N 1
ATOM 2551 C CA . TRP A 1 330 ? -10.612 -17.376 -5.626 1.00 98.38 330 TRP A CA 1
ATOM 2552 C C . TRP A 1 330 ? -9.903 -16.461 -6.619 1.00 98.38 330 TRP A C 1
ATOM 2554 O O . TRP A 1 330 ? -10.535 -15.588 -7.215 1.00 98.38 330 TRP A O 1
ATOM 2564 N N . PHE A 1 331 ? -8.609 -16.677 -6.823 1.00 98.44 331 PHE A N 1
ATOM 2565 C CA . PHE A 1 331 ? -7.759 -15.883 -7.696 1.00 98.44 331 PHE A CA 1
ATOM 2566 C C . PHE A 1 331 ? -7.183 -16.761 -8.803 1.00 98.44 331 PHE A C 1
ATOM 2568 O O . PHE A 1 331 ? -6.953 -17.956 -8.613 1.00 98.44 331 PHE A O 1
ATOM 2575 N N . ASP A 1 332 ? -6.955 -16.161 -9.965 1.00 97.25 332 ASP A N 1
ATOM 2576 C CA . ASP A 1 332 ? -6.184 -16.791 -11.027 1.00 97.25 332 ASP A CA 1
ATOM 2577 C C . ASP A 1 332 ? -4.716 -16.825 -10.597 1.00 97.25 332 ASP A C 1
ATOM 2579 O O . ASP A 1 332 ? -4.003 -15.831 -10.684 1.00 97.25 332 ASP A O 1
ATOM 2583 N N . LEU A 1 333 ? -4.280 -17.962 -10.071 1.00 95.69 333 LEU A N 1
ATOM 2584 C CA . LEU A 1 333 ? -2.899 -18.223 -9.666 1.00 95.69 333 LEU A CA 1
ATOM 2585 C C . LEU A 1 333 ? -2.340 -19.429 -10.426 1.00 95.69 333 LEU A C 1
ATOM 2587 O O . LEU A 1 333 ? -1.470 -20.137 -9.925 1.00 95.69 333 LEU A O 1
ATOM 2591 N N . GLU A 1 334 ? -2.875 -19.692 -11.619 1.00 90.44 334 GLU A N 1
ATOM 2592 C CA . GLU A 1 334 ? -2.402 -20.783 -12.465 1.00 90.44 334 GLU A CA 1
ATOM 2593 C C . GLU A 1 334 ? -0.961 -20.488 -12.914 1.00 90.44 334 GLU A C 1
ATOM 2595 O O . GLU A 1 334 ? -0.634 -19.363 -13.302 1.00 90.44 334 GLU A O 1
ATOM 2600 N N . ASP A 1 335 ? -0.091 -21.493 -12.778 1.00 85.94 335 ASP A N 1
ATOM 2601 C CA . ASP A 1 335 ? 1.328 -21.467 -13.161 1.00 85.94 335 ASP A CA 1
ATOM 2602 C C . ASP A 1 335 ? 2.208 -20.399 -12.479 1.00 85.94 335 ASP A C 1
ATOM 2604 O O . ASP A 1 335 ? 3.312 -20.108 -12.942 1.00 85.94 335 ASP A O 1
ATOM 2608 N N . VAL A 1 336 ? 1.768 -19.843 -11.345 1.00 89.00 336 VAL A N 1
ATOM 2609 C CA . VAL A 1 336 ? 2.537 -18.872 -10.546 1.00 89.00 336 VAL A CA 1
ATOM 2610 C C . VAL A 1 336 ? 2.576 -19.233 -9.060 1.00 89.00 336 VAL A C 1
ATOM 2612 O O . VAL A 1 336 ? 1.790 -20.043 -8.572 1.00 89.00 336 VAL A O 1
ATOM 2615 N N . GLU A 1 337 ? 3.500 -18.620 -8.310 1.00 87.31 337 GLU A N 1
ATOM 2616 C CA . GLU A 1 337 ? 3.588 -18.789 -6.854 1.00 87.31 337 GLU A CA 1
ATOM 2617 C C . GLU A 1 337 ? 2.263 -18.373 -6.194 1.00 87.31 337 GLU A C 1
ATOM 2619 O O . GLU A 1 337 ? 1.702 -17.315 -6.490 1.00 87.31 337 GLU A O 1
ATOM 2624 N N . VAL A 1 338 ? 1.748 -19.215 -5.294 1.00 89.12 338 VAL A N 1
ATOM 2625 C CA . VAL A 1 338 ? 0.503 -18.928 -4.563 1.00 89.12 338 VAL A CA 1
ATOM 2626 C C . VAL A 1 338 ? 0.725 -17.829 -3.529 1.00 89.12 338 VAL A C 1
ATOM 2628 O O . VAL A 1 338 ? -0.152 -16.996 -3.311 1.00 89.12 338 VAL A O 1
ATOM 2631 N N . GLU A 1 339 ? 1.895 -17.812 -2.892 1.00 91.62 339 GLU A N 1
ATOM 2632 C CA . GLU A 1 339 ? 2.194 -16.860 -1.832 1.00 91.62 339 GLU A CA 1
ATOM 2633 C C . GLU A 1 339 ? 2.339 -15.425 -2.373 1.00 91.62 339 GLU A C 1
ATOM 2635 O O . GLU A 1 339 ? 3.058 -15.132 -3.328 1.00 91.62 339 GLU A O 1
ATOM 2640 N N . SER A 1 340 ? 1.636 -14.503 -1.722 1.00 94.38 340 SER A N 1
ATOM 2641 C CA . SER A 1 340 ? 1.714 -13.054 -1.898 1.00 94.38 340 SER A CA 1
ATOM 2642 C C . SER A 1 340 ? 1.578 -12.388 -0.521 1.00 94.38 340 SER A C 1
ATOM 2644 O O . SER A 1 340 ? 0.532 -11.821 -0.203 1.00 94.38 340 SER A O 1
ATOM 2646 N N . PRO A 1 341 ? 2.589 -12.481 0.361 1.00 93.50 341 PRO A N 1
ATOM 2647 C CA . PRO A 1 341 ? 2.455 -12.047 1.755 1.00 93.50 341 PRO A CA 1
ATOM 2648 C C . PRO A 1 341 ? 2.370 -10.521 1.932 1.00 93.50 341 PRO A C 1
ATOM 2650 O O . PRO A 1 341 ? 1.877 -10.059 2.959 1.00 93.50 341 PRO A O 1
ATOM 2653 N N . PHE A 1 342 ? 2.813 -9.738 0.937 1.00 95.31 342 PHE A N 1
ATOM 2654 C CA . PHE A 1 342 ? 3.097 -8.303 1.092 1.00 95.31 342 PHE A CA 1
ATOM 2655 C C . PHE A 1 342 ? 2.162 -7.348 0.330 1.00 95.31 342 PHE A C 1
ATOM 2657 O O . PHE A 1 342 ? 2.442 -6.155 0.254 1.00 95.31 342 PHE A O 1
ATOM 2664 N N . MET A 1 343 ? 1.058 -7.827 -0.261 1.00 96.19 343 MET A N 1
ATOM 2665 C CA . MET A 1 343 ? 0.182 -6.998 -1.118 1.00 96.19 343 MET A CA 1
ATOM 2666 C C . MET A 1 343 ? 0.911 -6.313 -2.291 1.00 96.19 343 MET A C 1
ATOM 2668 O O . MET A 1 343 ? 0.549 -5.206 -2.705 1.00 96.19 343 MET A O 1
ATOM 2672 N N . LEU A 1 344 ? 1.940 -6.961 -2.837 1.00 96.12 344 LEU A N 1
ATOM 2673 C CA . LEU A 1 344 ? 2.743 -6.445 -3.952 1.00 96.12 344 LEU A CA 1
ATOM 2674 C C . LEU A 1 344 ? 2.356 -7.045 -5.308 1.00 96.12 344 LEU A C 1
ATOM 2676 O O . LEU A 1 344 ? 3.056 -6.819 -6.289 1.00 96.12 344 LEU A O 1
ATOM 2680 N N . ARG A 1 345 ? 1.238 -7.775 -5.369 1.00 97.00 345 ARG A N 1
ATOM 2681 C CA . ARG A 1 345 ? 0.690 -8.388 -6.584 1.00 97.00 345 ARG A CA 1
ATOM 2682 C C . ARG A 1 345 ? -0.786 -8.033 -6.735 1.00 97.00 345 ARG A C 1
ATOM 2684 O O . ARG A 1 345 ? -1.543 -8.101 -5.765 1.00 97.00 345 ARG A O 1
ATOM 2691 N N . VAL A 1 346 ? -1.190 -7.624 -7.935 1.00 97.56 346 VAL A N 1
ATOM 2692 C CA . VAL A 1 346 ? -2.592 -7.375 -8.302 1.00 97.56 346 VAL A CA 1
ATOM 2693 C C . VAL A 1 346 ? -3.034 -8.496 -9.229 1.00 97.56 346 VAL A C 1
ATOM 2695 O O . VAL A 1 346 ? -2.637 -8.536 -10.385 1.00 97.56 346 VAL A O 1
ATOM 2698 N N . VAL A 1 347 ? -3.824 -9.423 -8.694 1.00 97.75 347 VAL A N 1
ATOM 2699 C CA . VAL A 1 347 ? -4.127 -10.711 -9.327 1.00 97.75 347 VAL A CA 1
ATOM 2700 C C . VAL A 1 347 ? -5.583 -10.725 -9.801 1.00 97.75 347 VAL A C 1
ATOM 2702 O O . VAL A 1 347 ? -6.447 -10.211 -9.081 1.00 97.75 347 VAL A O 1
ATOM 2705 N N . PRO A 1 348 ? -5.907 -11.304 -10.972 1.00 97.81 348 PRO A N 1
ATOM 2706 C CA . PRO A 1 348 ? -7.294 -11.484 -11.388 1.00 97.81 348 PRO A CA 1
ATOM 2707 C C . PRO A 1 348 ? -8.091 -12.322 -10.381 1.00 97.81 348 PRO A C 1
ATOM 2709 O O . PRO A 1 348 ? -7.649 -13.382 -9.939 1.00 97.81 348 PRO A O 1
ATOM 2712 N N . VAL A 1 349 ? -9.292 -11.862 -10.031 1.00 98.50 349 VAL A N 1
ATOM 2713 C CA . VAL A 1 349 ? -10.267 -12.651 -9.268 1.00 98.50 349 VAL A CA 1
ATOM 2714 C C . VAL A 1 349 ? -11.033 -13.525 -10.254 1.00 98.50 349 VAL A C 1
ATOM 2716 O O . VAL A 1 349 ? -11.492 -13.026 -11.295 1.00 98.50 349 VAL A O 1
ATOM 2719 N N . ARG A 1 350 ? -11.202 -14.814 -9.929 1.00 98.25 350 ARG A N 1
ATOM 2720 C CA . ARG A 1 350 ? -11.968 -15.754 -10.761 1.00 98.25 350 ARG A CA 1
ATOM 2721 C C . ARG A 1 350 ? -13.388 -15.227 -10.953 1.00 98.25 350 ARG A C 1
ATOM 2723 O O . ARG A 1 350 ? -14.022 -14.759 -10.007 1.00 98.25 350 ARG A O 1
ATOM 2730 N N . GLU A 1 351 ? -13.868 -15.257 -12.191 1.00 97.69 351 GLU A N 1
ATOM 2731 C CA . GLU A 1 351 ? -15.097 -14.567 -12.595 1.00 97.69 351 GLU A CA 1
ATOM 2732 C C . GLU A 1 351 ? -16.325 -15.006 -11.783 1.00 97.69 351 GLU A C 1
ATOM 2734 O O . GLU A 1 351 ? -17.082 -14.154 -11.318 1.00 97.69 351 GLU A O 1
ATOM 2739 N N . ASP A 1 352 ? -16.452 -16.307 -11.506 1.00 97.56 352 ASP A N 1
ATOM 2740 C CA . ASP A 1 352 ? -17.539 -16.905 -10.720 1.00 97.56 352 ASP A CA 1
ATOM 2741 C C . ASP A 1 352 ? -17.508 -16.537 -9.225 1.00 97.56 352 ASP A C 1
ATOM 2743 O O . ASP A 1 352 ? -18.468 -16.801 -8.499 1.00 97.56 352 ASP A O 1
ATOM 2747 N N . LYS A 1 353 ? -16.419 -15.925 -8.746 1.00 97.88 353 LYS A N 1
ATOM 2748 C CA . LYS A 1 353 ? -16.231 -15.539 -7.339 1.00 97.88 353 LYS A CA 1
ATOM 2749 C C . LYS A 1 353 ? -16.415 -14.052 -7.079 1.00 97.88 353 LYS A C 1
ATOM 2751 O O . LYS A 1 353 ? -16.646 -13.665 -5.935 1.00 97.88 353 LYS A O 1
ATOM 2756 N N . ARG A 1 354 ? -16.339 -13.205 -8.111 1.00 96.94 354 ARG A N 1
ATOM 2757 C CA . ARG A 1 354 ? -16.309 -11.737 -7.963 1.00 96.94 354 ARG A CA 1
ATOM 2758 C C . ARG A 1 354 ? -17.500 -11.194 -7.174 1.00 96.94 354 ARG A C 1
ATOM 2760 O O . ARG A 1 354 ? -17.325 -10.365 -6.286 1.00 96.94 354 ARG A O 1
ATOM 2767 N N . SER A 1 355 ? -18.704 -11.695 -7.447 1.00 96.44 355 SER A N 1
ATOM 2768 C CA . SER A 1 355 ? -19.929 -11.245 -6.775 1.00 96.44 355 SER A CA 1
ATOM 2769 C C . SER A 1 355 ? -20.035 -11.673 -5.308 1.00 96.44 355 SER A C 1
ATOM 2771 O O . SER A 1 355 ? -20.892 -11.158 -4.599 1.00 96.44 355 SER A O 1
ATOM 2773 N N . LEU A 1 356 ? -19.202 -12.612 -4.847 1.00 97.19 356 LEU A N 1
ATOM 2774 C CA . LEU A 1 356 ? -19.212 -13.100 -3.463 1.00 97.19 356 LEU A CA 1
ATOM 2775 C C . LEU A 1 356 ? -18.381 -12.218 -2.520 1.00 97.19 356 LEU A C 1
ATOM 2777 O O . LEU A 1 356 ? -18.580 -12.275 -1.310 1.00 97.19 356 LEU A O 1
ATOM 2781 N N . ILE A 1 357 ? -17.450 -11.429 -3.064 1.00 97.00 357 ILE A N 1
ATOM 2782 C CA . ILE A 1 357 ? -16.521 -10.569 -2.311 1.00 97.00 357 ILE A CA 1
ATOM 2783 C C . ILE A 1 357 ? -16.417 -9.151 -2.914 1.00 97.00 357 ILE A C 1
ATOM 2785 O O . ILE A 1 357 ? -15.314 -8.635 -3.115 1.00 97.00 357 ILE A O 1
ATOM 2789 N N . PRO A 1 358 ? -17.544 -8.487 -3.232 1.00 95.44 358 PRO A N 1
ATOM 2790 C CA . PRO A 1 358 ? -17.553 -7.249 -4.013 1.00 95.44 358 PRO A CA 1
ATOM 2791 C C . PRO A 1 358 ? -16.736 -6.104 -3.391 1.00 95.44 358 PRO A C 1
ATOM 2793 O O . PRO A 1 358 ? -16.281 -5.222 -4.115 1.00 95.44 358 PRO A O 1
ATOM 2796 N N . ALA A 1 359 ? -16.500 -6.106 -2.074 1.00 94.38 359 ALA A N 1
ATOM 2797 C CA . ALA A 1 359 ? -15.790 -5.021 -1.394 1.00 94.38 359 ALA A CA 1
ATOM 2798 C C . ALA A 1 359 ? -14.290 -4.931 -1.738 1.00 94.38 359 ALA A C 1
ATOM 2800 O O . ALA A 1 359 ? -13.670 -3.885 -1.529 1.00 94.38 359 ALA A O 1
ATOM 2801 N N . VAL A 1 360 ? -13.702 -6.023 -2.234 1.00 96.19 360 VAL A N 1
ATOM 2802 C CA . VAL A 1 360 ? -12.256 -6.164 -2.500 1.00 96.19 360 VAL A CA 1
ATOM 2803 C C . VAL A 1 360 ? -11.938 -6.453 -3.969 1.00 96.19 360 VAL A C 1
ATOM 2805 O O . VAL A 1 360 ? -10.770 -6.598 -4.326 1.00 96.19 360 VAL A O 1
ATOM 2808 N N . VAL A 1 361 ? -12.963 -6.519 -4.822 1.00 96.69 361 VAL A N 1
ATOM 2809 C CA . VAL A 1 361 ? -12.814 -6.674 -6.272 1.00 96.69 361 VAL A CA 1
ATOM 2810 C C . VAL A 1 361 ? -12.686 -5.288 -6.900 1.00 96.69 361 VAL A C 1
ATOM 2812 O O . VAL A 1 361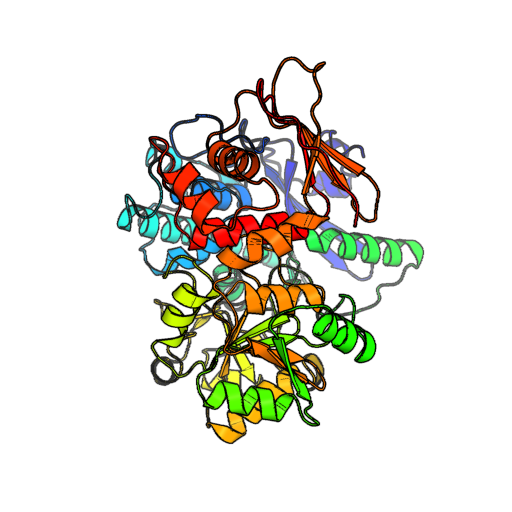 ? -13.519 -4.404 -6.698 1.00 96.69 361 VAL A O 1
ATOM 2815 N N . HIS A 1 362 ? -11.610 -5.078 -7.646 1.00 95.56 362 HIS A N 1
ATOM 2816 C CA . HIS A 1 362 ? -11.376 -3.864 -8.413 1.00 95.56 362 HIS A CA 1
ATOM 2817 C C . HIS A 1 362 ? -12.331 -3.785 -9.614 1.00 95.56 362 HIS A C 1
ATOM 2819 O O . HIS A 1 362 ? -12.924 -4.778 -10.031 1.00 95.56 362 HIS A O 1
ATOM 2825 N N . VAL A 1 363 ? -12.459 -2.595 -10.209 1.00 95.06 363 VAL A N 1
ATOM 2826 C CA . VAL A 1 363 ? -13.367 -2.357 -11.349 1.00 95.06 363 VAL A CA 1
ATOM 2827 C C . VAL A 1 363 ? -13.040 -3.218 -12.580 1.00 95.06 363 VAL A C 1
ATOM 2829 O O . VAL A 1 363 ? -13.936 -3.539 -13.354 1.00 95.06 363 VAL A O 1
ATOM 2832 N N . ASP A 1 364 ? -11.785 -3.644 -12.733 1.00 96.12 364 ASP A N 1
ATOM 2833 C CA . ASP A 1 364 ? -11.308 -4.537 -13.796 1.00 96.12 364 ASP A CA 1
ATOM 2834 C C . ASP A 1 364 ? -11.366 -6.034 -13.422 1.00 96.12 364 ASP A C 1
ATOM 2836 O O . ASP A 1 364 ? -10.895 -6.886 -14.174 1.00 96.12 364 ASP A O 1
ATOM 2840 N N . GLY A 1 365 ? -11.947 -6.381 -12.267 1.00 97.56 365 GLY A N 1
ATOM 2841 C CA . GLY A 1 365 ? -12.056 -7.763 -11.798 1.00 97.56 365 GLY A CA 1
ATOM 2842 C C . GLY A 1 365 ? -10.789 -8.319 -11.145 1.00 97.56 365 GLY A C 1
ATOM 2843 O O . GLY A 1 365 ? -10.716 -9.528 -10.927 1.00 97.56 365 GLY A O 1
ATOM 2844 N N . THR A 1 366 ? -9.801 -7.479 -10.830 1.00 98.00 366 THR A N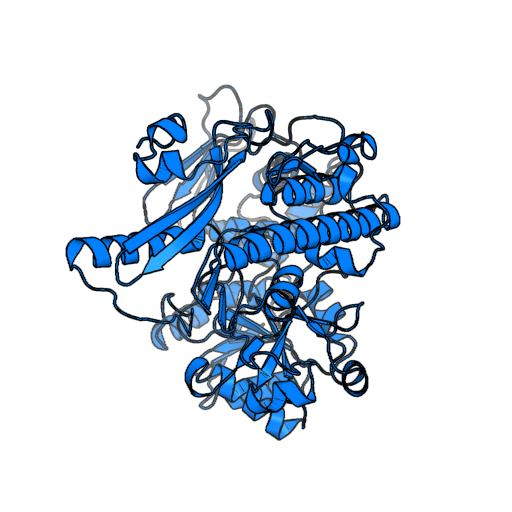 1
ATOM 2845 C CA . THR A 1 366 ? -8.589 -7.872 -10.092 1.00 98.00 366 THR A CA 1
ATOM 2846 C C . THR A 1 366 ? -8.705 -7.602 -8.587 1.00 98.00 366 THR A C 1
ATOM 2848 O O . THR A 1 366 ? -9.677 -7.015 -8.118 1.00 98.00 366 THR A O 1
ATOM 2851 N N . GLY A 1 367 ? -7.723 -8.043 -7.802 1.00 97.31 367 GLY A N 1
ATOM 2852 C CA . GLY A 1 367 ? -7.593 -7.719 -6.384 1.00 97.31 367 GLY A CA 1
ATOM 2853 C C . GLY A 1 367 ? -6.127 -7.683 -5.955 1.00 97.31 367 GLY A C 1
ATOM 2854 O O . GLY A 1 367 ? -5.319 -8.505 -6.390 1.00 97.31 367 GLY A O 1
ATOM 2855 N N . ARG A 1 368 ? -5.755 -6.723 -5.099 1.00 97.44 368 ARG A N 1
ATOM 2856 C CA . ARG A 1 368 ? -4.384 -6.624 -4.565 1.00 97.44 368 ARG A CA 1
ATOM 2857 C C . ARG A 1 368 ? -4.152 -7.640 -3.446 1.00 97.44 368 ARG A C 1
ATOM 2859 O O . ARG A 1 368 ? -4.400 -7.350 -2.280 1.00 97.44 368 ARG A O 1
ATOM 2866 N N . LEU A 1 369 ? -3.699 -8.825 -3.828 1.00 97.50 369 LEU A N 1
ATOM 2867 C CA . LEU A 1 369 ? -3.732 -10.031 -3.014 1.00 97.50 369 LEU A CA 1
ATOM 2868 C C . LEU A 1 369 ? -2.745 -10.009 -1.840 1.00 97.50 369 LEU A C 1
ATOM 2870 O O . LEU A 1 369 ? -1.537 -9.852 -2.037 1.00 97.50 369 LEU A O 1
ATOM 2874 N N . GLN A 1 370 ? -3.257 -10.279 -0.637 1.00 97.62 370 GLN A N 1
ATOM 2875 C CA . GLN A 1 370 ? -2.473 -10.758 0.497 1.00 97.62 370 GLN A CA 1
ATOM 2876 C C . GLN A 1 370 ? -2.827 -12.216 0.807 1.00 97.62 370 GLN A C 1
ATOM 2878 O O . GLN A 1 370 ? -3.971 -12.514 1.139 1.00 97.62 370 GLN A O 1
ATOM 2883 N N . THR A 1 371 ? -1.857 -13.125 0.779 1.00 97.19 371 THR A N 1
ATOM 2884 C CA . THR A 1 371 ? -2.047 -14.481 1.314 1.00 97.19 371 THR A CA 1
ATOM 2885 C C . THR A 1 371 ? -1.526 -14.578 2.736 1.00 97.19 371 THR A C 1
ATOM 2887 O O . THR A 1 371 ? -0.444 -14.069 3.027 1.00 97.19 371 THR A O 1
ATOM 2890 N N . VAL A 1 372 ? -2.245 -15.295 3.597 1.00 96.62 372 VAL A N 1
ATOM 2891 C CA . VAL A 1 372 ? -1.818 -15.558 4.974 1.00 96.62 372 VAL A CA 1
ATOM 2892 C C . VAL A 1 372 ? -1.655 -17.046 5.251 1.00 96.62 372 VAL A C 1
ATOM 2894 O O . VAL A 1 372 ? -2.458 -17.873 4.811 1.00 96.62 372 VAL A O 1
ATOM 2897 N N . THR A 1 373 ? -0.634 -17.377 6.038 1.00 94.81 373 THR A N 1
ATOM 2898 C CA . THR A 1 373 ? -0.386 -18.724 6.568 1.00 94.81 373 THR A CA 1
ATOM 2899 C C . THR A 1 373 ? -0.269 -18.673 8.085 1.00 94.81 373 THR A C 1
ATOM 2901 O O . THR A 1 373 ? -0.043 -17.614 8.683 1.00 94.81 373 THR A O 1
ATOM 2904 N N . LYS A 1 374 ? -0.421 -19.828 8.738 1.00 93.62 374 LYS A N 1
ATOM 2905 C CA . LYS A 1 374 ? -0.294 -19.919 10.195 1.00 93.62 374 LYS A CA 1
ATOM 2906 C C . LYS A 1 374 ? 1.108 -19.514 10.641 1.00 93.62 374 LYS A C 1
ATOM 2908 O O . LYS A 1 374 ? 1.266 -18.790 11.623 1.00 93.62 374 LYS A O 1
ATOM 2913 N N . GLU A 1 375 ? 2.106 -19.976 9.900 1.00 88.81 375 GLU A N 1
ATOM 2914 C CA . GLU A 1 375 ? 3.521 -19.801 10.184 1.00 88.81 375 GLU A CA 1
ATOM 2915 C C . GLU A 1 375 ? 3.903 -18.330 10.091 1.00 88.81 375 GLU A C 1
ATOM 2917 O O . GLU A 1 375 ? 4.601 -17.850 10.978 1.00 88.81 375 GLU A O 1
ATOM 2922 N N . LEU A 1 376 ? 3.419 -17.610 9.073 1.00 85.50 376 LEU A N 1
ATOM 2923 C CA . LEU A 1 376 ? 3.804 -16.224 8.816 1.00 85.50 376 LEU A CA 1
ATOM 2924 C C . LEU A 1 376 ? 2.963 -15.216 9.602 1.00 85.50 376 LEU A C 1
ATOM 2926 O O . LEU A 1 376 ? 3.508 -14.250 10.127 1.00 85.50 376 LEU A O 1
ATOM 2930 N N . ASN A 1 377 ? 1.658 -15.438 9.757 1.00 91.25 377 ASN A N 1
ATOM 2931 C CA . ASN A 1 377 ? 0.756 -14.380 10.225 1.00 91.25 377 ASN A CA 1
ATOM 2932 C C . ASN A 1 377 ? 0.163 -14.620 11.621 1.00 91.25 377 ASN A C 1
ATOM 2934 O O . ASN A 1 377 ? -0.485 -13.722 12.157 1.00 91.25 377 ASN A O 1
ATOM 2938 N N . GLY A 1 378 ? 0.385 -15.786 12.241 1.00 90.69 378 GLY A N 1
ATOM 2939 C CA . GLY A 1 378 ? 0.024 -16.042 13.640 1.00 90.69 378 GLY A CA 1
ATOM 2940 C C . GLY A 1 378 ? -1.445 -15.738 13.968 1.00 90.69 378 GLY A C 1
ATOM 2941 O O . GLY A 1 378 ? -2.355 -16.381 13.441 1.00 90.69 378 GLY A O 1
ATOM 2942 N N . THR A 1 379 ? -1.681 -14.756 14.845 1.00 92.81 379 THR A N 1
ATOM 2943 C CA . THR A 1 379 ? -3.027 -14.321 15.264 1.00 92.81 379 THR A CA 1
ATOM 2944 C C . THR A 1 379 ? -3.854 -13.779 14.102 1.00 92.81 379 THR A C 1
ATOM 2946 O O . THR A 1 379 ? -5.052 -14.039 14.045 1.00 92.81 379 THR A O 1
ATOM 2949 N N . TYR A 1 380 ? -3.231 -13.106 13.133 1.00 95.75 380 TYR A N 1
ATOM 2950 C CA . TYR A 1 380 ? -3.944 -12.576 11.975 1.00 95.75 380 TYR A CA 1
ATOM 2951 C C . TYR A 1 380 ? -4.479 -13.690 11.068 1.00 95.75 380 TYR A C 1
ATOM 2953 O O . TYR A 1 380 ? -5.645 -13.667 10.678 1.00 95.75 380 TYR A O 1
ATOM 2961 N N . TYR A 1 381 ? -3.680 -14.739 10.830 1.00 97.31 381 TYR A N 1
ATOM 2962 C CA . TYR A 1 381 ? -4.167 -15.956 10.170 1.00 97.31 381 TYR A CA 1
ATOM 2963 C C . TYR A 1 381 ? -5.339 -16.579 10.934 1.00 97.31 381 TYR A C 1
ATOM 2965 O O . TYR A 1 381 ? -6.308 -17.020 10.322 1.00 97.31 381 TYR A O 1
ATOM 2973 N N . ALA A 1 382 ? -5.277 -16.599 12.269 1.00 97.88 382 ALA A N 1
ATOM 2974 C CA . ALA A 1 382 ? -6.349 -17.155 13.085 1.00 97.88 382 ALA A CA 1
ATOM 2975 C C . ALA A 1 382 ? -7.665 -16.368 12.950 1.00 97.88 382 ALA A C 1
ATOM 2977 O O . ALA A 1 382 ? -8.716 -17.000 12.889 1.00 97.88 382 ALA A O 1
ATOM 2978 N N . VAL A 1 383 ? -7.621 -15.034 12.816 1.00 98.25 383 VAL A N 1
ATOM 2979 C CA . VAL A 1 383 ? -8.806 -14.206 12.512 1.00 98.25 383 VAL A CA 1
ATOM 2980 C C . VAL A 1 383 ? -9.407 -14.582 11.159 1.00 98.25 383 VAL A C 1
ATOM 2982 O O . VAL A 1 383 ? -10.592 -14.902 11.093 1.00 98.25 383 VAL A O 1
ATOM 2985 N N . VAL A 1 384 ? -8.600 -14.624 10.092 1.00 98.56 384 VAL A N 1
ATOM 2986 C CA . VAL A 1 384 ? -9.086 -14.974 8.741 1.00 98.56 384 VAL A CA 1
ATOM 2987 C C . VAL A 1 384 ? -9.637 -16.405 8.710 1.00 98.56 384 VAL A C 1
ATOM 2989 O O . VAL A 1 384 ? -10.715 -16.651 8.170 1.00 98.56 384 VAL A O 1
ATOM 2992 N N . LYS A 1 385 ? -8.945 -17.357 9.349 1.00 98.69 385 LYS A N 1
ATOM 2993 C CA . LYS A 1 385 ? -9.386 -18.755 9.449 1.00 98.69 385 LYS A CA 1
ATOM 2994 C C . LYS A 1 385 ? -10.692 -18.878 10.217 1.00 98.69 385 LYS A C 1
ATOM 2996 O O . LYS A 1 385 ? -11.578 -19.623 9.808 1.00 98.69 385 LYS A O 1
ATOM 3001 N N . ARG A 1 386 ? -10.828 -18.158 11.326 1.00 98.62 386 ARG A N 1
ATOM 3002 C CA . ARG A 1 386 ? -12.038 -18.220 12.136 1.00 98.62 386 ARG A CA 1
ATOM 3003 C C . ARG A 1 386 ? -13.227 -17.565 11.432 1.00 98.62 386 ARG A C 1
ATOM 3005 O O . ARG A 1 386 ? -14.334 -18.095 11.480 1.00 98.62 386 ARG A O 1
ATOM 3012 N N . PHE A 1 387 ? -12.991 -16.471 10.711 1.00 98.62 387 PHE A N 1
ATOM 3013 C CA . PHE A 1 387 ? -13.991 -15.873 9.833 1.00 98.62 387 PHE A CA 1
ATOM 3014 C C . PHE A 1 387 ? -14.441 -16.853 8.739 1.00 98.62 387 PHE A C 1
ATOM 3016 O O . PHE A 1 387 ? -15.643 -17.017 8.527 1.00 98.62 387 PHE A O 1
ATOM 3023 N N . PHE A 1 388 ? -13.507 -17.576 8.111 1.00 98.62 388 PHE A N 1
ATOM 3024 C CA . PHE A 1 388 ? -13.826 -18.619 7.133 1.00 98.62 388 PHE A CA 1
ATOM 3025 C C . PHE A 1 388 ? -14.742 -19.703 7.712 1.00 98.62 388 PHE A C 1
ATOM 3027 O O . PHE A 1 388 ? -15.781 -20.001 7.131 1.00 98.62 388 PHE A O 1
ATOM 3034 N N . GLU A 1 389 ? -14.411 -20.248 8.885 1.00 98.50 389 GLU A N 1
ATOM 3035 C CA . GLU A 1 389 ? -15.224 -21.276 9.556 1.00 98.50 389 GLU A CA 1
ATOM 3036 C C . GLU A 1 389 ? -16.662 -20.817 9.837 1.00 98.50 389 GLU A C 1
ATOM 3038 O O . GLU A 1 389 ? -17.586 -21.627 9.838 1.00 98.50 389 GLU A O 1
ATOM 3043 N N . ARG A 1 390 ? -16.855 -19.518 10.088 1.00 98.12 390 ARG A N 1
ATOM 3044 C CA . ARG A 1 390 ? -18.159 -18.921 10.398 1.00 98.12 390 ARG A CA 1
ATOM 3045 C C . ARG A 1 390 ? -18.984 -18.585 9.162 1.00 98.12 390 ARG A C 1
ATOM 3047 O O . ARG A 1 390 ? -20.209 -18.558 9.248 1.00 98.12 390 ARG A O 1
ATOM 3054 N N . THR A 1 391 ? -18.331 -18.286 8.044 1.00 97.81 391 THR A N 1
ATOM 3055 C CA . THR A 1 391 ? -18.977 -17.645 6.888 1.00 97.81 391 THR A CA 1
ATOM 3056 C C . THR A 1 391 ? -18.901 -18.449 5.597 1.00 97.81 391 THR A C 1
ATOM 3058 O O . THR A 1 391 ? -19.651 -18.157 4.667 1.00 97.81 391 THR A O 1
ATOM 3061 N N . GLY A 1 392 ? -17.994 -19.425 5.513 1.00 97.94 392 GLY A N 1
ATOM 3062 C CA . GLY A 1 392 ? -17.652 -20.130 4.279 1.00 97.94 392 GLY A CA 1
ATOM 3063 C C . GLY A 1 392 ? -16.828 -19.304 3.282 1.00 97.94 392 GLY A C 1
ATOM 3064 O O . GLY A 1 392 ? -16.501 -19.816 2.216 1.00 97.94 392 GLY A O 1
ATOM 3065 N N . VAL A 1 393 ? -16.465 -18.054 3.602 1.00 98.00 393 VAL A N 1
ATOM 3066 C CA . VAL A 1 393 ? -15.651 -17.181 2.738 1.00 98.00 393 VAL A CA 1
ATOM 3067 C C . VAL A 1 393 ? -14.290 -16.930 3.398 1.00 98.00 393 VAL A C 1
ATOM 3069 O O . VAL A 1 393 ? -14.241 -16.329 4.469 1.00 98.00 393 VAL A O 1
ATOM 3072 N N . PRO A 1 394 ? -13.165 -17.367 2.799 1.00 98.00 394 PRO A N 1
ATOM 3073 C CA . PRO A 1 394 ? -11.844 -17.286 3.420 1.00 98.00 394 PRO A CA 1
ATOM 3074 C C . PRO A 1 394 ? -11.169 -15.924 3.232 1.00 98.00 394 PRO A C 1
ATOM 3076 O O . PRO A 1 394 ? -9.941 -15.854 3.226 1.00 98.00 394 PRO A O 1
ATOM 3079 N N . ILE A 1 395 ? -11.957 -14.861 3.027 1.00 98.56 395 ILE A N 1
ATOM 3080 C CA . ILE A 1 395 ? -11.480 -13.551 2.584 1.00 98.56 395 ILE A CA 1
ATOM 3081 C C . ILE A 1 395 ? -12.035 -12.441 3.469 1.00 98.56 395 ILE A C 1
ATOM 3083 O O . ILE A 1 395 ? -13.245 -12.341 3.669 1.00 98.56 395 ILE A O 1
ATOM 3087 N N . LEU A 1 396 ? -11.139 -11.572 3.932 1.00 98.31 396 LEU A N 1
ATOM 3088 C CA . LEU A 1 396 ? -11.478 -10.293 4.551 1.00 98.31 396 LEU A CA 1
ATOM 3089 C C . LEU A 1 396 ? -10.970 -9.140 3.685 1.00 98.31 396 LEU A C 1
ATOM 3091 O O . LEU A 1 396 ? -10.036 -9.286 2.892 1.00 98.31 396 LEU A O 1
ATOM 3095 N N . LEU A 1 397 ? -11.572 -7.972 3.870 1.00 97.75 397 LEU A N 1
ATOM 3096 C CA . LEU A 1 397 ? -11.002 -6.716 3.411 1.00 97.75 397 LEU A CA 1
ATOM 3097 C C . LEU A 1 397 ? -9.941 -6.269 4.415 1.00 97.75 397 LEU A C 1
ATOM 3099 O O . LEU A 1 397 ? -10.220 -6.194 5.611 1.00 97.75 397 LEU A O 1
ATOM 3103 N N . ASN A 1 398 ? -8.753 -5.930 3.918 1.00 97.56 398 ASN A N 1
ATOM 3104 C CA . ASN A 1 398 ? -7.683 -5.327 4.703 1.00 97.56 398 ASN A CA 1
ATOM 3105 C C . ASN A 1 398 ? -7.274 -3.962 4.114 1.00 97.56 398 ASN A C 1
ATOM 3107 O O . ASN A 1 398 ? -7.076 -3.799 2.905 1.00 97.56 398 ASN A O 1
ATOM 3111 N N . THR A 1 399 ? -7.126 -2.964 4.984 1.00 95.44 399 THR A N 1
ATOM 3112 C CA . THR A 1 399 ? -6.479 -1.686 4.676 1.00 95.44 399 THR A CA 1
ATOM 3113 C C . THR A 1 399 ? -5.685 -1.177 5.877 1.00 95.44 399 THR A C 1
ATOM 3115 O O . THR A 1 399 ? -5.909 -1.602 7.000 1.00 95.44 399 THR A O 1
ATOM 3118 N N . SER A 1 400 ? -4.788 -0.212 5.664 1.00 94.75 400 SER A N 1
ATOM 3119 C CA . SER A 1 400 ? -4.039 0.449 6.742 1.00 94.75 400 SER A CA 1
ATOM 3120 C C . SER A 1 400 ? -4.927 0.969 7.867 1.00 94.75 400 SER A C 1
ATOM 3122 O O . SER A 1 400 ? -5.966 1.557 7.592 1.00 94.75 400 SER A O 1
ATOM 3124 N N . LEU A 1 401 ? -4.523 0.814 9.125 1.00 95.62 401 LEU A N 1
ATOM 3125 C CA . LEU A 1 401 ? -5.138 1.512 10.253 1.00 95.62 401 LEU A CA 1
ATOM 3126 C C . LEU A 1 401 ? -4.556 2.920 10.330 1.00 95.62 401 LEU A C 1
ATOM 3128 O O . LEU A 1 401 ? -3.443 3.113 10.799 1.00 95.62 401 LEU A O 1
ATOM 3132 N N . ASN A 1 402 ? -5.287 3.868 9.749 1.00 90.25 402 ASN A N 1
ATOM 3133 C CA . ASN A 1 402 ? -5.010 5.304 9.720 1.00 90.25 402 ASN A CA 1
ATOM 3134 C C . ASN A 1 402 ? -6.209 6.064 9.140 1.00 90.25 402 ASN A C 1
ATOM 3136 O O . ASN A 1 402 ? -7.095 5.465 8.516 1.00 90.25 402 ASN A O 1
ATOM 3140 N N . THR A 1 403 ? -6.202 7.385 9.276 1.00 80.44 403 THR A N 1
ATOM 3141 C CA . THR A 1 403 ? -7.093 8.276 8.526 1.00 80.44 403 THR A CA 1
ATOM 3142 C C . THR A 1 403 ? -6.345 8.936 7.360 1.00 80.44 403 THR A C 1
ATOM 3144 O O . THR A 1 403 ? -5.157 8.679 7.132 1.00 80.44 403 THR A O 1
ATOM 3147 N N . ARG A 1 404 ? -7.043 9.721 6.533 1.00 73.62 404 ARG A N 1
ATOM 3148 C CA . ARG A 1 404 ? -6.418 10.427 5.405 1.00 73.62 404 ARG A CA 1
ATOM 3149 C C . ARG A 1 404 ? -5.372 11.417 5.914 1.00 73.62 404 ARG A C 1
ATOM 3151 O O . ARG A 1 404 ? -5.662 12.234 6.773 1.00 73.62 404 ARG A O 1
ATOM 3158 N N . GLY A 1 405 ? -4.188 11.383 5.305 1.00 72.69 405 GLY A N 1
ATOM 3159 C CA . GLY A 1 405 ? -3.099 12.301 5.641 1.00 72.69 405 GLY A CA 1
ATOM 3160 C C . GLY A 1 405 ? -2.259 11.865 6.842 1.00 72.69 405 GLY A C 1
ATOM 3161 O O . GLY A 1 405 ? -1.321 12.577 7.185 1.00 72.69 405 GLY A O 1
ATOM 3162 N N . GLU A 1 406 ? -2.546 10.707 7.443 1.00 79.81 406 GLU A N 1
ATOM 3163 C CA . GLU A 1 406 ? -1.748 10.138 8.528 1.00 79.81 406 GLU A CA 1
ATOM 3164 C C . GLU A 1 406 ? -0.957 8.895 8.085 1.00 79.81 406 GLU A C 1
ATOM 3166 O O . GLU A 1 406 ? -1.440 8.111 7.252 1.00 79.81 406 GLU A O 1
ATOM 3171 N N . PRO A 1 407 ? 0.230 8.650 8.674 1.00 86.81 407 PRO A N 1
ATOM 3172 C CA . PRO A 1 407 ? 0.898 7.359 8.558 1.00 86.81 407 PRO A CA 1
ATOM 3173 C C . PRO A 1 407 ? 0.067 6.253 9.227 1.00 86.81 407 PRO A C 1
ATOM 3175 O O . PRO A 1 407 ? -0.886 6.521 9.963 1.00 86.81 407 PRO A O 1
ATOM 3178 N N . VAL A 1 408 ? 0.432 4.996 8.970 1.00 91.94 408 VAL A N 1
ATOM 3179 C CA . VAL A 1 408 ? -0.118 3.845 9.705 1.00 91.94 408 VAL A CA 1
ATOM 3180 C C . VAL A 1 408 ? 0.115 4.049 11.207 1.00 91.94 408 VAL A C 1
ATOM 3182 O O . VAL A 1 408 ? 1.158 4.563 11.606 1.00 91.94 408 VAL A O 1
ATOM 3185 N N . VAL A 1 409 ? -0.872 3.713 12.041 1.00 92.62 409 VAL A N 1
ATOM 3186 C CA . VAL A 1 409 ? -0.740 3.833 13.502 1.00 92.62 409 VAL A CA 1
ATOM 3187 C C . VAL A 1 409 ? 0.410 2.965 14.021 1.00 92.62 409 VAL A C 1
ATOM 3189 O O . VAL A 1 409 ? 0.525 1.806 13.630 1.00 92.62 409 VAL A O 1
ATOM 3192 N N . GLU A 1 410 ? 1.231 3.508 14.923 1.00 92.38 410 GLU A N 1
ATOM 3193 C CA . GLU A 1 410 ? 2.342 2.764 15.534 1.00 92.38 410 GLU A CA 1
ATOM 3194 C C . GLU A 1 410 ? 1.980 2.299 16.946 1.00 92.38 410 GLU A C 1
ATOM 3196 O O . GLU A 1 410 ? 2.092 1.109 17.267 1.00 92.38 410 GLU A O 1
ATOM 3201 N N . THR A 1 411 ? 1.488 3.228 17.773 1.00 93.56 411 THR A N 1
ATOM 3202 C CA . THR A 1 411 ? 1.236 3.006 19.203 1.00 93.56 411 THR A CA 1
ATOM 3203 C C . THR A 1 411 ? -0.228 2.646 19.505 1.00 93.56 411 THR A C 1
ATOM 3205 O O . THR A 1 411 ? -1.117 2.900 18.684 1.00 93.56 411 THR A O 1
ATOM 3208 N N . PRO A 1 412 ? -0.530 2.071 20.687 1.00 96.06 412 PRO A N 1
ATOM 3209 C CA . PRO A 1 412 ? -1.910 1.869 21.122 1.00 96.06 412 PRO A CA 1
ATOM 3210 C C . PRO A 1 412 ? -2.716 3.175 21.149 1.00 96.06 412 PRO A C 1
ATOM 3212 O O . PRO A 1 412 ? -3.850 3.199 20.682 1.00 96.06 412 PRO A O 1
ATOM 3215 N N . GLU A 1 413 ? -2.118 4.272 21.616 1.00 91.88 413 GLU A N 1
ATOM 3216 C CA . GLU A 1 413 ? -2.732 5.602 21.632 1.00 91.88 413 GLU A CA 1
ATOM 3217 C C . GLU A 1 413 ? -3.100 6.054 20.215 1.00 91.88 413 GLU A C 1
ATOM 3219 O O . GLU A 1 413 ? -4.213 6.520 19.992 1.00 91.88 413 GLU A O 1
ATOM 3224 N N . ASP A 1 414 ? -2.217 5.865 19.230 1.00 91.50 414 ASP A N 1
ATOM 3225 C CA . ASP A 1 414 ? -2.535 6.160 17.831 1.00 91.50 414 ASP A CA 1
ATOM 3226 C C . ASP A 1 414 ? -3.772 5.398 17.336 1.00 91.50 414 ASP A C 1
ATOM 3228 O O . ASP A 1 414 ? -4.614 5.976 16.648 1.00 91.50 414 ASP A O 1
ATOM 3232 N N . ALA A 1 415 ? -3.911 4.117 17.689 1.00 95.44 415 ALA A N 1
ATOM 3233 C CA . ALA A 1 415 ? -5.066 3.309 17.300 1.00 95.44 415 ALA A CA 1
ATOM 3234 C C . ALA A 1 415 ? -6.367 3.769 17.979 1.00 95.44 415 ALA A C 1
ATOM 3236 O O . ALA A 1 415 ? -7.423 3.775 17.344 1.00 95.44 415 ALA A O 1
ATOM 3237 N N . LEU A 1 416 ? -6.300 4.186 19.245 1.00 94.00 416 LEU A N 1
ATOM 3238 C CA . LEU A 1 416 ? -7.445 4.723 19.986 1.00 94.00 416 LEU A CA 1
ATOM 3239 C C . LEU A 1 416 ? -7.879 6.093 19.459 1.00 94.00 416 LEU A C 1
ATOM 3241 O O . LEU A 1 416 ? -9.068 6.347 19.274 1.00 94.00 416 LEU A O 1
ATOM 3245 N N . TRP A 1 417 ? -6.927 6.959 19.128 1.00 88.50 417 TRP A N 1
ATOM 3246 C CA . TRP A 1 417 ? -7.234 8.230 18.482 1.00 88.50 417 TRP A CA 1
ATOM 3247 C C . TRP A 1 417 ? -7.764 8.039 17.063 1.00 88.50 417 TRP A C 1
ATOM 3249 O O . TRP A 1 417 ? -8.700 8.730 16.668 1.00 88.50 417 TRP A O 1
ATOM 3259 N N . CYS A 1 418 ? -7.251 7.057 16.318 1.00 90.50 418 CYS A N 1
ATOM 3260 C CA . CYS A 1 418 ? -7.822 6.677 15.029 1.00 90.50 418 CYS A CA 1
ATOM 3261 C C . CYS A 1 418 ? -9.280 6.215 15.180 1.00 90.50 418 CYS A C 1
ATOM 3263 O O . CYS A 1 418 ? -10.122 6.622 14.379 1.00 90.50 418 CYS A O 1
ATOM 3265 N N . LEU A 1 419 ? -9.608 5.440 16.224 1.00 93.44 419 LEU A N 1
ATOM 3266 C CA . LEU A 1 419 ? -10.991 5.082 16.555 1.00 93.44 419 LEU A CA 1
ATOM 3267 C C . LEU A 1 419 ? -11.841 6.335 16.769 1.00 93.44 419 LEU A C 1
ATOM 3269 O O . LEU A 1 419 ? -12.841 6.501 16.078 1.00 93.44 419 LEU A O 1
ATOM 3273 N N . LEU A 1 420 ? -11.442 7.233 17.672 1.00 89.00 420 LEU A N 1
ATOM 3274 C CA . LEU A 1 420 ? -12.209 8.440 17.998 1.00 89.00 420 LEU A CA 1
ATOM 3275 C C . LEU A 1 420 ? -12.424 9.336 16.765 1.00 89.00 420 LEU A C 1
ATOM 3277 O O . LEU A 1 420 ? -13.564 9.685 16.464 1.00 89.00 420 LEU A O 1
ATOM 3281 N N . MET A 1 421 ? -11.370 9.599 15.989 1.00 84.12 421 MET A N 1
ATOM 3282 C CA . MET A 1 421 ? -11.365 10.545 14.861 1.00 84.12 421 MET A CA 1
ATOM 3283 C C . MET A 1 421 ? -11.969 10.001 13.556 1.00 84.12 421 MET A C 1
ATOM 3285 O O . MET A 1 421 ? -12.040 10.716 12.557 1.00 84.12 421 MET A O 1
ATOM 3289 N N . SER A 1 422 ? -12.404 8.742 13.526 1.00 87.06 422 SER A N 1
ATOM 3290 C CA . SER A 1 422 ? -12.959 8.112 12.324 1.00 87.06 422 SER A CA 1
ATOM 3291 C C . SER A 1 422 ? -14.256 7.368 12.614 1.00 87.06 422 SER A C 1
ATOM 3293 O O . SER A 1 422 ? -14.661 7.211 13.757 1.00 87.06 422 SER A O 1
ATOM 3295 N N . GLY A 1 423 ? -14.937 6.875 11.590 1.00 88.44 423 GLY A N 1
ATOM 3296 C CA . GLY A 1 423 ? -16.148 6.075 11.747 1.00 88.44 423 GLY A CA 1
ATOM 3297 C C . GLY A 1 423 ? -15.918 4.601 12.085 1.00 88.44 423 GLY A C 1
ATOM 3298 O O . GLY A 1 423 ? -16.826 3.816 11.815 1.00 88.44 423 GLY A O 1
ATOM 3299 N N . LEU A 1 424 ? -14.748 4.215 12.614 1.00 94.31 424 LEU A N 1
ATOM 3300 C CA . LEU A 1 424 ? -14.509 2.861 13.129 1.00 94.31 424 LEU A CA 1
ATOM 3301 C C . LEU A 1 424 ? -15.520 2.518 14.230 1.00 94.31 424 LEU A C 1
ATOM 3303 O O . LEU A 1 424 ? -15.829 3.352 15.084 1.00 94.31 424 LEU A O 1
ATOM 3307 N N . ASP A 1 425 ? -16.021 1.283 14.210 1.00 96.31 425 ASP A N 1
ATOM 3308 C CA . ASP A 1 425 ? -16.989 0.808 15.200 1.00 96.31 425 ASP A CA 1
ATOM 3309 C C . ASP A 1 425 ? -16.287 0.314 16.478 1.00 96.31 425 ASP A C 1
ATOM 3311 O O . ASP A 1 425 ? -16.805 0.495 17.580 1.00 96.31 425 ASP A O 1
ATOM 3315 N N . ALA A 1 426 ? -15.096 -0.283 16.343 1.00 98.12 426 ALA A N 1
ATOM 3316 C CA . ALA A 1 426 ? -14.283 -0.754 17.464 1.00 98.12 426 ALA A CA 1
ATOM 3317 C C . ALA A 1 426 ? -12.788 -0.821 17.108 1.00 98.12 426 ALA A C 1
ATOM 3319 O O . ALA A 1 426 ? -12.428 -0.960 15.940 1.00 98.12 426 ALA A O 1
ATOM 3320 N N . CYS A 1 427 ? -11.925 -0.817 18.122 1.00 98.44 427 CYS A N 1
ATOM 3321 C CA . CYS A 1 427 ? -10.545 -1.292 18.030 1.00 98.44 427 CYS A CA 1
ATOM 3322 C C . CYS A 1 427 ? -10.376 -2.554 18.883 1.00 98.44 427 CYS A C 1
ATOM 3324 O O . CYS A 1 427 ? -10.761 -2.584 20.052 1.00 98.44 427 CYS A O 1
ATOM 3326 N N . VAL A 1 428 ? -9.788 -3.595 18.300 1.00 98.56 428 VAL A N 1
ATOM 3327 C CA . VAL A 1 428 ? -9.496 -4.866 18.960 1.00 98.56 428 VAL A CA 1
ATOM 3328 C C . VAL A 1 428 ? -7.996 -4.966 19.208 1.00 98.56 428 VAL A C 1
ATOM 3330 O O . VAL A 1 428 ? -7.187 -4.885 18.280 1.00 98.56 428 VAL A O 1
ATOM 3333 N N . PHE A 1 429 ? -7.655 -5.169 20.475 1.00 97.88 429 PHE A N 1
ATOM 3334 C CA . PHE A 1 429 ? -6.312 -5.437 20.972 1.00 97.88 429 PHE A CA 1
ATOM 3335 C C . PHE A 1 429 ? -6.271 -6.843 21.578 1.00 97.88 429 PHE A C 1
ATOM 3337 O O . PHE A 1 429 ? -7.308 -7.463 21.841 1.00 97.88 429 PHE A O 1
ATOM 3344 N N . ASP A 1 430 ? -5.076 -7.349 21.871 1.00 93.56 430 ASP A N 1
ATOM 3345 C CA . ASP A 1 430 ? -4.959 -8.554 22.690 1.00 93.56 430 ASP A CA 1
ATOM 3346 C C . ASP A 1 430 ? -5.535 -8.303 24.097 1.00 93.56 430 ASP A C 1
ATOM 3348 O O . ASP A 1 430 ? -5.075 -7.424 24.828 1.00 93.56 430 ASP A O 1
ATOM 3352 N N . GLY A 1 431 ? -6.589 -9.041 24.446 1.00 95.31 431 GLY A N 1
ATOM 3353 C CA . GLY A 1 431 ? -7.301 -8.929 25.718 1.00 95.31 431 GLY A CA 1
ATOM 3354 C C . GLY A 1 431 ? -8.423 -7.884 25.787 1.00 95.31 431 GLY A C 1
ATOM 3355 O O . GLY A 1 431 ? -9.164 -7.880 26.772 1.00 95.31 431 GLY A O 1
ATOM 3356 N N . PHE A 1 432 ? -8.595 -7.016 24.780 1.00 97.81 432 PHE A N 1
ATOM 3357 C CA . PHE A 1 432 ? -9.566 -5.913 24.847 1.00 97.81 432 PHE A CA 1
ATOM 3358 C C . PHE A 1 432 ? -10.307 -5.673 23.531 1.00 97.81 432 PHE A C 1
ATOM 3360 O O . PHE A 1 432 ? -9.714 -5.658 22.454 1.00 97.81 432 PHE A O 1
ATOM 3367 N N . VAL A 1 433 ? -11.601 -5.386 23.646 1.00 98.44 433 VAL A N 1
ATOM 3368 C CA . VAL A 1 433 ? -12.396 -4.706 22.621 1.00 98.44 433 VAL A CA 1
ATOM 3369 C C . VAL A 1 433 ? -12.702 -3.312 23.142 1.00 98.44 433 VAL A C 1
ATOM 3371 O O . VAL A 1 433 ? -13.161 -3.157 24.273 1.00 98.44 433 VAL A O 1
ATOM 3374 N N . VAL A 1 434 ? -12.425 -2.299 22.333 1.00 98.56 434 VAL A N 1
ATOM 3375 C CA . VAL A 1 434 ? -12.613 -0.900 22.704 1.00 98.56 434 VAL A CA 1
ATOM 3376 C C . VAL A 1 434 ? -13.566 -0.247 21.720 1.00 98.56 434 VAL A C 1
ATOM 3378 O O . VAL A 1 434 ? -13.328 -0.275 20.514 1.00 98.56 434 VAL A O 1
ATOM 3381 N N . THR A 1 435 ? -14.637 0.350 22.230 1.00 98.12 435 THR A N 1
ATOM 3382 C CA . THR A 1 435 ? -15.622 1.100 21.444 1.00 98.12 435 THR A CA 1
ATOM 3383 C C . THR A 1 435 ? -15.726 2.526 21.962 1.00 98.12 435 THR A C 1
ATOM 3385 O O . THR A 1 435 ? -15.233 2.854 23.040 1.00 98.12 435 THR A O 1
ATOM 3388 N N . LYS A 1 436 ? -16.395 3.388 21.203 1.00 95.19 436 LYS A N 1
ATOM 3389 C CA . LYS A 1 436 ? -16.741 4.734 21.666 1.00 95.19 436 LYS A CA 1
ATOM 3390 C C . LYS A 1 436 ? -17.853 4.656 22.708 1.00 95.19 436 LYS A C 1
ATOM 3392 O O . LYS A 1 436 ? -18.730 3.794 22.614 1.00 95.19 436 LYS A O 1
ATOM 3397 N N . GLU A 1 437 ? -17.831 5.552 23.685 1.00 93.69 437 GLU A N 1
ATOM 3398 C CA . GLU A 1 437 ? -18.979 5.764 24.568 1.00 93.69 437 GLU A CA 1
ATOM 3399 C C . GLU A 1 437 ? -20.203 6.246 23.781 1.00 93.69 437 GLU A C 1
ATOM 3401 O O . GLU A 1 437 ? -20.080 6.954 22.786 1.00 93.69 437 GLU A O 1
ATOM 3406 N N . ALA A 1 438 ? -21.409 5.911 24.245 1.00 90.12 438 ALA A N 1
ATOM 3407 C CA . ALA A 1 438 ? -22.641 6.421 23.635 1.00 90.12 438 ALA A CA 1
ATOM 3408 C C . ALA A 1 438 ? -22.767 7.953 23.764 1.00 90.12 438 ALA A C 1
ATOM 3410 O O . ALA A 1 438 ? -23.403 8.595 22.934 1.00 90.12 438 ALA A O 1
ATOM 3411 N N . SER A 1 439 ? -22.144 8.523 24.798 1.00 87.25 439 SER A N 1
ATOM 3412 C CA . SER A 1 439 ? -21.997 9.961 25.035 1.00 87.25 439 SER A CA 1
ATOM 3413 C C . SER A 1 439 ? -20.836 10.595 24.269 1.00 87.25 439 SER A C 1
ATOM 3415 O O . SER A 1 439 ? -20.596 11.785 24.457 1.00 87.25 439 SER A O 1
ATOM 3417 N N . TYR A 1 440 ? -20.097 9.829 23.453 1.00 85.69 440 TYR A N 1
ATOM 3418 C CA . TYR A 1 440 ? -18.967 10.350 22.692 1.00 85.69 440 TYR A CA 1
ATOM 3419 C C . TYR A 1 440 ? -19.414 11.536 21.826 1.00 85.69 440 TYR A C 1
ATOM 3421 O O . TYR A 1 440 ? -20.294 11.362 20.974 1.00 85.69 440 TYR A O 1
ATOM 3429 N N . PRO A 1 441 ? -18.831 12.729 22.028 1.00 78.75 441 PRO A N 1
ATOM 3430 C CA . PRO A 1 441 ? -19.183 13.878 21.216 1.00 78.75 441 PRO A CA 1
ATOM 3431 C C . PRO A 1 441 ? -18.597 13.742 19.802 1.00 78.75 441 PRO A C 1
ATOM 3433 O O . PRO A 1 441 ? -17.770 12.873 19.531 1.00 78.75 441 PRO A O 1
ATOM 3436 N N . HIS A 1 442 ? -18.996 14.607 18.869 1.00 83.88 442 HIS A N 1
ATOM 3437 C CA . HIS A 1 442 ? -18.402 14.596 17.527 1.00 83.88 442 HIS A CA 1
ATOM 3438 C C . HIS A 1 442 ? -16.875 14.854 17.599 1.00 83.88 442 HIS A C 1
ATOM 3440 O O . HIS A 1 442 ? -16.457 15.641 18.445 1.00 83.88 442 HIS A O 1
ATOM 3446 N N . PRO A 1 443 ? -16.012 14.301 16.713 1.00 80.44 443 PRO A N 1
ATOM 3447 C CA . PRO A 1 443 ? -14.558 14.528 16.766 1.00 80.44 443 PRO A CA 1
ATOM 3448 C C . PRO A 1 443 ? -14.132 16.001 16.846 1.00 80.44 443 PRO A C 1
ATOM 3450 O O . PRO A 1 443 ? -13.154 16.339 17.505 1.00 80.44 443 PRO A O 1
ATOM 3453 N N . LEU A 1 444 ? -14.899 16.899 16.224 1.00 80.88 444 LEU A N 1
ATOM 3454 C CA . LEU A 1 444 ? -14.662 18.345 16.299 1.00 80.88 444 LEU A CA 1
ATOM 3455 C C . LEU A 1 444 ? -14.872 18.934 17.699 1.00 80.88 444 LEU A C 1
ATOM 3457 O O . LEU A 1 444 ? -14.311 19.974 18.019 1.00 80.88 444 LEU A O 1
ATOM 3461 N N . GLU A 1 445 ? -15.633 18.285 18.564 1.00 79.31 445 GLU A N 1
ATOM 3462 C CA . GLU A 1 445 ? -15.787 18.705 19.956 1.00 79.31 445 GLU A CA 1
ATOM 3463 C C . GLU A 1 445 ? -14.583 18.319 20.818 1.00 79.31 445 GLU A C 1
ATOM 3465 O O . GLU A 1 445 ? -14.378 18.918 21.867 1.00 79.31 445 GLU A O 1
ATOM 3470 N N . LEU A 1 446 ? -13.741 17.385 20.358 1.00 75.31 446 LEU A N 1
ATOM 3471 C CA . LEU A 1 446 ? -12.509 17.009 21.054 1.00 75.31 446 LEU A CA 1
ATOM 3472 C C . LEU A 1 446 ? -11.372 18.012 20.862 1.00 75.31 446 LEU A C 1
ATOM 3474 O O . LEU A 1 446 ? -10.337 17.879 21.505 1.00 75.31 446 LEU A O 1
ATOM 3478 N N . VAL A 1 447 ? -11.534 19.000 19.982 1.00 71.12 447 VAL A N 1
ATOM 3479 C CA . VAL A 1 447 ? -10.487 19.973 19.644 1.00 71.12 447 VAL A CA 1
ATOM 3480 C C . VAL A 1 447 ? -9.860 20.643 20.873 1.00 71.12 447 VAL A C 1
ATOM 3482 O O . VAL A 1 447 ? -8.635 20.644 20.951 1.00 71.12 447 VAL A O 1
ATOM 3485 N N . PRO A 1 448 ? -10.617 21.127 21.875 1.00 67.75 448 PRO A N 1
ATOM 3486 C CA . PRO A 1 448 ? -10.012 21.716 23.068 1.00 67.75 448 PRO A CA 1
ATOM 3487 C C . PRO A 1 448 ? -9.160 20.703 23.847 1.00 67.75 448 PRO A C 1
ATOM 3489 O O . PRO A 1 448 ? -8.061 21.030 24.277 1.00 67.75 448 PRO A O 1
ATOM 3492 N N . ALA A 1 449 ? -9.611 19.448 23.953 1.00 65.00 449 ALA A N 1
ATOM 3493 C CA . ALA A 1 449 ? -8.866 18.375 24.617 1.00 65.00 449 ALA A CA 1
ATOM 3494 C C . ALA A 1 449 ? -7.638 17.902 23.813 1.00 65.00 449 ALA A C 1
ATOM 3496 O O . ALA A 1 449 ? -6.662 17.437 24.389 1.00 65.00 449 ALA A O 1
ATOM 3497 N N . LEU A 1 450 ? -7.680 18.017 22.483 1.00 62.78 450 LEU A N 1
ATOM 3498 C CA . LEU A 1 450 ? -6.574 17.682 21.579 1.00 62.78 450 LEU A CA 1
ATOM 3499 C C . LEU A 1 450 ? -5.458 18.731 21.597 1.00 62.78 450 LEU A C 1
ATOM 3501 O O . LEU A 1 450 ? -4.303 18.403 21.347 1.00 62.78 450 LEU A O 1
ATOM 3505 N N . ILE A 1 451 ? -5.821 19.992 21.824 1.00 60.56 451 ILE A N 1
ATOM 3506 C CA . ILE A 1 451 ? -4.948 21.146 21.604 1.00 60.56 451 ILE A CA 1
ATOM 3507 C C . ILE A 1 451 ? -4.490 21.780 22.920 1.00 60.56 451 ILE A C 1
ATOM 3509 O O . ILE A 1 451 ? -3.392 22.329 22.956 1.00 60.56 451 ILE A O 1
ATOM 3513 N N . GLY A 1 452 ? -5.287 21.686 23.990 1.00 52.62 452 GLY A N 1
ATOM 3514 C CA . GLY A 1 452 ? -5.071 22.406 25.251 1.00 52.62 452 GLY A CA 1
ATOM 3515 C C . GLY A 1 452 ? -3.670 22.251 25.851 1.00 52.62 452 GLY A C 1
ATOM 3516 O O . GLY A 1 452 ? -3.112 23.238 26.319 1.00 52.62 452 GLY A O 1
ATOM 3517 N N . ASP A 1 453 ? -3.071 21.061 25.739 1.00 47.84 453 ASP A N 1
ATOM 3518 C CA . ASP A 1 453 ? -1.715 20.783 26.244 1.00 47.84 453 ASP A CA 1
ATOM 3519 C C . ASP A 1 453 ? -0.645 20.728 25.133 1.00 47.84 453 ASP A C 1
ATOM 3521 O O . ASP A 1 453 ? 0.556 20.804 25.401 1.00 47.84 453 ASP A O 1
ATOM 3525 N N . ALA A 1 454 ? -1.063 20.579 23.871 1.00 50.09 454 ALA A N 1
ATOM 3526 C CA . ALA A 1 454 ? -0.193 20.263 22.737 1.00 50.09 454 ALA A CA 1
ATOM 3527 C C . ALA A 1 454 ? 0.082 21.454 21.808 1.00 50.09 454 ALA A C 1
ATOM 3529 O O . ALA A 1 454 ? 0.899 21.339 20.905 1.00 50.09 454 ALA A O 1
ATOM 3530 N N . VAL A 1 455 ? -0.563 22.607 21.976 1.00 51.00 455 VAL A N 1
ATOM 3531 C CA . VAL A 1 455 ? -0.275 23.778 21.136 1.00 51.00 455 VAL A CA 1
ATOM 3532 C C . VAL A 1 455 ? -0.077 25.006 22.010 1.00 51.00 455 VAL A C 1
ATOM 3534 O O . VAL A 1 455 ? -1.019 25.504 22.619 1.00 51.00 455 VAL A O 1
ATOM 3537 N N . GLN A 1 456 ? 1.154 25.516 22.056 1.00 51.84 456 GLN A N 1
ATOM 3538 C CA . GLN A 1 456 ? 1.479 26.772 22.732 1.00 51.84 456 GLN A CA 1
ATOM 3539 C C . GLN A 1 456 ? 1.595 27.888 21.688 1.00 51.84 456 GLN A C 1
ATOM 3541 O O . GLN A 1 456 ? 2.261 27.740 20.671 1.00 51.84 456 GLN A O 1
ATOM 3546 N N . ILE A 1 457 ? 0.931 29.022 21.894 1.00 51.03 457 ILE A N 1
ATOM 3547 C CA . ILE A 1 457 ? 1.029 30.167 20.977 1.00 51.03 457 ILE A CA 1
ATOM 3548 C C . ILE A 1 457 ? 1.840 31.253 21.681 1.00 51.03 457 ILE A C 1
ATOM 3550 O O . ILE A 1 457 ? 1.358 31.856 22.639 1.00 51.03 457 ILE A O 1
ATOM 3554 N N . GLU A 1 458 ? 3.066 31.501 21.213 1.00 51.38 458 GLU A N 1
ATOM 3555 C CA . GLU A 1 458 ? 3.967 32.513 21.779 1.00 51.38 458 GLU A CA 1
ATOM 3556 C C . GLU A 1 458 ? 4.168 33.693 20.807 1.00 51.38 458 GLU A C 1
ATOM 3558 O O . GLU A 1 458 ? 4.442 33.479 19.624 1.00 51.38 458 GLU A O 1
ATOM 3563 N N . PRO A 1 459 ? 4.084 34.954 21.271 1.00 45.22 459 PRO A N 1
ATOM 3564 C CA . PRO A 1 459 ? 4.396 36.116 20.441 1.00 45.22 459 PRO A CA 1
ATOM 3565 C C . PRO A 1 459 ? 5.920 36.341 20.302 1.00 45.22 459 PRO A C 1
ATOM 3567 O O . PRO A 1 459 ? 6.614 36.477 21.309 1.00 45.22 459 PRO A O 1
ATOM 3570 N N . ARG A 1 460 ? 6.443 36.469 19.067 1.00 46.22 460 ARG A N 1
ATOM 3571 C CA . ARG A 1 460 ? 7.824 36.933 18.772 1.00 46.22 460 ARG A CA 1
ATOM 3572 C C . ARG A 1 460 ? 7.800 38.278 18.019 1.00 46.22 460 ARG A C 1
ATOM 3574 O O . ARG A 1 460 ? 7.555 38.287 16.816 1.00 46.22 460 ARG A O 1
ATOM 3581 N N . PRO A 1 461 ? 8.025 39.415 18.698 1.00 44.34 461 PRO A N 1
ATOM 3582 C CA . PRO A 1 461 ? 7.916 40.750 18.099 1.00 44.34 461 PRO A CA 1
ATOM 3583 C C . PRO A 1 461 ? 9.115 41.192 17.227 1.00 44.34 461 PRO A C 1
ATOM 3585 O O . PRO A 1 461 ? 9.125 42.323 16.750 1.00 44.34 461 PRO A O 1
ATOM 3588 N N . ASP A 1 462 ? 10.136 40.354 17.031 1.00 45.47 462 ASP A N 1
ATOM 3589 C CA . ASP A 1 462 ? 11.443 40.709 16.455 1.00 45.47 462 ASP A CA 1
ATOM 3590 C C . ASP A 1 462 ? 11.736 40.140 15.050 1.00 45.47 462 ASP A C 1
ATOM 3592 O O . ASP A 1 462 ? 12.801 40.416 14.495 1.00 45.47 462 ASP A O 1
ATOM 3596 N N . VAL A 1 463 ? 10.808 39.397 14.435 1.00 43.66 463 VAL A N 1
ATOM 3597 C CA . VAL A 1 463 ? 11.023 38.760 13.121 1.00 43.66 463 VAL A CA 1
ATOM 3598 C C . VAL A 1 463 ? 10.172 39.435 12.034 1.00 43.66 463 VAL A C 1
ATOM 3600 O O . VAL A 1 463 ? 8.946 39.326 12.059 1.00 43.66 463 VAL A O 1
ATOM 3603 N N . PRO A 1 464 ? 10.784 40.127 11.054 1.00 43.69 464 PRO A N 1
ATOM 3604 C CA . PRO A 1 464 ? 10.058 40.724 9.945 1.00 43.69 464 PRO A CA 1
ATOM 3605 C C . PRO A 1 464 ? 9.775 39.641 8.890 1.00 43.69 464 PRO A C 1
ATOM 3607 O O . PRO A 1 464 ? 10.659 39.285 8.117 1.00 43.69 464 PRO A O 1
ATOM 3610 N N . THR A 1 465 ? 8.527 39.157 8.875 1.00 43.19 465 THR A N 1
ATOM 3611 C CA . THR A 1 465 ? 7.869 38.135 8.016 1.00 43.19 465 THR A CA 1
ATOM 3612 C C . THR A 1 465 ? 7.925 36.640 8.429 1.00 43.19 465 THR A C 1
ATOM 3614 O O . THR A 1 465 ? 8.985 36.031 8.508 1.00 43.19 465 THR A O 1
ATOM 3617 N N . ASP A 1 466 ? 6.698 36.107 8.602 1.00 52.41 466 ASP A N 1
ATOM 3618 C CA . ASP A 1 466 ? 6.120 34.750 8.453 1.00 52.41 466 ASP A CA 1
ATOM 3619 C C . ASP A 1 466 ? 6.373 33.600 9.464 1.00 52.41 466 ASP A C 1
ATOM 3621 O O . ASP A 1 466 ? 7.472 33.356 9.945 1.00 52.41 466 ASP A O 1
ATOM 3625 N N . LEU A 1 467 ? 5.273 32.894 9.801 1.00 54.00 467 LEU A N 1
ATOM 3626 C CA . LEU A 1 467 ? 5.129 31.873 10.856 1.00 54.00 467 LEU A CA 1
ATOM 3627 C C . LEU A 1 467 ? 6.332 30.911 10.965 1.00 54.00 467 LEU A C 1
ATOM 3629 O O . LEU A 1 467 ? 6.622 30.145 10.042 1.00 54.00 467 LEU A O 1
ATOM 3633 N N . VAL A 1 468 ? 6.916 30.837 12.161 1.00 54.81 468 VAL A N 1
ATOM 3634 C CA . VAL A 1 468 ? 7.801 29.738 12.571 1.00 54.81 468 VAL A CA 1
ATOM 3635 C C . VAL A 1 468 ? 6.969 28.703 13.319 1.00 54.81 468 VAL A C 1
ATOM 3637 O O . VAL A 1 468 ? 6.246 29.046 14.258 1.00 54.81 468 VAL A O 1
ATOM 3640 N N . VAL A 1 469 ? 7.069 27.448 12.886 1.00 59.69 469 VAL A N 1
ATOM 3641 C CA . VAL A 1 469 ? 6.497 26.289 13.574 1.00 59.69 469 VAL A CA 1
ATOM 3642 C C . VAL A 1 469 ? 7.650 25.562 14.248 1.00 59.69 469 VAL A C 1
ATOM 3644 O O . VAL A 1 469 ? 8.534 25.067 13.550 1.00 59.69 469 VAL A O 1
ATOM 3647 N N . SER A 1 470 ? 7.670 25.497 15.578 1.00 57.56 470 SER A N 1
ATOM 3648 C CA . SER A 1 470 ? 8.590 24.598 16.283 1.00 57.56 470 SER A CA 1
ATOM 3649 C C . SER A 1 470 ? 7.834 23.485 16.983 1.00 57.56 470 SER A C 1
ATOM 3651 O O . SER A 1 470 ? 6.688 23.661 17.394 1.00 57.56 470 SER A O 1
ATOM 3653 N N . TRP A 1 471 ? 8.446 22.310 17.062 1.00 59.84 471 TRP A N 1
ATOM 3654 C CA . TRP A 1 471 ? 7.883 21.188 17.793 1.00 59.84 471 TRP A CA 1
ATOM 3655 C C . TRP A 1 471 ? 8.953 20.367 18.494 1.00 59.84 471 TRP A C 1
ATOM 3657 O O . TRP A 1 471 ? 10.093 20.253 18.037 1.00 59.84 471 TRP A O 1
ATOM 3667 N N . GLN A 1 472 ? 8.576 19.787 19.631 1.00 59.00 472 GLN A N 1
ATOM 3668 C CA . GLN A 1 472 ? 9.450 18.912 20.403 1.00 59.00 472 GLN A CA 1
ATOM 3669 C C . GLN A 1 472 ? 9.312 17.473 19.921 1.00 59.00 472 GLN A C 1
ATOM 3671 O O . GLN A 1 472 ? 8.225 16.897 19.912 1.00 59.00 472 GLN A O 1
ATOM 3676 N N . THR A 1 473 ? 10.435 16.874 19.543 1.00 59.44 473 THR A N 1
ATOM 3677 C CA . THR A 1 473 ? 10.530 15.452 19.214 1.00 59.44 473 THR A CA 1
ATOM 3678 C C . THR A 1 473 ? 11.322 14.721 20.294 1.00 59.44 473 THR A C 1
ATOM 3680 O O . THR A 1 473 ? 12.054 15.330 21.072 1.00 59.44 473 THR A O 1
ATOM 3683 N N . GLN A 1 474 ? 11.269 13.387 20.300 1.00 48.19 474 GLN A N 1
ATOM 3684 C CA . GLN A 1 474 ? 12.138 12.574 21.164 1.00 48.19 474 GLN A CA 1
ATOM 3685 C C . GLN A 1 474 ? 13.647 12.761 20.890 1.00 48.19 474 GLN A C 1
ATOM 3687 O O . GLN A 1 474 ? 14.468 12.311 21.684 1.00 48.19 474 GLN A O 1
ATOM 3692 N N . TRP A 1 475 ? 14.014 13.409 19.777 1.00 57.53 475 TRP A N 1
ATOM 3693 C CA . TRP A 1 475 ? 15.396 13.701 19.387 1.00 57.53 475 TRP A CA 1
ATOM 3694 C C . TRP A 1 475 ? 15.790 15.175 19.589 1.00 57.53 475 TRP A C 1
ATOM 3696 O O . TRP A 1 475 ? 16.922 15.539 19.279 1.00 57.53 475 TRP A O 1
ATOM 3706 N N . GLY A 1 476 ? 14.888 16.012 20.115 1.00 65.06 476 GLY A N 1
ATOM 3707 C CA . GLY A 1 476 ? 15.102 17.445 20.341 1.00 65.06 476 GLY A CA 1
ATOM 3708 C C . GLY A 1 476 ? 14.071 18.338 19.646 1.00 65.06 476 GLY A C 1
ATOM 3709 O O . GLY A 1 476 ? 13.097 17.854 19.062 1.00 65.06 476 GLY A O 1
ATOM 3710 N N . GLU A 1 477 ? 14.297 19.650 19.715 1.00 69.44 477 GLU A N 1
ATOM 3711 C CA . GLU A 1 477 ? 13.463 20.663 19.062 1.00 69.44 477 GLU A CA 1
ATOM 3712 C C . GLU A 1 477 ? 13.713 20.686 17.549 1.00 69.44 477 GLU A C 1
ATOM 3714 O O . GLU A 1 477 ? 14.853 20.803 17.096 1.00 69.44 477 GLU A O 1
ATOM 3719 N N . ALA A 1 478 ? 12.640 20.604 16.768 1.00 60.31 478 ALA A N 1
ATOM 3720 C CA . ALA A 1 478 ? 12.654 20.860 15.337 1.00 60.31 478 ALA A CA 1
ATOM 3721 C C . ALA A 1 478 ? 11.973 22.202 15.064 1.00 60.31 478 ALA A C 1
ATOM 3723 O O . ALA A 1 478 ? 10.922 22.496 15.629 1.00 60.31 478 ALA A O 1
ATOM 3724 N N . VAL A 1 479 ? 12.568 23.012 14.190 1.00 65.50 479 VAL A N 1
ATOM 3725 C CA . VAL A 1 479 ? 12.058 24.337 13.824 1.00 65.50 479 VAL A CA 1
ATOM 3726 C C . VAL A 1 479 ? 11.914 24.403 12.311 1.00 65.50 479 VAL A C 1
ATOM 3728 O O . VAL A 1 479 ? 12.859 24.112 11.579 1.00 65.50 479 VAL A O 1
ATOM 3731 N N . TYR A 1 480 ? 10.738 24.802 11.839 1.00 62.00 480 TYR A N 1
ATOM 3732 C CA . TYR A 1 480 ? 10.442 24.991 10.427 1.00 62.00 480 TYR A CA 1
ATOM 3733 C C . TYR A 1 480 ? 9.906 26.400 10.189 1.00 62.00 480 TYR A C 1
ATOM 3735 O O . TYR A 1 480 ? 8.836 26.771 10.676 1.00 62.00 480 TYR A O 1
ATOM 3743 N N . ALA A 1 481 ? 10.658 27.186 9.424 1.00 61.34 481 ALA A N 1
ATOM 3744 C CA . ALA A 1 481 ? 10.189 28.464 8.914 1.00 61.34 481 ALA A CA 1
ATOM 3745 C C . ALA A 1 481 ? 9.312 28.210 7.684 1.00 61.34 481 ALA A C 1
ATOM 3747 O O . ALA A 1 481 ? 9.762 27.587 6.718 1.00 61.34 481 ALA A O 1
ATOM 3748 N N . LEU A 1 482 ? 8.058 28.668 7.720 1.00 56.84 482 LEU A N 1
ATOM 3749 C CA . LEU A 1 482 ? 7.200 28.589 6.544 1.00 56.84 482 LEU A CA 1
ATOM 3750 C C . LEU A 1 482 ? 7.708 29.569 5.467 1.00 56.84 482 LEU A C 1
ATOM 3752 O O . LEU A 1 482 ? 8.106 30.686 5.795 1.00 56.84 482 LEU A O 1
ATOM 3756 N N . PRO A 1 483 ? 7.722 29.165 4.185 1.00 54.56 483 PRO A N 1
ATOM 3757 C CA . PRO A 1 483 ? 8.192 30.022 3.101 1.00 54.56 483 PRO A CA 1
ATOM 3758 C C . PRO A 1 483 ? 7.310 31.270 2.927 1.00 54.56 483 PRO A C 1
ATOM 3760 O O . PRO A 1 483 ? 6.099 31.207 3.140 1.00 54.56 483 PRO A O 1
ATOM 3763 N N . SER A 1 484 ? 7.929 32.378 2.497 1.00 53.19 484 SER A N 1
ATOM 3764 C CA . SER A 1 484 ? 7.266 33.644 2.156 1.00 53.19 484 SER A CA 1
ATOM 3765 C C . SER A 1 484 ? 7.401 33.939 0.653 1.00 53.19 484 SER A C 1
ATOM 3767 O O . SER A 1 484 ? 8.532 33.969 0.154 1.00 53.19 484 SER A O 1
ATOM 3769 N N . PRO A 1 485 ? 6.296 34.161 -0.088 1.00 59.69 485 PRO A N 1
ATOM 3770 C CA . PRO A 1 485 ? 4.906 34.056 0.362 1.00 59.69 485 PRO A CA 1
ATOM 3771 C C . PRO A 1 485 ? 4.512 32.603 0.677 1.00 59.69 485 PRO A C 1
ATOM 3773 O O . PRO A 1 485 ? 5.060 31.661 0.102 1.00 59.69 485 PRO A O 1
ATOM 3776 N N . LEU A 1 486 ? 3.538 32.430 1.575 1.00 55.94 486 LEU A N 1
ATOM 3777 C CA . LEU A 1 486 ? 2.970 31.122 1.908 1.00 55.94 486 LEU A CA 1
ATOM 3778 C C . LEU A 1 486 ? 2.367 30.473 0.650 1.00 55.94 486 LEU A C 1
ATOM 3780 O O . LEU A 1 486 ? 1.489 31.071 0.034 1.00 55.94 486 LEU A O 1
ATOM 3784 N N . PRO A 1 487 ? 2.781 29.252 0.274 1.00 57.06 487 PRO A N 1
ATOM 3785 C CA . PRO A 1 487 ? 2.133 28.513 -0.799 1.00 57.06 487 PRO A CA 1
ATOM 3786 C C . PRO A 1 487 ? 0.654 28.277 -0.474 1.00 57.06 487 PRO A C 1
ATOM 3788 O O . PRO A 1 487 ? 0.338 27.920 0.663 1.00 57.06 487 PRO A O 1
ATOM 3791 N N . ASP A 1 488 ? -0.227 28.364 -1.475 1.00 58.66 488 ASP A N 1
ATOM 3792 C CA . ASP A 1 488 ? -1.689 28.224 -1.331 1.00 58.66 488 ASP A CA 1
ATOM 3793 C C . ASP A 1 488 ? -2.111 27.016 -0.478 1.00 58.66 488 ASP A C 1
ATOM 3795 O O . ASP A 1 488 ? -3.020 27.094 0.350 1.00 58.66 488 ASP A O 1
ATOM 3799 N N . ARG A 1 489 ? -1.400 25.887 -0.609 1.00 56.84 489 ARG A N 1
ATOM 3800 C CA . ARG A 1 489 ? -1.678 24.655 0.151 1.00 56.84 489 ARG A CA 1
ATOM 3801 C C . ARG A 1 489 ? -1.520 24.801 1.671 1.00 56.84 489 ARG A C 1
ATOM 3803 O O . ARG A 1 489 ? -2.095 24.014 2.416 1.00 56.84 489 ARG A O 1
ATOM 3810 N N . TYR A 1 490 ? -0.734 25.773 2.132 1.00 61.75 490 TYR A N 1
ATOM 3811 C CA . TYR A 1 490 ? -0.517 26.054 3.550 1.00 61.75 490 TYR A CA 1
ATOM 3812 C C . TYR A 1 490 ? -1.421 27.166 4.079 1.00 61.75 490 TYR A C 1
ATOM 3814 O O . TYR A 1 490 ? -1.551 27.289 5.295 1.00 61.75 490 TYR A O 1
ATOM 3822 N N . GLU A 1 491 ? -2.091 27.940 3.220 1.00 66.38 491 GLU A N 1
ATOM 3823 C CA . GLU A 1 491 ? -2.961 29.029 3.675 1.00 66.38 491 GLU A CA 1
ATOM 3824 C C . GLU A 1 491 ? -4.087 28.541 4.586 1.00 66.38 491 GLU A C 1
ATOM 3826 O O . GLU A 1 491 ? -4.367 29.161 5.613 1.00 66.38 491 GLU A O 1
ATOM 3831 N N . VAL A 1 492 ? -4.726 27.424 4.229 1.00 69.19 492 VAL A N 1
ATOM 3832 C CA . VAL A 1 492 ? -5.828 26.846 5.013 1.00 69.19 492 VAL A CA 1
ATOM 3833 C C . VAL A 1 492 ? -5.321 26.336 6.358 1.00 69.19 492 VAL A C 1
ATOM 3835 O O . VAL A 1 492 ? -5.958 26.578 7.381 1.00 69.19 492 VAL A O 1
ATOM 3838 N N . LEU A 1 493 ? -4.148 25.694 6.380 1.00 68.81 493 LEU A N 1
ATOM 3839 C CA . LEU A 1 493 ? -3.504 25.253 7.615 1.00 68.81 493 LEU A CA 1
ATOM 3840 C C . LEU A 1 493 ? -3.172 26.438 8.516 1.00 68.81 493 LEU A C 1
ATOM 3842 O O . LEU A 1 493 ? -3.584 26.457 9.667 1.00 68.81 493 LEU A O 1
ATOM 3846 N N . VAL A 1 494 ? -2.517 27.471 7.993 1.00 68.00 494 VAL A N 1
ATOM 3847 C CA . VAL A 1 494 ? -2.218 28.681 8.767 1.00 68.00 494 VAL A CA 1
ATOM 3848 C C . VAL A 1 494 ? -3.501 29.370 9.239 1.00 68.00 494 VAL A C 1
ATOM 3850 O O . VAL A 1 494 ? -3.557 29.842 10.370 1.00 68.00 494 VAL A O 1
ATOM 3853 N N . ALA A 1 495 ? -4.558 29.406 8.424 1.00 71.56 495 ALA A N 1
ATOM 3854 C CA . ALA A 1 495 ? -5.850 29.953 8.829 1.00 71.56 495 ALA A CA 1
ATOM 3855 C C . ALA A 1 495 ? -6.472 29.161 9.989 1.00 71.56 495 ALA A C 1
ATOM 3857 O O . ALA A 1 495 ? -6.924 29.781 10.945 1.00 71.56 495 ALA A O 1
ATOM 3858 N N . VAL A 1 496 ? -6.438 27.826 9.934 1.00 73.44 496 VAL A N 1
ATOM 3859 C CA . VAL A 1 496 ? -6.845 26.942 11.038 1.00 73.44 496 VAL A CA 1
ATOM 3860 C C . VAL A 1 496 ? -6.057 27.251 12.302 1.00 73.44 496 VAL A C 1
ATOM 3862 O O . VAL A 1 496 ? -6.642 27.534 13.343 1.00 73.44 496 VAL A O 1
ATOM 3865 N N . LEU A 1 497 ? -4.732 27.240 12.195 1.00 69.31 497 LEU A N 1
ATOM 3866 C CA . LEU A 1 497 ? -3.819 27.437 13.316 1.00 69.31 497 LEU A CA 1
ATOM 3867 C C . LEU A 1 497 ? -4.004 28.792 13.983 1.00 69.31 497 LEU A C 1
ATOM 3869 O O . LEU A 1 497 ? -3.920 28.900 15.200 1.00 69.31 497 LEU A O 1
ATOM 3873 N N . ARG A 1 498 ? -4.320 29.824 13.197 1.00 70.50 498 ARG A N 1
ATOM 3874 C CA . ARG A 1 498 ? -4.643 31.144 13.731 1.00 70.50 498 ARG A CA 1
ATOM 3875 C C . ARG A 1 498 ? -5.908 31.129 14.571 1.00 70.50 498 ARG A C 1
ATOM 3877 O O . ARG A 1 498 ? -5.967 31.909 15.507 1.00 70.50 498 ARG A O 1
ATOM 3884 N N . GLU A 1 499 ? -6.918 30.338 14.235 1.00 74.75 499 GLU A N 1
ATOM 3885 C CA . GLU A 1 499 ? -8.192 30.320 14.966 1.00 74.75 499 GLU A CA 1
ATOM 3886 C C . GLU A 1 499 ? -8.188 29.387 16.183 1.00 74.75 499 GLU A C 1
ATOM 3888 O O . GLU A 1 499 ? -9.104 29.454 17.003 1.00 74.75 499 GLU A O 1
ATOM 3893 N N . ILE A 1 500 ? -7.163 28.542 16.313 1.00 72.06 500 ILE A N 1
ATOM 3894 C CA . ILE A 1 500 ? -6.955 27.685 17.474 1.00 72.06 500 ILE A CA 1
ATOM 3895 C C . ILE A 1 500 ? -6.564 28.551 18.684 1.00 72.06 500 ILE A C 1
ATOM 3897 O O . ILE A 1 500 ? -5.545 29.233 18.671 1.00 72.06 500 ILE A O 1
ATOM 3901 N N . ASP A 1 501 ? -7.376 28.514 19.739 1.00 69.56 501 ASP A N 1
ATOM 3902 C CA . ASP A 1 501 ? -7.196 29.292 20.977 1.00 69.56 501 ASP A CA 1
ATOM 3903 C C . ASP A 1 501 ? -7.164 28.409 22.244 1.00 69.56 501 ASP A C 1
ATOM 3905 O O . ASP A 1 501 ? -7.147 28.926 23.359 1.00 69.56 501 ASP A O 1
ATOM 3909 N N . GLY A 1 502 ? -7.183 27.081 22.076 1.00 66.62 502 GLY A N 1
ATOM 3910 C CA . GLY A 1 502 ? -7.218 26.092 23.162 1.00 66.62 502 GLY A CA 1
ATOM 3911 C C . GLY A 1 502 ? -8.572 25.953 23.874 1.00 66.62 502 GLY A C 1
ATOM 3912 O O . GLY A 1 502 ? -8.712 25.093 24.737 1.00 66.62 502 GLY A O 1
ATOM 3913 N N . ILE A 1 503 ? -9.578 26.760 23.517 1.00 70.62 503 ILE A N 1
ATOM 3914 C CA . ILE A 1 503 ? -10.880 26.825 24.207 1.00 70.62 503 ILE A CA 1
ATOM 3915 C C . ILE A 1 503 ? -12.030 26.518 23.240 1.00 70.62 503 ILE A C 1
ATOM 3917 O O . ILE A 1 503 ? -12.961 25.781 23.569 1.00 70.62 503 ILE A O 1
ATOM 3921 N N . SER A 1 504 ? -11.978 27.088 22.039 1.00 76.12 504 SER A N 1
ATOM 3922 C CA . SER A 1 504 ? -12.955 26.913 20.973 1.00 76.12 504 SER A CA 1
ATOM 3923 C C . SER A 1 504 ? -12.965 25.465 20.492 1.00 76.12 504 SER A C 1
ATOM 3925 O O . SER A 1 504 ? -11.926 24.881 20.179 1.00 76.12 504 SER A O 1
ATOM 3927 N N . ASN A 1 505 ? -14.162 24.893 20.367 1.00 83.31 505 ASN A N 1
ATOM 3928 C CA . ASN A 1 505 ? -14.315 23.615 19.690 1.00 83.31 505 ASN A CA 1
ATOM 3929 C C . ASN A 1 505 ? -14.100 23.763 18.173 1.00 83.31 505 ASN A C 1
ATOM 3931 O O . ASN A 1 505 ? -14.071 24.860 17.607 1.00 83.31 505 ASN A O 1
ATOM 3935 N N . GLY A 1 506 ? -13.969 22.627 17.501 1.00 80.50 506 GLY A N 1
ATOM 3936 C CA . GLY A 1 506 ? -13.699 22.570 16.079 1.00 80.50 506 GLY A CA 1
ATOM 3937 C C . GLY A 1 506 ? -14.806 23.149 15.205 1.00 80.50 506 GLY A C 1
ATOM 3938 O O . GLY A 1 506 ? -14.500 23.678 14.143 1.00 80.50 506 GLY A O 1
ATOM 3939 N N . TRP A 1 507 ? -16.066 23.115 15.645 1.00 84.31 507 TRP A N 1
ATOM 3940 C CA . TRP A 1 507 ? -17.173 23.736 14.912 1.00 84.31 507 TRP A CA 1
ATOM 3941 C C . TRP A 1 507 ? -17.031 25.256 14.877 1.00 84.31 507 TRP A C 1
ATOM 3943 O O . TRP A 1 507 ? -17.061 25.846 13.800 1.00 84.31 507 TRP A O 1
ATOM 3953 N N . THR A 1 508 ? -16.769 25.875 16.029 1.00 84.06 508 THR A N 1
ATOM 3954 C CA . THR A 1 508 ? -16.534 27.320 16.139 1.00 84.06 508 THR A CA 1
ATOM 3955 C C . THR A 1 508 ? -15.351 27.761 15.277 1.00 84.06 508 THR A C 1
ATOM 3957 O O . THR A 1 508 ? -15.406 28.794 14.610 1.00 84.06 508 THR A O 1
ATOM 3960 N N . ILE A 1 509 ? -14.270 26.978 15.269 1.00 81.19 509 ILE A N 1
ATOM 3961 C CA . ILE A 1 509 ? -13.098 27.253 14.428 1.00 81.19 509 ILE A CA 1
ATOM 3962 C C . ILE A 1 509 ? -13.464 27.145 12.943 1.00 81.19 509 ILE A C 1
ATOM 3964 O O . ILE A 1 509 ? -13.137 28.037 12.159 1.00 81.19 509 ILE A O 1
ATOM 3968 N N . LEU A 1 510 ? -14.189 26.093 12.559 1.00 84.75 510 LEU A N 1
ATOM 3969 C CA . LEU A 1 510 ? -14.610 25.864 11.181 1.00 84.75 510 LEU A CA 1
ATOM 3970 C C . LEU A 1 510 ? -15.527 26.982 10.662 1.00 84.75 510 LEU A C 1
ATOM 3972 O O . LEU A 1 510 ? -15.339 27.453 9.542 1.00 84.75 510 LEU A O 1
ATOM 3976 N N . GLU A 1 511 ? -16.471 27.457 11.476 1.00 85.62 511 GLU A N 1
ATOM 3977 C CA . GLU A 1 511 ? -17.342 28.591 11.143 1.00 85.62 511 GLU A CA 1
ATOM 3978 C C . GLU A 1 511 ? -16.543 29.877 10.893 1.00 85.62 511 GLU A C 1
ATOM 3980 O O . GLU A 1 511 ? -16.759 30.555 9.885 1.00 85.62 511 GLU A O 1
ATOM 3985 N N . LYS A 1 512 ? -15.567 30.191 11.759 1.00 83.25 512 LYS A N 1
ATOM 3986 C CA . LYS A 1 512 ? -14.684 31.360 11.590 1.00 83.25 512 LYS A CA 1
ATOM 3987 C C . LYS A 1 512 ? -13.864 31.290 10.299 1.00 83.25 512 LYS A C 1
ATOM 3989 O O . LYS A 1 512 ? -13.622 32.322 9.670 1.00 83.25 512 LYS A O 1
ATOM 3994 N N . ILE A 1 513 ? -13.425 30.096 9.900 1.00 82.00 513 ILE A N 1
ATOM 3995 C CA . ILE A 1 513 ? -12.669 29.878 8.658 1.00 82.00 513 ILE A CA 1
ATOM 3996 C C . ILE A 1 513 ? -13.586 30.018 7.442 1.00 82.00 513 ILE A C 1
ATOM 3998 O O . ILE A 1 513 ? -13.269 30.776 6.526 1.00 82.00 513 ILE A O 1
ATOM 4002 N N . ASN A 1 514 ? -14.742 29.352 7.462 1.00 83.88 514 ASN A N 1
ATOM 4003 C CA . ASN A 1 514 ? -15.700 29.338 6.354 1.00 83.88 514 ASN A CA 1
ATOM 4004 C C . ASN A 1 514 ? -16.382 30.692 6.131 1.00 83.88 514 ASN A C 1
ATOM 4006 O O . ASN A 1 514 ? -16.829 30.978 5.022 1.00 83.88 514 ASN A O 1
ATOM 4010 N N . GLY A 1 515 ? -16.423 31.551 7.153 1.00 77.44 515 GLY A N 1
ATOM 4011 C CA . GLY A 1 515 ? -16.856 32.941 7.026 1.00 77.44 515 GLY A CA 1
ATOM 4012 C C . GLY A 1 515 ? -15.898 33.835 6.223 1.00 77.44 515 GLY A C 1
ATOM 4013 O O . GLY A 1 515 ? -16.268 34.960 5.886 1.00 77.44 515 GLY A O 1
ATOM 4014 N N . LYS A 1 516 ? -14.679 33.372 5.899 1.00 76.81 516 LYS A N 1
ATOM 4015 C CA . LYS A 1 516 ? -13.694 34.129 5.110 1.00 76.81 516 LYS A CA 1
ATOM 4016 C C . LYS A 1 516 ? -13.809 33.772 3.614 1.00 76.81 516 LYS A C 1
ATOM 4018 O O . LYS A 1 516 ? -13.860 32.587 3.277 1.00 76.81 516 LYS A O 1
ATOM 4023 N N . PRO A 1 517 ? -13.815 34.760 2.695 1.00 68.25 517 PRO A N 1
ATOM 4024 C CA . PRO A 1 517 ? -13.927 34.503 1.257 1.00 68.25 517 PRO A CA 1
ATOM 4025 C C . PRO A 1 517 ? -12.847 33.535 0.754 1.00 68.25 517 PRO A C 1
ATOM 4027 O O . PRO A 1 517 ? -11.673 33.699 1.077 1.00 68.25 517 PRO A O 1
ATOM 4030 N N . GLY A 1 518 ? -13.242 32.539 -0.045 1.00 64.75 518 GLY A N 1
ATOM 4031 C CA . GLY A 1 518 ? -12.313 31.599 -0.690 1.00 64.75 518 GLY A CA 1
ATOM 4032 C C . GLY A 1 518 ? -11.717 30.512 0.215 1.00 64.75 518 GLY A C 1
ATOM 4033 O O . GLY A 1 518 ? -10.818 29.807 -0.228 1.00 64.75 518 GLY A O 1
ATOM 4034 N N . ARG A 1 519 ? -12.194 30.348 1.460 1.00 69.50 519 ARG A N 1
ATOM 4035 C CA . ARG A 1 519 ? -11.602 29.426 2.456 1.00 69.50 519 ARG A CA 1
ATOM 4036 C C . ARG A 1 519 ? -12.558 28.351 2.979 1.00 69.50 519 ARG A C 1
ATOM 4038 O O . ARG A 1 519 ? -12.435 27.924 4.119 1.00 69.50 519 ARG A O 1
ATOM 4045 N N . ALA A 1 520 ? -13.507 27.907 2.156 1.00 74.56 520 ALA A N 1
ATOM 4046 C CA . ALA A 1 520 ? -14.448 26.862 2.551 1.00 74.56 520 ALA A CA 1
ATOM 4047 C C . ALA A 1 520 ? -13.722 25.532 2.837 1.00 74.56 520 ALA A C 1
ATOM 4049 O O . ALA A 1 520 ? -13.090 24.948 1.957 1.00 74.56 520 ALA A O 1
ATOM 4050 N N . LEU A 1 521 ? -13.849 25.049 4.068 1.00 78.94 521 LEU A N 1
ATOM 4051 C CA . LEU A 1 521 ? -13.295 23.807 4.575 1.00 78.94 521 LEU A CA 1
ATOM 4052 C C . LEU A 1 521 ? -14.436 22.903 5.056 1.00 78.94 521 LEU A C 1
ATOM 4054 O O . LEU A 1 521 ? -15.303 23.315 5.832 1.00 78.94 521 LEU A O 1
ATOM 4058 N N . ALA A 1 522 ? -14.438 21.661 4.575 1.00 80.12 522 ALA A N 1
ATOM 4059 C CA . ALA A 1 522 ? -15.382 20.642 5.014 1.00 80.12 522 ALA A CA 1
ATOM 4060 C C . ALA A 1 522 ? -14.978 20.077 6.394 1.00 80.12 522 ALA A C 1
ATOM 4062 O O . ALA A 1 522 ? -13.773 19.962 6.660 1.00 80.12 522 ALA A O 1
ATOM 4063 N N . PRO A 1 523 ? -15.939 19.684 7.254 1.00 79.81 523 PRO A N 1
ATOM 4064 C CA . PRO A 1 523 ? -15.660 19.072 8.555 1.00 79.81 523 PRO A CA 1
ATOM 4065 C C . PRO A 1 523 ? -14.667 17.906 8.491 1.00 79.81 523 PRO A C 1
ATOM 4067 O O . PRO A 1 523 ? -13.762 17.822 9.315 1.00 79.81 523 PRO A O 1
ATOM 4070 N N . GLU A 1 524 ? -14.779 17.034 7.490 1.00 75.38 524 GLU A N 1
ATOM 4071 C CA . GLU A 1 524 ? -13.944 15.838 7.333 1.00 75.38 524 GLU A CA 1
ATOM 4072 C C . GLU A 1 524 ? -12.487 16.205 7.031 1.00 75.38 524 GLU A C 1
ATOM 4074 O O . GLU A 1 524 ? -11.555 15.633 7.600 1.00 75.38 524 GLU A O 1
ATOM 4079 N N . SER A 1 525 ? -12.283 17.204 6.167 1.00 75.31 525 SER A N 1
ATOM 4080 C CA . SER A 1 525 ? -10.955 17.749 5.871 1.00 75.31 525 SER A CA 1
ATOM 4081 C C . SER A 1 525 ? -10.329 18.373 7.115 1.00 75.31 525 SER A C 1
ATOM 4083 O O . SER A 1 525 ? -9.140 18.189 7.370 1.00 75.31 525 SER A O 1
ATOM 4085 N N . PHE A 1 526 ? -11.136 19.067 7.919 1.00 78.00 526 PHE A N 1
ATOM 4086 C CA . PHE A 1 526 ? -10.683 19.674 9.162 1.00 78.00 526 PHE A CA 1
ATOM 4087 C C . PHE A 1 526 ? -10.313 18.625 10.226 1.00 78.00 526 PHE A C 1
ATOM 4089 O O . PHE A 1 526 ? -9.260 18.741 10.849 1.00 78.00 526 PHE A O 1
ATOM 4096 N N . ILE A 1 527 ? -11.093 17.545 10.366 1.00 76.69 527 ILE A N 1
ATOM 4097 C CA . ILE A 1 527 ? -10.751 16.385 11.212 1.00 76.69 527 ILE A CA 1
ATOM 4098 C C . ILE A 1 527 ? -9.400 15.785 10.800 1.00 76.69 527 ILE A C 1
ATOM 4100 O O . ILE A 1 527 ? -8.567 15.511 11.665 1.00 76.69 527 ILE A O 1
ATOM 4104 N N . GLY A 1 528 ? -9.155 15.621 9.495 1.00 72.62 528 GLY A N 1
ATOM 4105 C CA . GLY A 1 528 ? -7.868 15.133 8.988 1.00 72.62 528 GLY A CA 1
ATOM 4106 C C . GLY A 1 528 ? -6.691 16.030 9.387 1.00 72.62 528 GLY A C 1
ATOM 4107 O O . GLY A 1 528 ? -5.649 15.534 9.811 1.00 72.62 528 GLY A O 1
ATOM 4108 N N . MET A 1 529 ? -6.867 17.354 9.328 1.00 73.00 529 MET A N 1
ATOM 4109 C CA . MET A 1 529 ? -5.848 18.313 9.780 1.00 73.00 529 MET A CA 1
ATOM 4110 C C . MET A 1 529 ? -5.603 18.226 11.292 1.00 73.00 529 MET A C 1
ATOM 4112 O O . MET A 1 529 ? -4.456 18.233 11.729 1.00 73.00 529 MET A O 1
ATOM 4116 N N . LEU A 1 530 ? -6.658 18.094 12.099 1.00 71.38 530 LEU A N 1
ATOM 4117 C CA . LEU A 1 530 ? -6.541 17.937 13.554 1.00 71.38 530 LEU A CA 1
ATOM 4118 C C . LEU A 1 530 ? -5.784 16.660 13.935 1.00 71.38 530 LEU A C 1
ATOM 4120 O O . LEU A 1 530 ? -4.941 16.682 14.831 1.00 71.38 530 LEU A O 1
ATOM 4124 N N . ALA A 1 531 ? -6.049 15.559 13.229 1.00 71.38 531 ALA A N 1
ATOM 4125 C CA . ALA A 1 531 ? -5.336 14.303 13.431 1.00 71.38 531 ALA A CA 1
ATOM 4126 C C . ALA A 1 531 ? -3.825 14.450 13.152 1.00 71.38 531 ALA A C 1
ATOM 4128 O O . ALA A 1 531 ? -3.007 13.941 13.922 1.00 71.38 531 ALA A O 1
ATOM 4129 N N . GLN A 1 532 ? -3.449 15.215 12.117 1.00 69.75 532 GLN A N 1
ATOM 4130 C CA . GLN A 1 532 ? -2.048 15.547 11.828 1.00 69.75 532 GLN A CA 1
ATOM 4131 C C . GLN A 1 532 ? -1.413 16.396 12.935 1.00 69.75 532 GLN A C 1
ATOM 4133 O O . GLN A 1 532 ? -0.331 16.050 13.409 1.00 69.75 532 GLN A O 1
ATOM 4138 N N . LEU A 1 533 ? -2.090 17.461 13.382 1.00 67.69 533 LEU A N 1
ATOM 4139 C CA . LEU A 1 533 ? -1.584 18.348 14.437 1.00 67.69 533 LEU A CA 1
ATOM 4140 C C . LEU A 1 533 ? -1.300 17.587 15.736 1.00 67.69 533 LEU A C 1
ATOM 4142 O O . LEU A 1 533 ? -0.230 17.753 16.313 1.00 67.69 533 LEU A O 1
ATOM 4146 N N . ARG A 1 534 ? -2.190 16.670 16.141 1.00 72.00 534 ARG A N 1
ATOM 4147 C CA . ARG A 1 534 ? -2.001 15.808 17.323 1.00 72.00 534 ARG A CA 1
ATOM 4148 C C . ARG A 1 534 ? -0.659 15.063 17.305 1.00 72.00 534 ARG A C 1
ATOM 4150 O O . ARG A 1 534 ? -0.011 14.927 18.338 1.00 72.00 534 ARG A O 1
ATOM 4157 N N . ARG A 1 535 ? -0.243 14.543 16.145 1.00 63.84 535 ARG A N 1
ATOM 4158 C CA . ARG A 1 535 ? 0.989 13.741 16.018 1.00 63.84 535 ARG A CA 1
ATOM 4159 C C . ARG A 1 535 ? 2.264 14.572 16.007 1.00 63.84 535 ARG A C 1
ATOM 4161 O O . ARG A 1 535 ? 3.331 14.019 16.255 1.00 63.84 535 ARG A O 1
ATOM 4168 N N . MET A 1 536 ? 2.169 15.866 15.716 1.00 56.75 536 MET A N 1
ATOM 4169 C CA . MET A 1 536 ? 3.324 16.761 15.766 1.00 56.75 536 MET A CA 1
ATOM 4170 C C . MET A 1 536 ? 3.741 17.090 17.211 1.00 56.75 536 MET A C 1
ATOM 4172 O O . MET A 1 536 ? 4.795 17.686 17.405 1.00 56.75 536 MET A O 1
ATOM 4176 N N . GLY A 1 537 ? 2.980 16.645 18.222 1.00 53.56 537 GLY A N 1
ATOM 4177 C CA . GLY A 1 537 ? 3.296 16.864 19.634 1.00 53.56 537 GLY A CA 1
ATOM 4178 C C . GLY A 1 537 ? 3.032 18.309 20.049 1.00 53.56 537 GLY A C 1
ATOM 4179 O O . GLY A 1 537 ? 2.072 18.910 19.576 1.00 53.56 537 GLY A O 1
ATOM 4180 N N . THR A 1 538 ? 3.875 18.864 20.928 1.00 46.59 538 THR A N 1
ATOM 4181 C CA . THR A 1 538 ? 3.808 20.285 21.298 1.00 46.59 538 THR A CA 1
ATOM 4182 C C . THR A 1 538 ? 4.195 21.144 20.101 1.00 46.59 538 THR A C 1
ATOM 4184 O O . THR A 1 538 ? 5.374 21.176 19.760 1.00 46.59 538 THR A O 1
ATOM 4187 N N . ILE A 1 539 ? 3.246 21.839 19.479 1.00 47.12 539 ILE A N 1
ATOM 4188 C CA . ILE A 1 539 ? 3.525 22.799 18.413 1.00 47.12 539 ILE A CA 1
ATOM 4189 C C . ILE A 1 539 ? 3.520 24.213 18.992 1.00 47.12 539 ILE A C 1
ATOM 4191 O O . ILE A 1 539 ? 2.509 24.653 19.543 1.00 47.12 539 ILE A O 1
ATOM 4195 N N . ALA A 1 540 ? 4.628 24.937 18.842 1.00 43.66 540 ALA A N 1
ATOM 4196 C CA . ALA A 1 540 ? 4.675 26.367 19.090 1.00 43.66 540 ALA A CA 1
ATOM 4197 C C . ALA A 1 540 ? 4.423 27.140 17.788 1.00 43.66 540 ALA A C 1
ATOM 4199 O O . ALA A 1 540 ? 5.135 26.941 16.799 1.00 43.66 540 ALA A O 1
ATOM 4200 N N . PHE A 1 541 ? 3.423 28.027 17.780 1.00 45.62 541 PHE A N 1
ATOM 4201 C CA . PHE A 1 541 ? 3.160 28.928 16.652 1.00 45.62 541 PHE A CA 1
ATOM 4202 C C . PHE A 1 541 ? 3.465 30.372 17.027 1.00 45.62 541 PHE A C 1
ATOM 4204 O O . PHE A 1 541 ? 2.895 30.900 17.981 1.00 45.62 541 PHE A O 1
ATOM 4211 N N . CYS A 1 542 ? 4.285 31.038 16.213 1.00 41.38 542 CYS A N 1
ATOM 4212 C CA . CYS A 1 542 ? 4.381 32.493 16.237 1.00 41.38 542 CYS A CA 1
ATOM 4213 C C . CYS A 1 542 ? 3.443 33.084 15.184 1.00 41.38 542 CYS A C 1
ATOM 4215 O O . CYS A 1 542 ? 3.707 32.981 13.988 1.00 41.38 542 CYS A O 1
ATOM 4217 N N . VAL A 1 543 ? 2.347 33.707 15.613 1.00 39.78 543 VAL A N 1
ATOM 4218 C CA . VAL A 1 543 ? 1.470 34.475 14.722 1.00 39.78 543 VAL A CA 1
ATOM 4219 C C . VAL A 1 543 ? 1.581 35.943 15.093 1.00 39.78 543 VAL A C 1
ATOM 4221 O O . VAL A 1 543 ? 1.319 36.310 16.237 1.00 39.78 543 VAL A O 1
ATOM 4224 N N . ASP A 1 544 ? 1.893 36.787 14.112 1.00 37.62 544 ASP A N 1
ATOM 4225 C CA . ASP A 1 544 ? 1.768 38.232 14.260 1.00 37.62 544 ASP A CA 1
ATOM 4226 C C . ASP A 1 544 ? 0.276 38.586 14.410 1.00 37.62 544 ASP A C 1
ATOM 4228 O O . ASP A 1 544 ? -0.507 38.558 13.454 1.00 37.62 544 ASP A O 1
ATOM 4232 N N . ARG A 1 545 ? -0.156 38.798 15.655 1.00 38.09 545 ARG A N 1
ATOM 4233 C CA . ARG A 1 545 ? -1.462 39.365 15.987 1.00 38.09 545 ARG A CA 1
ATOM 4234 C C . ARG A 1 545 ? -1.207 40.681 16.714 1.00 38.09 545 ARG A C 1
ATOM 4236 O O . ARG A 1 545 ? -0.715 40.631 17.841 1.00 38.09 545 ARG A O 1
ATOM 4243 N N . PRO A 1 546 ? -1.613 41.833 16.158 1.00 36.28 546 PRO A N 1
ATOM 4244 C CA . PRO A 1 546 ? -1.522 43.094 16.887 1.00 36.28 546 PRO A CA 1
ATOM 4245 C C . PRO A 1 546 ? -2.383 43.128 18.175 1.00 36.28 546 PRO A C 1
ATOM 4247 O O . PRO A 1 546 ? -2.167 44.000 19.016 1.00 36.28 546 PRO A O 1
ATOM 4250 N N . ASP A 1 547 ? -3.288 42.153 18.400 1.00 38.78 547 ASP A N 1
ATOM 4251 C CA . ASP A 1 547 ? -4.403 42.336 19.346 1.00 38.78 547 ASP A CA 1
ATOM 4252 C C . ASP A 1 547 ? -4.595 41.247 20.432 1.00 38.78 547 ASP A C 1
ATOM 4254 O O . ASP A 1 547 ? -5.528 41.362 21.225 1.00 38.78 547 ASP A O 1
ATOM 4258 N N . HIS A 1 548 ? -3.771 40.193 20.541 1.00 38.16 548 HIS A N 1
ATOM 4259 C CA . HIS A 1 548 ? -4.030 39.126 21.532 1.00 38.16 548 HIS A CA 1
ATOM 4260 C C . HIS A 1 548 ? -2.797 38.681 22.327 1.00 38.16 548 HIS A C 1
ATOM 4262 O O . HIS A 1 548 ? -1.918 37.990 21.823 1.00 38.16 548 HIS A O 1
ATOM 4268 N N . ARG A 1 549 ? -2.792 39.014 23.625 1.00 32.16 549 ARG A N 1
ATOM 4269 C CA . ARG A 1 549 ? -1.963 38.358 24.646 1.00 32.16 549 ARG A CA 1
ATOM 4270 C C . ARG A 1 549 ? -2.681 37.090 25.110 1.00 32.16 549 ARG A C 1
ATOM 4272 O O . ARG A 1 549 ? -3.714 37.199 25.766 1.00 32.16 549 ARG A O 1
ATOM 4279 N N . VAL A 1 550 ? -2.150 35.912 24.795 1.00 32.06 550 VAL A N 1
ATOM 4280 C CA . VAL A 1 550 ? -2.577 34.663 25.443 1.00 32.06 550 VAL A CA 1
ATOM 4281 C C . VAL A 1 550 ? -1.743 34.506 26.712 1.00 32.06 550 VAL A C 1
ATOM 4283 O O . VAL A 1 550 ? -0.521 34.399 26.655 1.00 32.06 550 VAL A O 1
ATOM 4286 N N . ALA A 1 551 ? -2.400 34.576 27.867 1.00 24.28 551 ALA A N 1
ATOM 4287 C CA . ALA A 1 551 ? -1.801 34.240 29.150 1.00 24.28 551 ALA A CA 1
ATOM 4288 C C . ALA A 1 551 ? -1.993 32.737 29.382 1.00 24.28 551 ALA A C 1
ATOM 4290 O O . ALA A 1 551 ? -3.125 32.282 29.533 1.00 24.28 551 ALA A O 1
ATOM 4291 N N . LEU A 1 552 ? -0.902 31.973 29.401 1.00 26.44 552 LEU A N 1
ATOM 4292 C CA . LEU A 1 552 ? -0.914 30.583 29.853 1.00 26.44 552 LEU A CA 1
ATOM 4293 C C . LEU A 1 552 ? -1.023 30.578 31.383 1.00 26.44 552 LEU A C 1
ATOM 4295 O O . LEU A 1 552 ? -0.110 31.022 32.078 1.00 26.44 552 LEU A O 1
ATOM 4299 N N . ALA A 1 553 ? -2.151 30.099 31.906 1.00 20.48 553 ALA A N 1
ATOM 4300 C CA . ALA A 1 553 ? -2.275 29.698 33.301 1.00 20.48 553 ALA A CA 1
ATOM 4301 C C . ALA A 1 553 ? -2.092 28.179 33.368 1.00 20.48 553 ALA A C 1
ATOM 4303 O O . ALA A 1 553 ? -2.851 27.436 32.753 1.00 20.48 553 ALA A O 1
ATOM 4304 N N . SER A 1 554 ? -1.068 27.739 34.096 1.00 22.52 554 SER A N 1
ATOM 4305 C CA . SER A 1 554 ? -0.850 26.339 34.456 1.00 22.52 554 SER A CA 1
ATOM 4306 C C . SER A 1 554 ? -1.996 25.818 35.326 1.00 22.52 554 SER A C 1
ATOM 4308 O O . SER A 1 554 ? -2.363 26.496 36.294 1.00 22.52 554 SER A O 1
ATOM 4310 N N . VAL A 1 555 ? -2.473 24.604 35.051 1.00 24.77 555 VAL A N 1
ATOM 4311 C CA . VAL A 1 555 ? -3.154 23.753 36.040 1.00 24.77 555 VAL A CA 1
ATOM 4312 C C . VAL A 1 555 ? -2.371 22.462 36.178 1.00 24.77 555 VAL A C 1
ATOM 4314 O O . VAL A 1 555 ? -2.068 21.863 35.125 1.00 24.77 555 VAL A O 1
#

pLDDT: mean 83.48, std 17.48, range [20.48, 98.81]

Foldseek 3Di:
DPVPDFCCVPDDPQRNVQEDPPAQDRAWADWDWDDDFLDTGTNHTYHWHDQPPPPDPDPDVQFFFGFDTHLLQLLLSLCCQAAVGSVVSVVLLLLQVVAAQPDDLVCQWDQDPNDIGGNVNVRVVIRHNDYPPPVVHVSNNSSNNSLVSSLVVLLSVLLVSVVRDPALEAEAAAPSLLNQASVQCCQPPSNRQYYHYDLARHPLCVVVVVVQSVCCVVVVGRDPDDCLFQLPADFDDPVQLVVLQVPDPQKDKDFDPDLLVVLLVCQVVFAWEFEAAGGAGRHQFGQQHGKTKHQQQDQCNLVCCCVFAAVDDSSRAWAKEFALVCQVVFFVQPPGDSADANLSHWTATDPVCCNRRVRQQHPNRTGSYHHDDCVHRPSRQSNLVVNCVVPVGSIITIGALDYPPDGGDGGSNLNVVSQLLGNGQWYGDNRIIMGGHPPRDHLQQCLLVLDLQAEDEDADPPDDDFKWKWFQDPVGIDIDTADPPHDPVCPLVVLLSVLRLSPDGNVRSQVSQCVDPPRHDDPSNSSSSSSVSSVRGRIYIHDPDPDDDDDDDDD

Secondary structure (DSSP, 8-state):
--S-S-HHHH--HHHHHTB-S---SSEEEEEEEEEETTEEEEEEEEEE---TTTSSS------SPPP-SSHHHHHHHHHHHHHS-TT-HHHHHHHGGGS---S-GGGTEEEETTEEEE--GGGGG--S---TTTTHHHHHHHHHHHHHHHHHHHHHHHHHHHHH---SEEEE-SGGGG-HHHHHHHHHHS--SEEEE-SS-SGGGHHHHHHHHHHHHHHT------------S----HHHHHHHHHHSSSEEEEE-S-HHHHHHHHHHTT--EEEE-SSPPSSS---SSEEEEEETT-TTHHHHHIIIII---TT---EEEEEGGGHHHHB--TTS-S--TTS--EEEBPGGGGGGSTTT--TTSEEE-EEE-HHHHTHHHHHHHHHHHHHS--EEEEEESS-TT-PPP-SHHHHHHHHHHS--SEEEETTEEEEE-TTPPPGGGGHHHHHTTTEEE---TT-SS--EEEEEETTEEEEEEPPSSPPHHHHHHHHHHHH--SSS-HHHHHHHHHTSTT----HHHHHHHHHHHHHT-SEEE----TT--------